Protein AF-0000000078657724 (afdb_homodimer)

Sequence (510 aa):
MSLSIDTLSVAYGARSVIRDLSLPDLPAGSLVALIGPNGAGKSTLLRALAGLERMKGRVSLEGEDVSRLSFAERSRRLAYMPQQLPPGIALGVLESIVAALRVSGSEDLLGTAYEALRRLGIEHLAEYPLDSLSGGQRQLVALAQLLARNPRVLLLDEPTSALDLHYQLRVMDAVRERVLERRLLAVAVLHDINLAASHADWLVVLHQGQVVACGTPQEILEPGILARVYGVEARVERCSRNRLHVLVDRALAVDMSLSIDTLSVAYGARSVIRDLSLPDLPAGSLVALIGPNGAGKSTLLRALAGLERMKGRVSLEGEDVSRLSFAERSRRLAYMPQQLPPGIALGVLESIVAALRVSGSEDLLGTAYEALRRLGIEHLAEYPLDSLSGGQRQLVALAQLLARNPRVLLLDEPTSALDLHYQLRVMDAVRERVLERRLLAVAVLHDINLAASHADWLVVLHQGQVVACGTPQEILEPGILARVYGVEARVERCSRNRLHVLVDRALAVD

Foldseek 3Di:
DWKWWFQKWFADVPRTQAGGATDDTDFFLFEEEEEFDPSLCQLVVLCQQLVNGDMDGFMDDPRHTCNPDDNVVSCQQEPEDAPADDAFDFDALLRVLLVLQVVLPDPDSNVLLLVLCVLLPNSVRRGPGLNPDDRLVNLSSSLSSRLSSLHQEYEAEASPVPHDPVSLVSSLVSVSVSSNVNRHYYYYHHHDLLSCQVRGQKYFYGASNYTPDIGGSVVQDDQVNCCVGVQFGWDWDADPVRGIDIGTDGGHDDD/DWKWWFQKWFADVPRTQAGGATDDTDFFLFEEEEEFDPSLCQLVVLCQQLVNGDMDGFMDDPRHTCNPDDNVVSCQQEPEDAPADDAFDQDALLRLLLVLQVVLPDPCSNVLLLVLCVLLPNSVRRGPGLNVDDRLVNLSSSLSSRLSSLHQEYEAEASPVPHDPVSLVSSLVSVSVSSNVNRHYYYYHHHDLLSCQVRGQKYFYGASNYTPDIGGSVVQDDQVNCCVGVQFGWDWDADPVRGIDIGTDGGHDDD

Nearest PDB structures (foldseek):
  3pux-assembly1_B  TM=8.702E-01  e=6.713E-22  Escherichia coli K-12
  3puy-assembly1_B  TM=8.701E-01  e=2.136E-21  Escherichia coli K-12
  2r6g-assembly1_A  TM=8.411E-01  e=3.313E-20  Escherichia coli K-12
  3rlf-assembly1_B  TM=8.177E-01  e=1.501E-20  Escherichia coli K-12
  8zx1-assembly1_D  TM=7.859E-01  e=1.176E-20  Escherichia coli

Structure (mmCIF, N/CA/C/O backbone):
data_AF-0000000078657724-model_v1
#
loop_
_entity.id
_entity.type
_entity.pdbx_description
1 polymer 'ABC transporter ATP-binding protein'
#
loop_
_atom_site.group_PDB
_atom_site.id
_atom_site.type_symbol
_atom_site.label_atom_id
_atom_site.label_alt_id
_atom_site.label_comp_id
_atom_site.label_asym_id
_atom_site.label_entity_id
_atom_site.label_seq_id
_atom_site.pdbx_PDB_ins_code
_atom_site.Cartn_x
_atom_site.Cartn_y
_atom_site.Cartn_z
_atom_site.occupancy
_atom_site.B_iso_or_equiv
_atom_site.auth_seq_id
_atom_site.auth_comp_id
_atom_site.auth_asym_id
_atom_site.auth_atom_id
_atom_site.pdbx_PDB_model_num
ATOM 1 N N . MET A 1 1 ? -5.082 26.062 18.422 1 65.94 1 MET A N 1
ATOM 2 C CA . MET A 1 1 ? -5.414 26.125 17 1 65.94 1 MET A CA 1
ATOM 3 C C . MET A 1 1 ? -6.16 24.859 16.562 1 65.94 1 MET A C 1
ATOM 5 O O . MET A 1 1 ? -5.848 23.766 17.016 1 65.94 1 MET A O 1
ATOM 9 N N . SER A 1 2 ? -7.465 25.172 16.125 1 85.5 2 SER A N 1
ATOM 10 C CA . SER A 1 2 ? -8.312 24.016 15.82 1 85.5 2 SER A CA 1
ATOM 11 C C . SER A 1 2 ? -8.922 24.141 14.422 1 85.5 2 SER A C 1
ATOM 13 O O . SER A 1 2 ? -8.953 25.219 13.844 1 85.5 2 SER A O 1
ATOM 15 N N . LEU A 1 3 ? -9.055 23.078 13.773 1 92.31 3 LEU A N 1
ATOM 16 C CA . LEU A 1 3 ? -9.789 22.984 12.516 1 92.31 3 LEU A CA 1
ATOM 17 C C . LEU A 1 3 ? -11.18 22.391 12.75 1 92.31 3 LEU A C 1
ATOM 19 O O . LEU A 1 3 ? -11.32 21.375 13.414 1 92.31 3 LEU A O 1
ATOM 23 N N . SER A 1 4 ? -12.172 23.156 12.312 1 94 4 SER A N 1
ATOM 24 C CA . SER A 1 4 ? -13.539 22.672 12.422 1 94 4 SER A CA 1
ATOM 25 C C . SER A 1 4 ? -14.227 22.625 11.055 1 94 4 SER A C 1
ATOM 27 O O . SER A 1 4 ? -13.93 23.453 10.188 1 94 4 SER A O 1
ATOM 29 N N . ILE A 1 5 ? -14.984 21.625 10.883 1 95.25 5 ILE A N 1
ATOM 30 C CA . ILE A 1 5 ? -15.758 21.438 9.656 1 95.25 5 ILE A CA 1
ATOM 31 C C . ILE A 1 5 ? -17.25 21.344 10 1 95.25 5 ILE A C 1
ATOM 33 O O . ILE A 1 5 ? -17.656 20.562 10.852 1 95.25 5 ILE A O 1
ATOM 37 N N . ASP A 1 6 ? -18 22.203 9.336 1 94.88 6 ASP A N 1
ATOM 38 C CA . ASP A 1 6 ? -19.438 22.25 9.594 1 94.88 6 ASP A CA 1
ATOM 39 C C . ASP A 1 6 ? -20.234 22 8.312 1 94.88 6 ASP A C 1
ATOM 41 O O . ASP A 1 6 ? -20.281 22.875 7.43 1 94.88 6 ASP A O 1
ATOM 45 N N . THR A 1 7 ? -20.922 20.812 8.25 1 96.12 7 THR A N 1
ATOM 46 C CA . THR A 1 7 ? -21.875 20.453 7.211 1 96.12 7 THR A CA 1
ATOM 47 C C . THR A 1 7 ? -21.25 20.578 5.824 1 96.12 7 THR A C 1
ATOM 49 O O . THR A 1 7 ? -21.828 21.203 4.93 1 96.12 7 THR A O 1
ATOM 52 N N . LEU A 1 8 ? -20.125 20.047 5.699 1 96.31 8 LEU A N 1
ATOM 53 C CA . LEU A 1 8 ? -19.406 20.094 4.434 1 96.31 8 LEU A CA 1
ATOM 54 C C . LEU A 1 8 ? -19.984 19.094 3.441 1 96.31 8 LEU A C 1
ATOM 56 O O . LEU A 1 8 ? -20.234 17.938 3.793 1 96.31 8 LEU A O 1
ATOM 60 N N . SER A 1 9 ? -20.266 19.562 2.219 1 97.44 9 SER A N 1
ATOM 61 C CA . SER A 1 9 ? -20.766 18.703 1.152 1 97.44 9 SER A CA 1
ATOM 62 C C . SER A 1 9 ? -20 18.922 -0.145 1 97.44 9 SER A C 1
ATOM 64 O O . SER A 1 9 ? -19.641 20.062 -0.48 1 97.44 9 SER A O 1
ATOM 66 N N . VAL A 1 10 ? -19.656 17.875 -0.77 1 96.88 10 VAL A N 1
ATOM 67 C CA . VAL A 1 10 ? -18.969 17.906 -2.064 1 96.88 10 VAL A CA 1
ATOM 68 C C . VAL A 1 10 ? -19.672 16.953 -3.037 1 96.88 10 VAL A C 1
ATOM 70 O O . VAL A 1 10 ? -19.984 15.82 -2.691 1 96.88 10 VAL A O 1
ATOM 73 N N . ALA A 1 11 ? -19.875 17.391 -4.262 1 94.38 11 ALA A N 1
ATOM 74 C CA . ALA A 1 11 ? -20.5 16.578 -5.312 1 94.38 11 ALA A CA 1
ATOM 75 C C . ALA A 1 11 ? -19.797 16.781 -6.648 1 94.38 11 ALA A C 1
ATOM 77 O O . ALA A 1 11 ? -19.234 17.844 -6.902 1 94.38 11 ALA A O 1
ATOM 78 N N . TYR A 1 12 ? -19.688 15.711 -7.406 1 92.06 12 TYR A N 1
ATOM 79 C CA . TYR A 1 12 ? -19.25 15.766 -8.797 1 92.06 12 TYR A CA 1
ATOM 80 C C . TYR A 1 12 ? -20.422 15.516 -9.742 1 92.06 12 TYR A C 1
ATOM 82 O O . TYR A 1 12 ? -20.844 14.367 -9.938 1 92.06 12 TYR A O 1
ATOM 90 N N . GLY A 1 13 ? -20.844 16.531 -10.32 1 90.06 13 GLY A N 1
ATOM 91 C CA . GLY A 1 13 ? -22.094 16.391 -11.07 1 90.06 13 GLY A CA 1
ATOM 92 C C . GLY A 1 13 ? -23.266 15.945 -10.211 1 90.06 13 GLY A C 1
ATOM 93 O O . GLY A 1 13 ? -23.562 16.562 -9.188 1 90.06 13 GLY A O 1
ATOM 94 N N . ALA A 1 14 ? -23.75 14.805 -10.656 1 89.12 14 ALA A N 1
ATOM 95 C CA . ALA A 1 14 ? -24.922 14.289 -9.953 1 89.12 14 ALA A CA 1
ATOM 96 C C . ALA A 1 14 ? -24.516 13.359 -8.812 1 89.12 14 ALA A C 1
ATOM 98 O O . ALA A 1 14 ? -25.344 12.961 -7.996 1 89.12 14 ALA A O 1
ATOM 99 N N . ARG A 1 15 ? -23.312 13.102 -8.695 1 90.25 15 ARG A N 1
ATOM 100 C CA . ARG A 1 15 ? -22.828 12.148 -7.695 1 90.25 15 ARG A CA 1
ATOM 101 C C . ARG A 1 15 ? -22.375 12.867 -6.43 1 90.25 15 ARG A C 1
ATOM 103 O O . ARG A 1 15 ? -21.375 13.602 -6.457 1 90.25 15 ARG A O 1
ATOM 110 N N . SER A 1 16 ? -23.078 12.656 -5.371 1 93.44 16 SER A N 1
ATOM 111 C CA . SER A 1 16 ? -22.688 13.188 -4.07 1 93.44 16 SER A CA 1
ATOM 112 C C . SER A 1 16 ? -21.641 12.305 -3.408 1 93.44 16 SER A C 1
ATOM 114 O O . SER A 1 16 ? -21.875 11.109 -3.195 1 93.44 16 SER A O 1
ATOM 116 N N . VAL A 1 17 ? -20.531 12.852 -3.051 1 95.69 17 VAL A N 1
ATOM 117 C CA . VAL A 1 17 ? -19.438 12.07 -2.479 1 95.69 17 VAL A CA 1
ATOM 118 C C . VAL A 1 17 ? -19.375 12.297 -0.97 1 95.69 17 VAL A C 1
ATOM 120 O O . VAL A 1 17 ? -19.203 11.352 -0.2 1 95.69 17 VAL A O 1
ATOM 123 N N . ILE A 1 18 ? -19.438 13.523 -0.56 1 96.88 18 ILE A N 1
ATOM 124 C CA . ILE A 1 18 ? -19.5 13.898 0.85 1 96.88 18 ILE A CA 1
ATOM 125 C C . ILE A 1 18 ? -20.828 14.586 1.148 1 96.88 18 ILE A C 1
ATOM 127 O O . ILE A 1 18 ? -21.219 15.516 0.443 1 96.88 18 ILE A O 1
ATOM 131 N N . ARG A 1 19 ? -21.547 14.07 2.23 1 93.5 19 ARG A N 1
ATOM 132 C CA . ARG A 1 19 ? -22.891 14.57 2.531 1 93.5 19 ARG A CA 1
ATOM 133 C C . ARG A 1 19 ? -22.953 15.148 3.943 1 93.5 19 ARG A C 1
ATOM 135 O O . ARG A 1 19 ? -23.031 14.398 4.918 1 93.5 19 ARG A O 1
ATOM 142 N N . ASP A 1 20 ? -22.953 16.438 4.043 1 95.38 20 ASP A N 1
ATOM 143 C CA . ASP A 1 20 ? -23.203 17.156 5.289 1 95.38 20 ASP A CA 1
ATOM 144 C C . ASP A 1 20 ? -22.266 16.672 6.395 1 95.38 20 ASP A C 1
ATOM 146 O O . ASP A 1 20 ? -22.719 16.328 7.488 1 95.38 20 ASP A O 1
ATOM 150 N N . LEU A 1 21 ? -21.047 16.656 6.047 1 96 21 LEU A N 1
ATOM 151 C CA . LEU A 1 21 ? -20.047 16.109 6.957 1 96 21 LEU A CA 1
ATOM 152 C C . LEU A 1 21 ? -19.594 17.172 7.965 1 96 21 LEU A C 1
ATOM 154 O O . LEU A 1 21 ? -19.266 18.297 7.586 1 96 21 LEU A O 1
ATOM 158 N N . SER A 1 22 ? -19.734 16.812 9.219 1 96.19 22 SER A N 1
ATOM 159 C CA . SER A 1 22 ? -19.219 17.656 10.289 1 96.19 22 SER A CA 1
ATOM 160 C C . SER A 1 22 ? -18.203 16.922 11.148 1 96.19 22 SER A C 1
ATOM 162 O O . SER A 1 22 ? -18.344 15.734 11.406 1 96.19 22 SER A O 1
ATOM 164 N N . LEU A 1 23 ? -17.188 17.594 11.469 1 93.06 23 LEU A N 1
ATOM 165 C CA . LEU A 1 23 ? -16.141 17.062 12.336 1 93.06 23 LEU A CA 1
ATOM 166 C C . LEU A 1 23 ? -15.953 17.938 13.57 1 93.06 23 LEU A C 1
ATOM 168 O O . LEU A 1 23 ? -16.047 19.156 13.484 1 93.06 23 LEU A O 1
ATOM 172 N N . PRO A 1 24 ? -15.727 17.234 14.711 1 86.12 24 PRO A N 1
ATOM 173 C CA . PRO A 1 24 ? -15.328 18.047 15.859 1 86.12 24 PRO A CA 1
ATOM 174 C C . PRO A 1 24 ? -14.031 18.812 15.617 1 86.12 24 PRO A C 1
ATOM 176 O O . PRO A 1 24 ? -13.352 18.578 14.617 1 86.12 24 PRO A O 1
ATOM 179 N N . ASP A 1 25 ? -13.695 19.672 16.578 1 91.62 25 ASP A N 1
ATOM 180 C CA . ASP A 1 25 ? -12.461 20.438 16.484 1 91.62 25 ASP A CA 1
ATOM 181 C C . ASP A 1 25 ? -11.242 19.516 16.531 1 91.62 25 ASP A C 1
ATOM 183 O O . ASP A 1 25 ? -11.055 18.781 17.5 1 91.62 25 ASP A O 1
ATOM 187 N N . LEU A 1 26 ? -10.555 19.562 15.422 1 92 26 LEU A N 1
ATOM 188 C CA . LEU A 1 26 ? -9.266 18.875 15.43 1 92 26 LEU A CA 1
ATOM 189 C C . LEU A 1 26 ? -8.188 19.734 16.094 1 92 26 LEU A C 1
ATOM 191 O O . LEU A 1 26 ? -7.957 20.875 15.672 1 92 26 LEU A O 1
ATOM 195 N N . PRO A 1 27 ? -7.555 19.234 17.016 1 89.31 27 PRO A N 1
ATOM 196 C CA . PRO A 1 27 ? -6.652 20.047 17.812 1 89.31 27 PRO A CA 1
ATOM 197 C C . PRO A 1 27 ? -5.352 20.391 17.094 1 89.31 27 PRO A C 1
ATOM 199 O O . PRO A 1 27 ? -4.809 19.547 16.359 1 89.31 27 PRO A O 1
ATOM 202 N N . ALA A 1 28 ? -4.898 21.594 17.422 1 88.88 28 ALA A N 1
ATOM 203 C CA . ALA A 1 28 ? -3.568 21.953 16.953 1 88.88 28 ALA A CA 1
ATOM 204 C C . ALA A 1 28 ? -2.494 21.094 17.594 1 88.88 28 ALA A C 1
ATOM 206 O O . ALA A 1 28 ? -2.699 20.547 18.688 1 88.88 28 ALA A O 1
ATOM 207 N N . GLY A 1 29 ? -1.42 20.953 16.859 1 93.38 29 GLY A N 1
ATOM 208 C CA . GLY A 1 29 ? -0.313 20.188 17.406 1 93.38 29 GLY A CA 1
ATOM 209 C C . GLY A 1 29 ? -0.586 18.688 17.453 1 93.38 29 GLY A C 1
ATOM 210 O O . GLY A 1 29 ? -0.076 17.984 18.328 1 93.38 29 GLY A O 1
ATOM 211 N N . SER A 1 30 ? -1.499 18.344 16.547 1 96.19 30 SER A N 1
ATOM 212 C CA . SER A 1 30 ? -1.818 16.922 16.531 1 96.19 30 SER A CA 1
ATOM 213 C C . SER A 1 30 ? -1.757 16.359 15.109 1 96.19 30 SER A C 1
ATOM 215 O O . SER A 1 30 ? -1.881 17.109 14.141 1 96.19 30 SER A O 1
ATOM 217 N N . LEU A 1 31 ? -1.461 15.141 15.008 1 97.62 31 LEU A N 1
ATOM 218 C CA . LEU A 1 31 ? -1.543 14.383 13.766 1 97.62 31 LEU A CA 1
ATOM 219 C C . LEU A 1 31 ? -2.842 13.586 13.695 1 97.62 31 LEU A C 1
ATOM 221 O O . LEU A 1 31 ? -3.088 12.719 14.539 1 97.62 31 LEU A O 1
ATOM 225 N N . VAL A 1 32 ? -3.648 13.93 12.711 1 97.81 32 VAL A N 1
ATOM 226 C CA . VAL A 1 32 ? -4.93 13.266 12.5 1 97.81 32 VAL A CA 1
ATOM 227 C C . VAL A 1 32 ? -4.84 12.344 11.281 1 97.81 32 VAL A C 1
ATOM 229 O O . VAL A 1 32 ? -4.449 12.773 10.195 1 97.81 32 VAL A O 1
ATOM 232 N N . ALA A 1 33 ? -5.133 11.086 11.484 1 98.38 33 ALA A N 1
ATOM 233 C CA . ALA A 1 33 ? -5.215 10.156 10.359 1 98.38 33 ALA A CA 1
ATOM 234 C C . ALA A 1 33 ? -6.66 10 9.883 1 98.38 33 ALA A C 1
ATOM 236 O O . ALA A 1 33 ? -7.551 9.703 10.688 1 98.38 33 ALA A O 1
ATOM 237 N N . LEU A 1 34 ? -6.852 10.305 8.656 1 97.94 34 LEU A N 1
ATOM 238 C CA . LEU A 1 34 ? -8.117 10.016 7.992 1 97.94 34 LEU A CA 1
ATOM 239 C C . LEU A 1 34 ? -8.109 8.617 7.383 1 97.94 34 LEU A C 1
ATOM 241 O O . LEU A 1 34 ? -7.34 8.344 6.457 1 97.94 34 LEU A O 1
ATOM 245 N N . ILE A 1 35 ? -8.984 7.727 7.922 1 98.12 35 ILE A N 1
ATOM 246 C CA . ILE A 1 35 ? -8.977 6.34 7.477 1 98.12 35 ILE A CA 1
ATOM 247 C C . ILE A 1 35 ? -10.375 5.945 6.996 1 98.12 35 ILE A C 1
ATOM 249 O O . ILE A 1 35 ? -11.352 6.629 7.293 1 98.12 35 ILE A O 1
ATOM 253 N N . GLY A 1 36 ? -10.469 4.871 6.242 1 97.38 36 GLY A N 1
ATOM 254 C CA . GLY A 1 36 ? -11.672 4.367 5.609 1 97.38 36 GLY A CA 1
ATOM 255 C C . GLY A 1 36 ? -11.398 3.613 4.32 1 97.38 36 GLY A C 1
ATOM 256 O O . GLY A 1 36 ? -10.289 3.68 3.781 1 97.38 36 GLY A O 1
ATOM 257 N N . PRO A 1 37 ? -12.375 2.898 3.834 1 96 37 PRO A N 1
ATOM 258 C CA . PRO A 1 37 ? -12.18 2.102 2.621 1 96 37 PRO A CA 1
ATOM 259 C C . PRO A 1 37 ? -12.047 2.963 1.365 1 96 37 PRO A C 1
ATOM 261 O O . PRO A 1 37 ? -12.18 4.188 1.437 1 96 37 PRO A O 1
ATOM 264 N N . ASN A 1 38 ? -11.688 2.287 0.302 1 92.44 38 ASN A N 1
ATOM 265 C CA . ASN A 1 38 ? -11.656 2.979 -0.982 1 92.44 38 ASN A CA 1
ATOM 266 C C . ASN A 1 38 ? -13.016 3.572 -1.332 1 92.44 38 ASN A C 1
ATOM 268 O O . ASN A 1 38 ? -14.047 2.939 -1.106 1 92.44 38 ASN A O 1
ATOM 272 N N . GLY A 1 39 ? -13.008 4.754 -1.803 1 91.69 39 GLY A N 1
ATOM 273 C CA . GLY A 1 39 ? -14.25 5.391 -2.229 1 91.69 39 GLY A CA 1
ATOM 274 C C . GLY A 1 39 ? -14.992 6.07 -1.094 1 91.69 39 GLY A C 1
ATOM 275 O O . GLY A 1 39 ? -16.078 6.621 -1.297 1 91.69 39 GLY A O 1
ATOM 276 N N . ALA A 1 40 ? -14.414 6.105 0.041 1 95.69 40 ALA A N 1
ATOM 277 C CA . ALA A 1 40 ? -15.102 6.656 1.206 1 95.69 40 ALA A CA 1
ATOM 278 C C . ALA A 1 40 ? -15.172 8.18 1.131 1 95.69 40 ALA A C 1
ATOM 280 O O . ALA A 1 40 ? -15.906 8.812 1.89 1 95.69 40 ALA A O 1
ATOM 281 N N . GLY A 1 41 ? -14.375 8.805 0.3 1 96.06 41 GLY A N 1
ATOM 282 C CA . GLY A 1 41 ? -14.383 10.25 0.153 1 96.06 41 GLY A CA 1
ATOM 283 C C . GLY A 1 41 ? -13.172 10.922 0.771 1 96.06 41 GLY A C 1
ATOM 284 O O . GLY A 1 41 ? -13.133 12.148 0.894 1 96.06 41 GLY A O 1
ATOM 285 N N . LYS A 1 42 ? -12.18 10.195 1.171 1 97.31 42 LYS A N 1
ATOM 286 C CA . LYS A 1 42 ? -11.031 10.711 1.9 1 97.31 42 LYS A CA 1
ATOM 287 C C . LYS A 1 42 ? -10.281 11.758 1.079 1 97.31 42 LYS A C 1
ATOM 289 O O . LYS A 1 42 ? -10.07 12.883 1.541 1 97.31 42 LYS A O 1
ATOM 294 N N . SER A 1 43 ? -9.922 11.391 -0.151 1 96.38 43 SER A N 1
ATOM 295 C CA . SER A 1 43 ? -9.203 12.32 -1.016 1 96.38 43 SER A CA 1
ATOM 296 C C . SER A 1 43 ? -10.062 13.531 -1.374 1 96.38 43 SER A C 1
ATOM 298 O O . SER A 1 43 ? -9.57 14.656 -1.408 1 96.38 43 SER A O 1
ATOM 300 N N . THR A 1 44 ? -11.336 13.312 -1.634 1 96.44 44 THR A N 1
ATOM 301 C CA . THR A 1 44 ? -12.266 14.391 -1.938 1 96.44 44 THR A CA 1
ATOM 302 C C . THR A 1 44 ? -12.344 15.383 -0.779 1 96.44 44 THR A C 1
ATOM 304 O O . THR A 1 44 ? -12.312 16.594 -0.991 1 96.44 44 THR A O 1
ATOM 307 N N . LEU A 1 45 ? -12.367 14.828 0.418 1 96.94 45 LEU A N 1
ATOM 308 C CA . LEU A 1 45 ? -12.43 15.68 1.598 1 96.94 45 LEU A CA 1
ATOM 309 C C . LEU A 1 45 ? -11.164 16.531 1.715 1 96.94 45 LEU A C 1
ATOM 311 O O . LEU A 1 45 ? -11.242 17.75 1.922 1 96.94 45 LEU A O 1
ATOM 315 N N . LEU A 1 46 ? -9.977 15.938 1.548 1 97 46 LEU A N 1
ATOM 316 C CA . LEU A 1 46 ? -8.719 16.672 1.658 1 97 46 LEU A CA 1
ATOM 317 C C . LEU A 1 46 ? -8.633 17.766 0.595 1 97 46 LEU A C 1
ATOM 319 O O . LEU A 1 46 ? -8.203 18.875 0.881 1 97 46 LEU A O 1
ATOM 323 N N . ARG A 1 47 ? -9.094 17.438 -0.566 1 96.12 47 ARG A N 1
ATOM 324 C CA . ARG A 1 47 ? -9.062 18.406 -1.658 1 96.12 47 ARG A CA 1
ATOM 325 C C . ARG A 1 47 ? -10.016 19.562 -1.39 1 96.12 47 ARG A C 1
ATOM 327 O O . ARG A 1 47 ? -9.703 20.719 -1.708 1 96.12 47 ARG A O 1
ATOM 334 N N . ALA A 1 48 ? -11.133 19.266 -0.848 1 95.56 48 ALA A N 1
ATOM 335 C CA . ALA A 1 48 ? -12.086 20.312 -0.484 1 95.56 48 ALA A CA 1
ATOM 336 C C . ALA A 1 48 ? -11.5 21.234 0.574 1 95.56 48 ALA A C 1
ATOM 338 O O . ALA A 1 48 ? -11.609 22.469 0.46 1 95.56 48 ALA A O 1
ATOM 339 N N . LEU A 1 49 ? -10.852 20.656 1.538 1 95.31 49 LEU A N 1
ATOM 340 C CA . LEU A 1 49 ? -10.227 21.453 2.588 1 95.31 49 LEU A CA 1
ATOM 341 C C . LEU A 1 49 ? -9.141 22.344 2.012 1 95.31 49 LEU A C 1
ATOM 343 O O . LEU A 1 49 ? -9 23.5 2.422 1 95.31 49 LEU A O 1
ATOM 347 N N . ALA A 1 50 ? -8.445 21.828 1.053 1 94.31 50 ALA A N 1
ATOM 348 C CA . ALA A 1 50 ? -7.355 22.562 0.423 1 94.31 50 ALA A CA 1
ATOM 349 C C . ALA A 1 50 ? -7.887 23.625 -0.544 1 94.31 50 ALA A C 1
ATOM 351 O O . ALA A 1 50 ? -7.121 24.422 -1.078 1 94.31 50 ALA A O 1
ATOM 352 N N . GLY A 1 51 ? -9.125 23.562 -0.857 1 94.12 51 GLY A N 1
ATOM 353 C CA . GLY A 1 51 ? -9.734 24.516 -1.773 1 94.12 51 GLY A CA 1
ATOM 354 C C . GLY A 1 51 ? -9.648 24.078 -3.225 1 94.12 51 GLY A C 1
ATOM 355 O O . GLY A 1 51 ? -9.828 24.891 -4.133 1 94.12 51 GLY A O 1
ATOM 356 N N . LEU A 1 52 ? -9.414 22.844 -3.457 1 93.25 52 LEU A N 1
ATOM 357 C CA . LEU A 1 52 ? -9.227 22.328 -4.805 1 93.25 52 LEU A CA 1
ATOM 358 C C . LEU A 1 52 ? -10.531 21.75 -5.352 1 93.25 52 LEU A C 1
ATOM 360 O O . LEU A 1 52 ? -10.609 21.391 -6.527 1 93.25 52 LEU A O 1
ATOM 364 N N . GLU A 1 53 ? -11.477 21.609 -4.48 1 93.19 53 GLU A N 1
ATOM 365 C CA . GLU A 1 53 ? -12.812 21.156 -4.859 1 93.19 53 GLU A CA 1
ATOM 366 C C . GLU A 1 53 ? -13.883 22.109 -4.367 1 93.19 53 GLU A C 1
ATOM 368 O O . GLU A 1 53 ? -13.789 22.641 -3.256 1 93.19 53 GLU A O 1
ATOM 373 N N . ARG A 1 54 ? -14.953 22.328 -5.188 1 92.44 54 ARG A N 1
ATOM 374 C CA . ARG A 1 54 ? -16.094 23.109 -4.727 1 92.44 54 ARG A CA 1
ATOM 375 C C . ARG A 1 54 ? -16.828 22.406 -3.594 1 92.44 54 ARG A C 1
ATOM 377 O O . ARG A 1 54 ? -17.031 21.188 -3.652 1 92.44 54 ARG A O 1
ATOM 384 N N . MET A 1 55 ? -17.062 23.188 -2.625 1 94.19 55 MET A N 1
ATOM 385 C CA . MET A 1 55 ? -17.734 22.594 -1.476 1 94.19 55 MET A CA 1
ATOM 386 C C . MET A 1 55 ? -18.797 23.531 -0.923 1 94.19 55 MET A C 1
ATOM 388 O O . MET A 1 55 ? -18.781 24.734 -1.191 1 94.19 55 MET A O 1
ATOM 392 N N . LYS A 1 56 ? -19.797 22.922 -0.345 1 95.31 56 LYS A N 1
ATOM 393 C CA . LYS A 1 56 ? -20.75 23.641 0.51 1 95.31 56 LYS A CA 1
ATOM 394 C C . LYS A 1 56 ? -20.453 23.375 1.986 1 95.31 56 LYS A C 1
ATOM 396 O O . LYS A 1 56 ? -19.906 22.344 2.344 1 95.31 56 LYS A O 1
ATOM 401 N N . GLY A 1 57 ? -20.844 24.375 2.787 1 95.25 57 GLY A N 1
ATOM 402 C CA . GLY A 1 57 ? -20.547 24.266 4.207 1 95.25 57 GLY A CA 1
ATOM 403 C C . GLY A 1 57 ? -19.484 25.234 4.68 1 95.25 57 GLY A C 1
ATOM 404 O O . GLY A 1 57 ? -19.234 26.25 4.027 1 95.25 57 GLY A O 1
ATOM 405 N N . ARG A 1 58 ? -18.953 24.906 5.902 1 95 58 ARG A N 1
ATOM 406 C CA . ARG A 1 58 ? -18 25.859 6.484 1 95 58 ARG A CA 1
ATOM 407 C C . ARG A 1 58 ? -16.781 25.125 7.051 1 95 58 ARG A C 1
ATOM 409 O O . ARG A 1 58 ? -16.922 24.062 7.664 1 95 58 ARG A O 1
ATOM 416 N N . VAL A 1 59 ? -15.672 25.656 6.766 1 94.75 59 VAL A N 1
ATOM 417 C CA . VAL A 1 59 ? -14.406 25.234 7.352 1 94.75 59 VAL A CA 1
ATOM 418 C C . VAL A 1 59 ? -13.766 26.391 8.109 1 94.75 59 VAL A C 1
ATOM 420 O O . VAL A 1 59 ? -13.602 27.484 7.562 1 94.75 59 VAL A O 1
ATOM 423 N N . SER A 1 60 ? -13.469 26.125 9.336 1 94.12 60 SER A N 1
ATOM 424 C CA . SER A 1 60 ? -12.883 27.188 10.148 1 94.12 60 SER A CA 1
ATOM 425 C C . SER A 1 60 ? -11.523 26.766 10.703 1 94.12 60 SER A C 1
ATOM 427 O O . SER A 1 60 ? -11.336 25.609 11.102 1 94.12 60 SER A O 1
ATOM 429 N N . LEU A 1 61 ? -10.617 27.688 10.625 1 91.69 61 LEU A N 1
ATOM 430 C CA . LEU A 1 61 ? -9.297 27.547 11.227 1 91.69 61 LEU A CA 1
ATOM 431 C C . LEU A 1 61 ? -9.055 28.625 12.281 1 91.69 61 LEU A C 1
ATOM 433 O O . LEU A 1 61 ? -9.031 29.812 11.961 1 91.69 61 LEU A O 1
ATOM 437 N N . GLU A 1 62 ? -8.906 28.188 13.438 1 87.81 62 GLU A N 1
ATOM 438 C CA . GLU A 1 62 ? -8.75 29.125 14.547 1 87.81 62 GLU A CA 1
ATOM 439 C C . GLU A 1 62 ? -9.883 30.141 14.57 1 87.81 62 GLU A C 1
ATOM 441 O O . GLU A 1 62 ? -9.641 31.344 14.703 1 87.81 62 GLU A O 1
ATOM 446 N N . GLY A 1 63 ? -11.008 29.703 14.258 1 87 63 GLY A N 1
ATOM 447 C CA . GLY A 1 63 ? -12.18 30.547 14.336 1 87 63 GLY A CA 1
ATOM 448 C C . GLY A 1 63 ? -12.438 31.328 13.062 1 87 63 GLY A C 1
ATOM 449 O O . GLY A 1 63 ? -13.5 31.938 12.898 1 87 63 GLY A O 1
ATOM 450 N N . GLU A 1 64 ? -11.5 31.344 12.227 1 90.5 64 GLU A N 1
ATOM 451 C CA . GLU A 1 64 ? -11.648 32.062 10.969 1 90.5 64 GLU A CA 1
ATOM 452 C C . GLU A 1 64 ? -12.195 31.156 9.875 1 90.5 64 GLU A C 1
ATOM 454 O O . GLU A 1 64 ? -11.695 30.062 9.664 1 90.5 64 GLU A O 1
ATOM 459 N N . ASP A 1 65 ? -13.164 31.688 9.227 1 93.69 65 ASP A N 1
ATOM 460 C CA . ASP A 1 65 ? -13.734 30.938 8.109 1 93.69 65 ASP A CA 1
ATOM 461 C C . ASP A 1 65 ? -12.797 30.938 6.91 1 93.69 65 ASP A C 1
ATOM 463 O O . ASP A 1 65 ? -12.617 31.969 6.258 1 93.69 65 ASP A O 1
ATOM 467 N N . VAL A 1 66 ? -12.273 29.797 6.602 1 92.19 66 VAL A N 1
ATOM 468 C CA . VAL A 1 66 ? -11.289 29.734 5.527 1 92.19 66 VAL A CA 1
ATOM 469 C C . VAL A 1 66 ? -11.961 29.281 4.234 1 92.19 66 VAL A C 1
ATOM 471 O O . VAL A 1 66 ? -11.328 29.25 3.176 1 92.19 66 VAL A O 1
ATOM 474 N N . SER A 1 67 ? -13.203 28.906 4.371 1 90.62 67 SER A N 1
ATOM 475 C CA . SER A 1 67 ? -13.914 28.438 3.186 1 90.62 67 SER A CA 1
ATOM 476 C C . SER A 1 67 ? -14.188 29.594 2.221 1 90.62 67 SER A C 1
ATOM 478 O O . SER A 1 67 ? -14.5 29.359 1.051 1 90.62 67 SER A O 1
ATOM 480 N N . ARG A 1 68 ? -13.969 30.797 2.705 1 88.69 68 ARG A N 1
ATOM 481 C CA . ARG A 1 68 ? -14.289 31.969 1.9 1 88.69 68 ARG A CA 1
ATOM 482 C C . ARG A 1 68 ? -13.023 32.625 1.366 1 88.69 68 ARG A C 1
ATOM 484 O O . ARG A 1 68 ? -13.102 33.594 0.595 1 88.69 68 ARG A O 1
ATOM 491 N N . LEU A 1 69 ? -11.938 32.125 1.788 1 90.38 69 LEU A N 1
ATOM 492 C CA . LEU A 1 69 ? -10.672 32.719 1.345 1 90.38 69 LEU A CA 1
ATOM 493 C C . LEU A 1 69 ? -10.398 32.375 -0.119 1 90.38 69 LEU A C 1
ATOM 495 O O . LEU A 1 69 ? -10.93 31.391 -0.64 1 90.38 69 LEU A O 1
ATOM 499 N N . SER A 1 70 ? -9.547 33.281 -0.654 1 91 70 SER A N 1
ATOM 500 C CA . SER A 1 70 ? -9.047 32.938 -1.982 1 91 70 SER A CA 1
ATOM 501 C C . SER A 1 70 ? -8.18 31.672 -1.943 1 91 70 SER A C 1
ATOM 503 O O . SER A 1 70 ? -7.684 31.281 -0.884 1 91 70 SER A O 1
ATOM 505 N N . PHE A 1 71 ? -8.047 31.062 -3.072 1 88.75 71 PHE A N 1
ATOM 506 C CA . PHE A 1 71 ? -7.223 29.859 -3.166 1 88.75 71 PHE A CA 1
ATOM 507 C C . PHE A 1 71 ? -5.809 30.141 -2.672 1 88.75 71 PHE A C 1
ATOM 509 O O . PHE A 1 71 ? -5.238 29.328 -1.933 1 88.75 71 PHE A O 1
ATOM 516 N N . ALA A 1 72 ? -5.273 31.219 -3.035 1 87.12 72 ALA A N 1
ATOM 517 C CA . ALA A 1 72 ? -3.91 31.578 -2.654 1 87.12 72 ALA A CA 1
ATOM 518 C C . ALA A 1 72 ? -3.77 31.672 -1.139 1 87.12 72 ALA A C 1
ATOM 520 O O . ALA A 1 72 ? -2.828 31.125 -0.559 1 87.12 72 ALA A O 1
ATOM 521 N N . GLU A 1 73 ? -4.723 32.344 -0.533 1 87.62 73 GLU A N 1
ATOM 522 C CA . GLU A 1 73 ? -4.688 32.5 0.917 1 87.62 73 GLU A CA 1
ATOM 523 C C . GLU A 1 73 ? -4.914 31.156 1.626 1 87.62 73 GLU A C 1
ATOM 525 O O . GLU A 1 73 ? -4.254 30.859 2.623 1 87.62 73 GLU A O 1
ATOM 530 N N . ARG A 1 74 ? -5.824 30.391 1.104 1 90.44 74 ARG A N 1
ATOM 531 C CA . ARG A 1 74 ? -6.125 29.094 1.677 1 90.44 74 ARG A CA 1
ATOM 532 C C . ARG A 1 74 ? -4.918 28.156 1.581 1 90.44 74 ARG A C 1
ATOM 534 O O . ARG A 1 74 ? -4.57 27.484 2.553 1 90.44 74 ARG A O 1
ATOM 541 N N . SER A 1 75 ? -4.285 28.203 0.473 1 87.94 75 SER A N 1
ATOM 542 C CA . SER A 1 75 ? -3.154 27.312 0.231 1 87.94 75 SER A CA 1
ATOM 543 C C . SER A 1 75 ? -1.971 27.656 1.127 1 87.94 75 SER A C 1
ATOM 545 O O . SER A 1 75 ? -1.145 26.797 1.439 1 87.94 75 SER A O 1
ATOM 547 N N . ARG A 1 76 ? -1.882 28.844 1.538 1 85.12 76 ARG A N 1
ATOM 548 C CA . ARG A 1 76 ? -0.823 29.266 2.445 1 85.12 76 ARG A CA 1
ATOM 549 C C . ARG A 1 76 ? -1.057 28.734 3.854 1 85.12 76 ARG A C 1
ATOM 551 O O . ARG A 1 76 ? -0.104 28.469 4.586 1 85.12 76 ARG A O 1
ATOM 558 N N . ARG A 1 77 ? -2.273 28.609 4.125 1 88.75 77 ARG A N 1
ATOM 559 C CA . ARG A 1 77 ? -2.617 28.172 5.469 1 88.75 77 ARG A CA 1
ATOM 560 C C . ARG A 1 77 ? -2.738 26.656 5.531 1 88.75 77 ARG A C 1
ATOM 562 O O . ARG A 1 77 ? -2.34 26.031 6.52 1 88.75 77 ARG A O 1
ATOM 569 N N . LEU A 1 78 ? -3.344 26.109 4.453 1 93.44 78 LEU A N 1
ATOM 570 C CA . LEU A 1 78 ? -3.527 24.672 4.328 1 93.44 78 LEU A CA 1
ATOM 571 C C . LEU A 1 78 ? -2.715 24.125 3.162 1 93.44 78 LEU A C 1
ATOM 573 O O . LEU A 1 78 ? -3.162 24.156 2.014 1 93.44 78 LEU A O 1
ATOM 577 N N . ALA A 1 79 ? -1.536 23.594 3.51 1 93.44 79 ALA A N 1
ATOM 578 C CA . ALA A 1 79 ? -0.669 23.031 2.477 1 93.44 79 ALA A CA 1
ATOM 579 C C . ALA A 1 79 ? -1.083 21.594 2.131 1 93.44 79 ALA A C 1
ATOM 581 O O . ALA A 1 79 ? -1.335 20.781 3.023 1 93.44 79 ALA A O 1
ATOM 582 N N . TYR A 1 80 ? -1.077 21.344 0.878 1 95.44 80 TYR A N 1
ATOM 583 C CA . TYR A 1 80 ? -1.647 20.078 0.397 1 95.44 80 TYR A CA 1
ATOM 584 C C . TYR A 1 80 ? -0.627 19.297 -0.417 1 95.44 80 TYR A C 1
ATOM 586 O O . TYR A 1 80 ? 0.038 19.859 -1.295 1 95.44 80 TYR A O 1
ATOM 594 N N . MET A 1 81 ? -0.466 18.016 -0.045 1 95.62 81 MET A N 1
ATOM 595 C CA . MET A 1 81 ? 0.292 17.062 -0.848 1 95.62 81 MET A CA 1
ATOM 596 C C . MET A 1 81 ? -0.635 16.047 -1.491 1 95.62 81 MET A C 1
ATOM 598 O O . MET A 1 81 ? -1.215 15.203 -0.799 1 95.62 81 MET A O 1
ATOM 602 N N . PRO A 1 82 ? -0.679 16.047 -2.857 1 94.25 82 PRO A N 1
ATOM 603 C CA . PRO A 1 82 ? -1.565 15.102 -3.531 1 94.25 82 PRO A CA 1
ATOM 604 C C . PRO A 1 82 ? -1.003 13.68 -3.547 1 94.25 82 PRO A C 1
ATOM 606 O O . PRO A 1 82 ? 0.198 13.484 -3.344 1 94.25 82 PRO A O 1
ATOM 609 N N . GLN A 1 83 ? -1.93 12.797 -3.76 1 86.75 83 GLN A N 1
ATOM 610 C CA . GLN A 1 83 ? -1.543 11.398 -3.885 1 86.75 83 GLN A CA 1
ATOM 611 C C . GLN A 1 83 ? -0.615 11.188 -5.078 1 86.75 83 GLN A C 1
ATOM 613 O O . GLN A 1 83 ? 0.424 10.531 -4.953 1 86.75 83 GLN A O 1
ATOM 618 N N . GLN A 1 84 ? -1.003 11.664 -6.203 1 85.5 84 GLN A N 1
ATOM 619 C CA . GLN A 1 84 ? -0.177 11.641 -7.402 1 85.5 84 GLN A CA 1
ATOM 620 C C . GLN A 1 84 ? 0.482 12.992 -7.652 1 85.5 84 GLN A C 1
ATOM 622 O O . GLN A 1 84 ? -0.201 14.016 -7.742 1 85.5 84 GLN A O 1
ATOM 627 N N . LEU A 1 85 ? 1.771 12.883 -7.801 1 86.19 85 LEU A N 1
ATOM 628 C CA . LEU A 1 85 ? 2.516 14.109 -8.031 1 86.19 85 LEU A CA 1
ATOM 629 C C . LEU A 1 85 ? 2.609 14.414 -9.523 1 86.19 85 LEU A C 1
ATOM 631 O O . LEU A 1 85 ? 2.711 13.5 -10.344 1 86.19 85 LEU A O 1
ATOM 635 N N . PRO A 1 86 ? 2.443 15.656 -9.797 1 78.75 86 PRO A N 1
ATOM 636 C CA . PRO A 1 86 ? 2.621 16.031 -11.203 1 78.75 86 PRO A CA 1
ATOM 637 C C . PRO A 1 86 ? 4.016 15.688 -11.727 1 78.75 86 PRO A C 1
ATOM 639 O O . PRO A 1 86 ? 4.957 15.547 -10.945 1 78.75 86 PRO A O 1
ATOM 642 N N . PRO A 1 87 ? 3.953 15.422 -13.078 1 74.06 87 PRO A N 1
ATOM 643 C CA . PRO A 1 87 ? 5.266 15.133 -13.656 1 74.06 87 PRO A CA 1
ATOM 644 C C . PRO A 1 87 ? 6.293 16.234 -13.367 1 74.06 87 PRO A C 1
ATOM 646 O O . PRO A 1 87 ? 5.918 17.375 -13.094 1 74.06 87 PRO A O 1
ATOM 649 N N . GLY A 1 88 ? 7.473 15.742 -13.32 1 64.94 88 GLY A N 1
ATOM 650 C CA . GLY A 1 88 ? 8.578 16.609 -12.938 1 64.94 88 GLY A CA 1
ATOM 651 C C . GLY A 1 88 ? 8.75 17.797 -13.867 1 64.94 88 GLY A C 1
ATOM 652 O O . GLY A 1 88 ? 8.43 17.719 -15.047 1 64.94 88 GLY A O 1
ATOM 653 N N . ILE A 1 89 ? 8.852 18.812 -13.195 1 73.19 89 ILE A N 1
ATOM 654 C CA . ILE A 1 89 ? 9.328 20 -13.891 1 73.19 89 ILE A CA 1
ATOM 655 C C . ILE A 1 89 ? 10.852 19.938 -14.039 1 73.19 89 ILE A C 1
ATOM 657 O O . ILE A 1 89 ? 11.523 19.266 -13.25 1 73.19 89 ILE A O 1
ATOM 661 N N . ALA A 1 90 ? 11.336 20.406 -15.031 1 79.81 90 ALA A N 1
ATOM 662 C CA . ALA A 1 90 ? 12.773 20.438 -15.273 1 79.81 90 ALA A CA 1
ATOM 663 C C . ALA A 1 90 ? 13.484 21.312 -14.25 1 79.81 90 ALA A C 1
ATOM 665 O O . ALA A 1 90 ? 13.961 22.406 -14.586 1 79.81 90 ALA A O 1
ATOM 666 N N . LEU A 1 91 ? 13.461 20.953 -12.992 1 88.94 91 LEU A N 1
ATOM 667 C CA . LEU A 1 91 ? 14.125 21.641 -11.875 1 88.94 91 LEU A CA 1
ATOM 668 C C . LEU A 1 91 ? 14.875 20.641 -11.008 1 88.94 91 LEU A C 1
ATOM 670 O O . LEU A 1 91 ? 14.523 19.453 -10.961 1 88.94 91 LEU A O 1
ATOM 674 N N . GLY A 1 92 ? 15.883 21.156 -10.438 1 94 92 GLY A N 1
ATOM 675 C CA . GLY A 1 92 ? 16.562 20.359 -9.438 1 94 92 GLY A CA 1
ATOM 676 C C . GLY A 1 92 ? 15.797 20.234 -8.141 1 94 92 GLY A C 1
ATOM 677 O O . GLY A 1 92 ? 14.93 21.062 -7.84 1 94 92 GLY A O 1
ATOM 678 N N . VAL A 1 93 ? 16.109 19.203 -7.398 1 95.38 93 VAL A N 1
ATOM 679 C CA . VAL A 1 93 ? 15.461 18.938 -6.121 1 95.38 93 VAL A CA 1
ATOM 680 C C . VAL A 1 93 ? 15.633 20.141 -5.195 1 95.38 93 VAL A C 1
ATOM 682 O O . VAL A 1 93 ? 14.648 20.703 -4.695 1 95.38 93 VAL A O 1
ATOM 685 N N . LEU A 1 94 ? 16.875 20.578 -5.055 1 94.25 94 LEU A N 1
ATOM 686 C CA . LEU A 1 94 ? 17.156 21.703 -4.168 1 94.25 94 LEU A CA 1
ATOM 687 C C . LEU A 1 94 ? 16.484 22.969 -4.672 1 94.25 94 LEU A C 1
ATOM 689 O O . LEU A 1 94 ? 15.891 23.719 -3.887 1 94.25 94 LEU A O 1
ATOM 693 N N . GLU A 1 95 ? 16.531 23.156 -5.918 1 92.5 95 GLU A N 1
ATOM 694 C CA . GLU A 1 95 ? 15.906 24.328 -6.527 1 92.5 95 GLU A CA 1
ATOM 695 C C . GLU A 1 95 ? 14.406 24.328 -6.289 1 92.5 95 GLU A C 1
ATOM 697 O O . GLU A 1 95 ? 13.812 25.391 -6.043 1 92.5 95 GLU A O 1
ATOM 702 N N . SER A 1 96 ? 13.867 23.203 -6.379 1 92.19 96 SER A N 1
ATOM 703 C CA . SER A 1 96 ? 12.422 23.094 -6.199 1 92.19 96 SER A CA 1
ATOM 704 C C . SER A 1 96 ? 12.016 23.484 -4.781 1 92.19 96 SER A C 1
ATOM 706 O O . SER A 1 96 ? 11 24.156 -4.582 1 92.19 96 SER A O 1
ATOM 708 N N . ILE A 1 97 ? 12.805 23.094 -3.832 1 93.38 97 ILE A N 1
ATOM 709 C CA . ILE A 1 97 ? 12.5 23.406 -2.438 1 93.38 97 ILE A CA 1
ATOM 710 C C . ILE A 1 97 ? 12.75 24.875 -2.168 1 93.38 97 ILE A C 1
ATOM 712 O O . ILE A 1 97 ? 11.953 25.547 -1.511 1 93.38 97 ILE A O 1
ATOM 716 N N . VAL A 1 98 ? 13.812 25.375 -2.729 1 92.81 98 VAL A N 1
ATOM 717 C CA . VAL A 1 98 ? 14.148 26.797 -2.568 1 92.81 98 VAL A CA 1
ATOM 718 C C . VAL A 1 98 ? 13.047 27.656 -3.178 1 92.81 98 VAL A C 1
ATOM 720 O O . VAL A 1 98 ? 12.641 28.656 -2.592 1 92.81 98 VAL A O 1
ATOM 723 N N . ALA A 1 99 ? 12.547 27.281 -4.301 1 89.06 99 ALA A N 1
ATOM 724 C CA . ALA A 1 99 ? 11.469 28 -4.957 1 89.06 99 ALA A CA 1
ATOM 725 C C . ALA A 1 99 ? 10.234 28.078 -4.062 1 89.06 99 ALA A C 1
ATOM 727 O O . ALA A 1 99 ? 9.57 29.109 -3.984 1 89.06 99 ALA A O 1
ATOM 728 N N . ALA A 1 100 ? 9.977 27.031 -3.381 1 85.19 100 ALA A N 1
ATOM 729 C CA . ALA A 1 100 ? 8.828 26.969 -2.484 1 85.19 100 ALA A CA 1
ATOM 730 C C . ALA A 1 100 ? 9.031 27.875 -1.271 1 85.19 100 ALA A C 1
ATOM 732 O O . ALA A 1 100 ? 8.078 28.453 -0.758 1 85.19 100 ALA A O 1
ATOM 733 N N . LEU A 1 101 ? 10.273 28.016 -0.855 1 87.88 101 LEU A N 1
ATOM 734 C CA . LEU A 1 101 ? 10.609 28.797 0.329 1 87.88 101 LEU A CA 1
ATOM 735 C C . LEU A 1 101 ? 10.586 30.297 0.022 1 87.88 101 LEU A C 1
ATOM 737 O O . LEU A 1 101 ? 10.352 31.109 0.914 1 87.88 101 LEU A O 1
ATOM 741 N N . ARG A 1 102 ? 10.875 30.641 -1.134 1 84.62 102 ARG A N 1
ATOM 742 C CA . ARG A 1 102 ? 10.883 32.031 -1.514 1 84.62 102 ARG A CA 1
ATOM 743 C C . ARG A 1 102 ? 9.508 32.688 -1.312 1 84.62 102 ARG A C 1
ATOM 745 O O . ARG A 1 102 ? 9.398 33.844 -0.914 1 84.62 102 ARG A O 1
ATOM 752 N N . VAL A 1 103 ? 8.594 31.875 -1.473 1 75.94 103 VAL A N 1
ATOM 753 C CA . VAL A 1 103 ? 7.223 32.344 -1.325 1 75.94 103 VAL A CA 1
ATOM 754 C C . VAL A 1 103 ? 6.898 32.562 0.155 1 75.94 103 VAL A C 1
ATOM 756 O O . VAL A 1 103 ? 6.09 33.406 0.513 1 75.94 103 VAL A O 1
ATOM 759 N N . SER A 1 104 ? 7.695 31.891 1.029 1 73.5 104 SER A N 1
ATOM 760 C CA . SER A 1 104 ? 7.387 31.906 2.457 1 73.5 104 SER A CA 1
ATOM 761 C C . SER A 1 104 ? 8.227 32.969 3.184 1 73.5 104 SER A C 1
ATOM 763 O O . SER A 1 104 ? 7.98 33.25 4.352 1 73.5 104 SER A O 1
ATOM 765 N N . GLY A 1 105 ? 9.203 33.562 2.527 1 71.94 105 GLY A N 1
ATOM 766 C CA . GLY A 1 105 ? 9.984 34.656 3.1 1 71.94 105 GLY A CA 1
ATOM 767 C C . GLY A 1 105 ? 11.141 34.188 3.959 1 71.94 105 GLY A C 1
ATOM 768 O O . GLY A 1 105 ? 11.633 34.938 4.812 1 71.94 105 GLY A O 1
ATOM 769 N N . SER A 1 106 ? 11.602 33.031 3.732 1 74.69 106 SER A N 1
ATOM 770 C CA . SER A 1 106 ? 12.711 32.531 4.52 1 74.69 106 SER A CA 1
ATOM 771 C C . SER A 1 106 ? 14.008 33.25 4.203 1 74.69 106 SER A C 1
ATOM 773 O O . SER A 1 106 ? 14.25 33.625 3.053 1 74.69 106 SER A O 1
ATOM 775 N N . GLU A 1 107 ? 14.82 33.5 5.246 1 80.88 107 GLU A N 1
ATOM 776 C CA . GLU A 1 107 ? 16.078 34.219 5.07 1 80.88 107 GLU A CA 1
ATOM 777 C C . GLU A 1 107 ? 17.188 33.281 4.59 1 80.88 107 GLU A C 1
ATOM 779 O O . GLU A 1 107 ? 17.953 33.625 3.695 1 80.88 107 GLU A O 1
ATOM 784 N N . ASP A 1 108 ? 17.188 32.062 5.184 1 89 108 ASP A N 1
ATOM 785 C CA . ASP A 1 108 ? 18.156 31.062 4.77 1 89 108 ASP A CA 1
ATOM 786 C C . ASP A 1 108 ? 17.5 29.969 3.93 1 89 108 ASP A C 1
ATOM 788 O O . ASP A 1 108 ? 17.25 28.859 4.426 1 89 108 ASP A O 1
ATOM 792 N N . LEU A 1 109 ? 17.453 30.234 2.656 1 90.69 109 LEU A N 1
ATOM 793 C CA . LEU A 1 109 ? 16.719 29.375 1.746 1 90.69 109 LEU A CA 1
ATOM 794 C C . LEU A 1 109 ? 17.422 28.031 1.565 1 90.69 109 LEU A C 1
ATOM 796 O O . LEU A 1 109 ? 16.812 26.969 1.729 1 90.69 109 LEU A O 1
ATOM 800 N N . LEU A 1 110 ? 18.719 28.125 1.361 1 91.56 110 LEU A N 1
ATOM 801 C CA . LEU A 1 110 ? 19.469 26.922 1.081 1 91.56 110 LEU A CA 1
ATOM 802 C C . LEU A 1 110 ? 19.578 26.047 2.328 1 91.56 110 LEU A C 1
ATOM 804 O O . LEU A 1 110 ? 19.406 24.828 2.26 1 91.56 110 LEU A O 1
ATOM 808 N N . GLY A 1 111 ? 19.859 26.625 3.42 1 92.88 111 GLY A N 1
ATOM 809 C CA . GLY A 1 111 ? 19.953 25.891 4.672 1 92.88 111 GLY A CA 1
ATOM 810 C C . GLY A 1 111 ? 18.672 25.203 5.066 1 92.88 111 GLY A C 1
ATOM 811 O O . GLY A 1 111 ? 18.672 24.047 5.469 1 92.88 111 GLY A O 1
ATOM 812 N N . THR A 1 112 ? 17.625 25.906 4.895 1 92.62 112 THR A N 1
ATOM 813 C CA . THR A 1 112 ? 16.312 25.359 5.223 1 92.62 112 THR A CA 1
ATOM 814 C C . THR A 1 112 ? 15.961 24.188 4.297 1 92.62 112 THR A C 1
ATOM 816 O O . THR A 1 112 ? 15.422 23.188 4.746 1 92.62 112 THR A O 1
ATOM 819 N N . ALA A 1 113 ? 16.312 24.359 3.064 1 93.75 113 ALA A N 1
ATOM 820 C CA . ALA A 1 113 ? 16.062 23.312 2.082 1 93.75 113 ALA A CA 1
ATOM 821 C C . ALA A 1 113 ? 16.828 22.047 2.414 1 93.75 113 ALA A C 1
ATOM 823 O O . ALA A 1 113 ? 16.266 20.938 2.422 1 93.75 113 ALA A O 1
ATOM 824 N N . TYR A 1 114 ? 18.047 22.219 2.738 1 93.69 114 TYR A N 1
ATOM 825 C CA . TYR A 1 114 ? 18.891 21.078 3.074 1 93.69 114 TYR A CA 1
ATOM 826 C C . TYR A 1 114 ? 18.406 20.406 4.352 1 93.69 114 TYR A C 1
ATOM 828 O O . TYR A 1 114 ? 18.422 19.172 4.453 1 93.69 114 TYR A O 1
ATOM 836 N N . GLU A 1 115 ? 18.031 21.172 5.238 1 93 115 GLU A N 1
ATOM 837 C CA . GLU A 1 115 ? 17.531 20.641 6.496 1 93 115 GLU A CA 1
ATOM 838 C C . GLU A 1 115 ? 16.266 19.797 6.273 1 93 115 GLU A C 1
ATOM 840 O O . GLU A 1 115 ? 16.094 18.75 6.895 1 93 115 GLU A O 1
ATOM 845 N N . ALA A 1 116 ? 15.43 20.266 5.457 1 93.25 116 ALA A N 1
ATOM 846 C CA . ALA A 1 116 ? 14.211 19.531 5.137 1 93.25 116 ALA A CA 1
ATOM 847 C C . ALA A 1 116 ? 14.547 18.172 4.527 1 93.25 116 ALA A C 1
ATOM 849 O O . ALA A 1 116 ? 13.93 17.156 4.875 1 93.25 116 ALA A O 1
ATOM 850 N N . LEU A 1 117 ? 15.539 18.156 3.67 1 95.81 117 LEU A N 1
ATOM 851 C CA . LEU A 1 117 ? 15.977 16.906 3.053 1 95.81 117 LEU A CA 1
ATOM 852 C C . LEU A 1 117 ? 16.625 15.992 4.082 1 95.81 117 LEU A C 1
ATOM 854 O O . LEU A 1 117 ? 16.375 14.781 4.09 1 95.81 117 LEU A O 1
ATOM 858 N N . ARG A 1 118 ? 17.375 16.578 4.922 1 94.06 118 ARG A N 1
ATOM 859 C CA . ARG A 1 118 ? 18.094 15.812 5.945 1 94.06 118 ARG A CA 1
ATOM 860 C C . ARG A 1 118 ? 17.109 15.156 6.91 1 94.06 118 ARG A C 1
ATOM 862 O O . ARG A 1 118 ? 17.312 14.016 7.328 1 94.06 118 ARG A O 1
ATOM 869 N N . ARG A 1 119 ? 16.109 15.805 7.234 1 91.94 119 ARG A N 1
ATOM 870 C CA . ARG A 1 119 ? 15.117 15.281 8.164 1 91.94 119 ARG A CA 1
ATOM 871 C C . ARG A 1 119 ? 14.461 14.016 7.617 1 91.94 119 ARG A C 1
ATOM 873 O O . ARG A 1 119 ? 14.055 13.141 8.383 1 91.94 119 ARG A O 1
ATOM 880 N N . LEU A 1 120 ? 14.383 13.945 6.336 1 94 120 LEU A N 1
ATOM 881 C CA . LEU A 1 120 ? 13.781 12.773 5.699 1 94 120 LEU A CA 1
ATOM 882 C C . LEU A 1 120 ? 14.852 11.766 5.293 1 94 120 LEU A C 1
ATOM 884 O O . LEU A 1 120 ? 14.531 10.68 4.809 1 94 120 LEU A O 1
ATOM 888 N N . GLY A 1 121 ? 16.109 12.117 5.438 1 92.25 121 GLY A N 1
ATOM 889 C CA . GLY A 1 121 ? 17.219 11.234 5.105 1 92.25 121 GLY A CA 1
ATOM 890 C C . GLY A 1 121 ? 17.469 11.133 3.613 1 92.25 121 GLY A C 1
ATOM 891 O O . GLY A 1 121 ? 17.906 10.094 3.123 1 92.25 121 GLY A O 1
ATOM 892 N N . ILE A 1 122 ? 17.109 12.203 2.885 1 95.5 122 ILE A N 1
ATOM 893 C CA . ILE A 1 122 ? 17.25 12.102 1.437 1 95.5 122 ILE A CA 1
ATOM 894 C C . ILE A 1 122 ? 18.125 13.242 0.926 1 95.5 122 ILE A C 1
ATOM 896 O O . ILE A 1 122 ? 17.938 13.734 -0.19 1 95.5 122 ILE A O 1
ATOM 900 N N . GLU A 1 123 ? 19.031 13.734 1.732 1 95 123 GLU A N 1
ATOM 901 C CA . GLU A 1 123 ? 19.922 14.82 1.341 1 95 123 GLU A CA 1
ATOM 902 C C . GLU A 1 123 ? 20.766 14.422 0.136 1 95 123 GLU A C 1
ATOM 904 O O . GLU A 1 123 ? 21.203 15.289 -0.626 1 95 123 GLU A O 1
ATOM 909 N N . HIS A 1 124 ? 20.953 13.164 -0.062 1 94.44 124 HIS A N 1
ATOM 910 C CA . HIS A 1 124 ? 21.734 12.68 -1.187 1 94.44 124 HIS A CA 1
ATOM 911 C C . HIS A 1 124 ? 21.047 12.969 -2.514 1 94.44 124 HIS A C 1
ATOM 913 O O . HIS A 1 124 ? 21.672 12.898 -3.574 1 94.44 124 HIS A O 1
ATOM 919 N N . LEU A 1 125 ? 19.812 13.297 -2.5 1 95.25 125 LEU A N 1
ATOM 920 C CA . LEU A 1 125 ? 19.062 13.57 -3.719 1 95.25 125 LEU A CA 1
ATOM 921 C C . LEU A 1 125 ? 19.141 15.047 -4.09 1 95.25 125 LEU A C 1
ATOM 923 O O . LEU A 1 125 ? 18.672 15.453 -5.152 1 95.25 125 LEU A O 1
ATOM 927 N N . ALA A 1 126 ? 19.781 15.828 -3.346 1 95.5 126 ALA A N 1
ATOM 928 C CA . ALA A 1 126 ? 19.719 17.281 -3.408 1 95.5 126 ALA A CA 1
ATOM 929 C C . ALA A 1 126 ? 20.109 17.797 -4.793 1 95.5 126 ALA A C 1
ATOM 931 O O . ALA A 1 126 ? 19.5 18.734 -5.309 1 95.5 126 ALA A O 1
ATOM 932 N N . GLU A 1 127 ? 20.969 17.172 -5.449 1 94.12 127 GLU A N 1
ATOM 933 C CA . GLU A 1 127 ? 21.531 17.719 -6.68 1 94.12 127 GLU A CA 1
ATOM 934 C C . GLU A 1 127 ? 20.938 17.047 -7.91 1 94.12 127 GLU A C 1
ATOM 936 O O . GLU A 1 127 ? 21.328 17.328 -9.039 1 94.12 127 GLU A O 1
ATOM 941 N N . TYR A 1 128 ? 19.969 16.234 -7.723 1 94.75 128 TYR A N 1
ATOM 942 C CA . TYR A 1 128 ? 19.375 15.523 -8.844 1 94.75 128 TYR A CA 1
ATOM 943 C C . TYR A 1 128 ? 18.203 16.297 -9.43 1 94.75 128 TYR A C 1
ATOM 945 O O . TYR A 1 128 ? 17.531 17.062 -8.727 1 94.75 128 TYR A O 1
ATOM 953 N N . PRO A 1 129 ? 18.047 16.109 -10.727 1 94.44 129 PRO A N 1
ATOM 954 C CA . PRO A 1 129 ? 16.812 16.641 -11.312 1 94.44 129 PRO A CA 1
ATOM 955 C C . PRO A 1 129 ? 15.57 15.867 -10.844 1 94.44 129 PRO A C 1
ATOM 957 O O . PRO A 1 129 ? 15.617 14.648 -10.688 1 94.44 129 PRO A O 1
ATOM 960 N N . LEU A 1 130 ? 14.508 16.547 -10.648 1 92.62 130 LEU A N 1
ATOM 961 C CA . LEU A 1 130 ? 13.266 15.945 -10.18 1 92.62 130 LEU A CA 1
ATOM 962 C C . LEU A 1 130 ? 12.789 14.867 -11.148 1 92.62 130 LEU A C 1
ATOM 964 O O . LEU A 1 130 ? 12.242 13.844 -10.727 1 92.62 130 LEU A O 1
ATOM 968 N N . ASP A 1 131 ? 13.039 15.047 -12.344 1 91.06 131 ASP A N 1
ATOM 969 C CA . ASP A 1 131 ? 12.5 14.141 -13.359 1 91.06 131 ASP A CA 1
ATOM 970 C C . ASP A 1 131 ? 13.305 12.852 -13.43 1 91.06 131 ASP A C 1
ATOM 972 O O . ASP A 1 131 ? 12.906 11.898 -14.094 1 91.06 131 ASP A O 1
ATOM 976 N N . SER A 1 132 ? 14.414 12.797 -12.781 1 91.19 132 SER A N 1
ATOM 977 C CA . SER A 1 132 ? 15.234 11.594 -12.758 1 91.19 132 SER A CA 1
ATOM 978 C C . SER A 1 132 ? 14.883 10.703 -11.57 1 91.19 132 SER A C 1
ATOM 980 O O . SER A 1 132 ? 15.359 9.57 -11.469 1 91.19 132 SER A O 1
ATOM 982 N N . LEU A 1 133 ? 14.023 11.188 -10.789 1 91.44 133 LEU A N 1
ATOM 983 C CA . LEU A 1 133 ? 13.719 10.5 -9.539 1 91.44 133 LEU A CA 1
ATOM 984 C C . LEU A 1 133 ? 12.617 9.461 -9.75 1 91.44 133 LEU A C 1
ATOM 986 O O . LEU A 1 133 ? 11.766 9.625 -10.625 1 91.44 133 LEU A O 1
ATOM 990 N N . SER A 1 134 ? 12.688 8.406 -8.938 1 87.5 134 SER A N 1
ATOM 991 C CA . SER A 1 134 ? 11.586 7.449 -8.891 1 87.5 134 SER A CA 1
ATOM 992 C C . SER A 1 134 ? 10.344 8.07 -8.273 1 87.5 134 SER A C 1
ATOM 994 O O . SER A 1 134 ? 10.406 9.148 -7.684 1 87.5 134 SER A O 1
ATOM 996 N N . GLY A 1 135 ? 9.203 7.418 -8.406 1 86.62 135 GLY A N 1
ATOM 997 C CA . GLY A 1 135 ? 7.969 7.887 -7.809 1 86.62 135 GLY A CA 1
ATOM 998 C C . GLY A 1 135 ? 8.07 8.086 -6.309 1 86.62 135 GLY A C 1
ATOM 999 O O . GLY A 1 135 ? 7.625 9.109 -5.781 1 86.62 135 GLY A O 1
ATOM 1000 N N . GLY A 1 136 ? 8.695 7.125 -5.625 1 91 136 GLY A N 1
ATOM 1001 C CA . GLY A 1 136 ? 8.891 7.238 -4.188 1 91 136 GLY A CA 1
ATOM 1002 C C . GLY A 1 136 ? 9.797 8.391 -3.795 1 91 136 GLY A C 1
ATOM 1003 O O . GLY A 1 136 ? 9.516 9.102 -2.828 1 91 136 GLY A O 1
ATOM 1004 N N . GLN A 1 137 ? 10.805 8.539 -4.566 1 92 137 GLN A N 1
ATOM 1005 C CA . GLN A 1 137 ? 11.727 9.641 -4.305 1 92 137 GLN A CA 1
ATOM 1006 C C . GLN A 1 137 ? 11.039 10.984 -4.492 1 92 137 GLN A C 1
ATOM 1008 O O . GLN A 1 137 ? 11.227 11.906 -3.691 1 92 137 GLN A O 1
ATOM 1013 N N . ARG A 1 138 ? 10.273 11.07 -5.43 1 93.25 138 ARG A N 1
ATOM 1014 C CA . ARG A 1 138 ? 9.539 12.305 -5.676 1 93.25 138 ARG A CA 1
ATOM 1015 C C . ARG A 1 138 ? 8.578 12.617 -4.531 1 93.25 138 ARG A C 1
ATOM 1017 O O . ARG A 1 138 ? 8.414 13.773 -4.145 1 93.25 138 ARG A O 1
ATOM 1024 N N . GLN A 1 139 ? 7.996 11.625 -4.047 1 93.5 139 GLN A N 1
ATOM 1025 C CA . GLN A 1 139 ? 7.094 11.789 -2.916 1 93.5 139 GLN A CA 1
ATOM 1026 C C . GLN A 1 139 ? 7.832 12.336 -1.698 1 93.5 139 GLN A C 1
ATOM 1028 O O . GLN A 1 139 ? 7.324 13.227 -1.009 1 93.5 139 GLN A O 1
ATOM 1033 N N . LEU A 1 140 ? 8.969 11.805 -1.505 1 95.88 140 LEU A N 1
ATOM 1034 C CA . LEU A 1 140 ? 9.789 12.266 -0.388 1 95.88 140 LEU A CA 1
ATOM 1035 C C . LEU A 1 140 ? 10.188 13.727 -0.573 1 95.88 140 LEU A C 1
ATOM 1037 O O . LEU A 1 140 ? 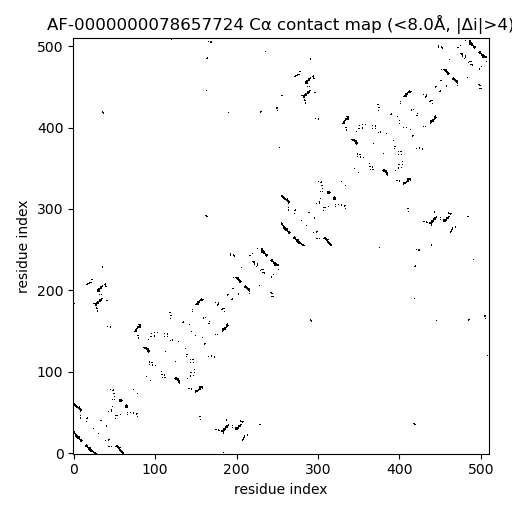10.117 14.516 0.37 1 95.88 140 LEU A O 1
ATOM 1041 N N . VAL A 1 141 ? 10.523 14.094 -1.734 1 94.75 141 VAL A N 1
ATOM 1042 C CA . VAL A 1 141 ? 10.938 15.469 -2.021 1 94.75 141 VAL A CA 1
ATOM 1043 C C . VAL A 1 141 ? 9.734 16.406 -1.879 1 94.75 141 VAL A C 1
ATOM 1045 O O . VAL A 1 141 ? 9.859 17.5 -1.333 1 94.75 141 VAL A O 1
ATOM 1048 N N . ALA A 1 142 ? 8.648 15.961 -2.352 1 94 142 ALA A N 1
ATOM 1049 C CA . ALA A 1 142 ? 7.43 16.75 -2.219 1 94 142 ALA A CA 1
ATOM 1050 C C . ALA A 1 142 ? 7.109 17.031 -0.752 1 94 142 ALA A C 1
ATOM 1052 O O . ALA A 1 142 ? 6.723 18.141 -0.392 1 94 142 ALA A O 1
ATOM 1053 N N . LEU A 1 143 ? 7.27 16.047 0.017 1 94.88 143 LEU A N 1
ATOM 1054 C CA . LEU A 1 143 ? 7.035 16.234 1.445 1 94.88 143 LEU A CA 1
ATOM 1055 C C . LEU A 1 143 ? 8.055 17.203 2.045 1 94.88 143 LEU A C 1
ATOM 1057 O O . LEU A 1 143 ? 7.695 18.062 2.844 1 94.88 143 LEU A O 1
ATOM 1061 N N . ALA A 1 144 ? 9.266 17.031 1.646 1 94.69 144 ALA A N 1
ATOM 1062 C CA . ALA A 1 144 ? 10.297 17.953 2.117 1 94.69 144 ALA A CA 1
ATOM 1063 C C . ALA A 1 144 ? 9.953 19.406 1.778 1 94.69 144 ALA A C 1
ATOM 1065 O O . ALA A 1 144 ? 10.117 20.297 2.609 1 94.69 144 ALA A O 1
ATOM 1066 N N . GLN A 1 145 ? 9.5 19.609 0.635 1 92.31 145 GLN A N 1
ATOM 1067 C CA . GLN A 1 145 ? 9.094 20.938 0.18 1 92.31 145 GLN A CA 1
ATOM 1068 C C . GLN A 1 145 ? 7.992 21.5 1.066 1 92.31 145 GLN A C 1
ATOM 1070 O O . GLN A 1 145 ? 8.055 22.672 1.462 1 92.31 145 GLN A O 1
ATOM 1075 N N . LEU A 1 146 ? 7.105 20.703 1.335 1 91.94 146 LEU A N 1
ATOM 1076 C CA . LEU A 1 146 ? 5.965 21.156 2.127 1 91.94 146 LEU A CA 1
ATOM 1077 C C . LEU A 1 146 ? 6.387 21.453 3.562 1 91.94 146 LEU A C 1
ATOM 1079 O O . LEU A 1 146 ? 5.973 22.469 4.137 1 91.94 146 LEU A O 1
ATOM 1083 N N . LEU A 1 147 ? 7.18 20.594 4.09 1 90.44 147 LEU A N 1
ATOM 1084 C CA . LEU A 1 147 ? 7.617 20.75 5.473 1 90.44 147 LEU A CA 1
ATOM 1085 C C . LEU A 1 147 ? 8.5 21.984 5.629 1 90.44 147 LEU A C 1
ATOM 1087 O O . LEU A 1 147 ? 8.516 22.609 6.691 1 90.44 147 LEU A O 1
ATOM 1091 N N . ALA A 1 148 ? 9.117 22.312 4.578 1 89.12 148 ALA A N 1
ATOM 1092 C CA . ALA A 1 148 ? 10.023 23.469 4.617 1 89.12 148 ALA A CA 1
ATOM 1093 C C . ALA A 1 148 ? 9.234 24.766 4.746 1 89.12 148 ALA A C 1
ATOM 1095 O O . ALA A 1 148 ? 9.742 25.75 5.297 1 89.12 148 ALA A O 1
ATOM 1096 N N . ARG A 1 149 ? 8.023 24.922 4.23 1 86 149 ARG A N 1
ATOM 1097 C CA . ARG A 1 149 ? 7.227 26.141 4.184 1 86 149 ARG A CA 1
ATOM 1098 C C . ARG A 1 149 ? 6.582 26.422 5.535 1 86 149 ARG A C 1
ATOM 1100 O O . ARG A 1 149 ? 6.062 27.516 5.762 1 86 149 ARG A O 1
ATOM 1107 N N . ASN A 1 150 ? 6.605 25.578 6.418 1 80 150 ASN A N 1
ATOM 1108 C CA . ASN A 1 150 ? 6.035 25.719 7.754 1 80 150 ASN A CA 1
ATOM 1109 C C . ASN A 1 150 ? 4.547 26.047 7.695 1 80 150 ASN A C 1
ATOM 1111 O O . ASN A 1 150 ? 4.102 27.031 8.281 1 80 150 ASN A O 1
ATOM 1115 N N . PRO A 1 151 ? 3.701 25.391 7.094 1 83.25 151 PRO A N 1
ATOM 1116 C CA . PRO A 1 151 ? 2.254 25.609 7.066 1 83.25 151 PRO A CA 1
ATOM 1117 C C . PRO A 1 151 ? 1.604 25.469 8.438 1 83.25 151 PRO A C 1
ATOM 1119 O O . PRO A 1 151 ? 2.217 24.906 9.359 1 83.25 151 PRO A O 1
ATOM 1122 N N . ARG A 1 152 ? 0.351 26.078 8.508 1 88 152 ARG A N 1
ATOM 1123 C CA . ARG A 1 152 ? -0.405 25.875 9.742 1 88 152 ARG A CA 1
ATOM 1124 C C . ARG A 1 152 ? -1.041 24.5 9.773 1 88 152 ARG A C 1
ATOM 1126 O O . ARG A 1 152 ? -1.112 23.859 10.828 1 88 152 ARG A O 1
ATOM 1133 N N . VAL A 1 153 ? -1.552 24.141 8.648 1 95 153 VAL A N 1
ATOM 1134 C CA . VAL A 1 153 ? -2.17 22.828 8.5 1 95 153 VAL A CA 1
ATOM 1135 C C . VAL A 1 153 ? -1.527 22.078 7.332 1 95 153 VAL A C 1
ATOM 1137 O O . VAL A 1 153 ? -1.35 22.641 6.25 1 95 153 VAL A O 1
ATOM 1140 N N . LEU A 1 154 ? -1.146 20.891 7.582 1 95.94 154 LEU A N 1
ATOM 1141 C CA . LEU A 1 154 ? -0.608 20 6.555 1 95.94 154 LEU A CA 1
ATOM 1142 C C . LEU A 1 154 ? -1.633 18.953 6.152 1 95.94 154 LEU A C 1
ATOM 1144 O O . LEU A 1 154 ? -2.135 18.203 7.004 1 95.94 154 LEU A O 1
ATOM 1148 N N . LEU A 1 155 ? -2.039 18.953 4.879 1 97.31 155 LEU A N 1
ATOM 1149 C CA . LEU A 1 155 ? -2.947 17.953 4.312 1 97.31 155 LEU A CA 1
ATOM 1150 C C . LEU A 1 155 ? -2.193 16.984 3.41 1 97.31 155 LEU A C 1
ATOM 1152 O O . LEU A 1 155 ? -1.704 17.375 2.346 1 97.31 155 LEU A O 1
ATOM 1156 N N . LEU A 1 156 ? -2.137 15.719 3.824 1 97.88 156 LEU A N 1
ATOM 1157 C CA . LEU A 1 156 ? -1.343 14.727 3.104 1 97.88 156 LEU A CA 1
ATOM 1158 C C . LEU A 1 156 ? -2.229 13.609 2.566 1 97.88 156 LEU A C 1
ATOM 1160 O O . LEU A 1 156 ? -2.801 12.836 3.34 1 97.88 156 LEU A O 1
ATOM 1164 N N . ASP A 1 157 ? -2.309 13.555 1.305 1 97.44 157 ASP A N 1
ATOM 1165 C CA . ASP A 1 157 ? -3.119 12.516 0.678 1 97.44 157 ASP A CA 1
ATOM 1166 C C . ASP A 1 157 ? -2.271 11.297 0.323 1 97.44 157 ASP A C 1
ATOM 1168 O O . ASP A 1 157 ? -1.69 11.234 -0.762 1 97.44 157 ASP A O 1
ATOM 1172 N N . GLU A 1 158 ? -2.236 10.336 1.239 1 95.94 158 GLU A N 1
ATOM 1173 C CA . GLU A 1 158 ? -1.51 9.07 1.125 1 95.94 158 GLU A CA 1
ATOM 1174 C C . GLU A 1 158 ? -0.017 9.312 0.92 1 95.94 158 GLU A C 1
ATOM 1176 O O . GLU A 1 158 ? 0.575 8.797 -0.031 1 95.94 158 GLU A O 1
ATOM 1181 N N . PRO A 1 159 ? 0.61 9.914 1.901 1 96.25 159 PRO A N 1
ATOM 1182 C CA . PRO A 1 159 ? 2.006 10.328 1.762 1 96.25 159 PRO A CA 1
ATOM 1183 C C . PRO A 1 159 ? 2.98 9.156 1.788 1 96.25 159 PRO A C 1
ATOM 1185 O O . PRO A 1 159 ? 4.176 9.336 1.546 1 96.25 159 PRO A O 1
ATOM 1188 N N . THR A 1 160 ? 2.455 7.934 2.045 1 95.06 160 THR A N 1
ATOM 1189 C CA . THR A 1 160 ? 3.371 6.809 2.213 1 95.06 160 THR A CA 1
ATOM 1190 C C . THR A 1 160 ? 3.088 5.723 1.183 1 95.06 160 THR A C 1
ATOM 1192 O O . THR A 1 160 ? 3.711 4.66 1.206 1 95.06 160 THR A O 1
ATOM 1195 N N . SER A 1 161 ? 2.227 5.895 0.276 1 89.19 161 SER A N 1
ATOM 1196 C CA . SER A 1 161 ? 1.686 4.828 -0.565 1 89.19 161 SER A CA 1
ATOM 1197 C C . SER A 1 161 ? 2.752 4.266 -1.496 1 89.19 161 SER A C 1
ATOM 1199 O O . SER A 1 161 ? 2.74 3.074 -1.813 1 89.19 161 SER A O 1
ATOM 1201 N N . ALA A 1 162 ? 3.705 5.066 -1.939 1 87.56 162 ALA A N 1
ATOM 1202 C CA . ALA A 1 162 ? 4.703 4.605 -2.9 1 87.56 162 ALA A CA 1
ATOM 1203 C C . ALA A 1 162 ? 6.027 4.285 -2.205 1 87.56 162 ALA A C 1
ATOM 1205 O O . ALA A 1 162 ? 7.043 4.07 -2.865 1 87.56 162 ALA A O 1
ATOM 1206 N N . LEU A 1 163 ? 5.992 4.219 -0.911 1 93.25 163 LEU A N 1
ATOM 1207 C CA . LEU A 1 163 ? 7.238 4.113 -0.156 1 93.25 163 LEU A CA 1
ATOM 1208 C C . LEU A 1 163 ? 7.379 2.727 0.465 1 93.25 163 LEU A C 1
ATOM 1210 O O . LEU A 1 163 ? 6.379 2.078 0.782 1 93.25 163 LEU A O 1
ATOM 1214 N N . ASP A 1 164 ? 8.625 2.316 0.589 1 93.56 164 ASP A N 1
ATOM 1215 C CA . ASP A 1 164 ? 8.875 1.089 1.339 1 93.56 164 ASP A CA 1
ATOM 1216 C C . ASP A 1 164 ? 8.82 1.344 2.844 1 93.56 164 ASP A C 1
ATOM 1218 O O . ASP A 1 164 ? 8.602 2.477 3.279 1 93.56 164 ASP A O 1
ATOM 1222 N N . LEU A 1 165 ? 9 0.295 3.541 1 94.94 165 LEU A N 1
ATOM 1223 C CA . LEU A 1 165 ? 8.789 0.3 4.984 1 94.94 165 LEU A CA 1
ATOM 1224 C C . LEU A 1 165 ? 9.648 1.363 5.656 1 94.94 165 LEU A C 1
ATOM 1226 O O . LEU A 1 165 ? 9.148 2.158 6.453 1 94.94 165 LEU A O 1
ATOM 1230 N N . HIS A 1 166 ? 10.844 1.464 5.34 1 95.44 166 HIS A N 1
ATOM 1231 C CA . HIS A 1 166 ? 11.781 2.398 5.953 1 95.44 166 HIS A CA 1
ATOM 1232 C C . HIS A 1 166 ? 11.305 3.84 5.789 1 95.44 166 HIS A C 1
ATOM 1234 O O . HIS A 1 166 ? 11.219 4.582 6.766 1 95.44 166 HIS A O 1
ATOM 1240 N N . TYR A 1 167 ? 10.945 4.184 4.672 1 94.62 167 TYR A N 1
ATOM 1241 C CA . TYR A 1 167 ? 10.617 5.574 4.383 1 94.62 167 TYR A CA 1
ATOM 1242 C C . TYR A 1 167 ? 9.211 5.914 4.855 1 94.62 167 TYR A C 1
ATOM 1244 O O . TYR A 1 167 ? 8.922 7.066 5.188 1 94.62 167 TYR A O 1
ATOM 1252 N N . GLN A 1 168 ? 8.375 4.895 4.887 1 96 168 GLN A N 1
ATOM 1253 C CA . GLN A 1 168 ? 7.07 5.148 5.488 1 96 168 GLN A CA 1
ATOM 1254 C C . GLN A 1 168 ? 7.211 5.664 6.914 1 96 168 GLN A C 1
ATOM 1256 O O . GLN A 1 168 ? 6.586 6.656 7.289 1 96 168 GLN A O 1
ATOM 1261 N N . LEU A 1 169 ? 8.086 5.043 7.602 1 95.81 169 LEU A N 1
ATOM 1262 C CA . LEU A 1 169 ? 8.305 5.422 8.992 1 95.81 169 LEU A CA 1
ATOM 1263 C C . LEU A 1 169 ? 8.992 6.781 9.078 1 95.81 169 LEU A C 1
ATOM 1265 O O . LEU A 1 169 ? 8.609 7.625 9.898 1 95.81 169 LEU A O 1
ATOM 1269 N N . ARG A 1 170 ? 9.906 6.969 8.25 1 95 170 ARG A N 1
ATOM 1270 C CA . ARG A 1 170 ? 10.633 8.234 8.266 1 95 170 ARG A CA 1
ATOM 1271 C C . ARG A 1 170 ? 9.695 9.406 7.984 1 95 170 ARG A C 1
ATOM 1273 O O . ARG A 1 170 ? 9.781 10.445 8.633 1 95 170 ARG A O 1
ATOM 1280 N N . VAL A 1 171 ? 8.898 9.203 7.059 1 96.38 171 VAL A N 1
ATOM 1281 C CA . VAL A 1 171 ? 7.934 10.242 6.691 1 96.38 171 VAL A CA 1
ATOM 1282 C C . VAL A 1 171 ? 7.008 10.531 7.871 1 96.38 171 VAL A C 1
ATOM 1284 O O . VAL A 1 171 ? 6.832 11.688 8.258 1 96.38 171 VAL A O 1
ATOM 1287 N N . MET A 1 172 ? 6.434 9.523 8.445 1 97.12 172 MET A N 1
ATOM 1288 C CA . MET A 1 172 ? 5.504 9.719 9.555 1 97.12 172 MET A CA 1
ATOM 1289 C C . MET A 1 172 ? 6.207 10.359 10.75 1 97.12 172 MET A C 1
ATOM 1291 O O . MET A 1 172 ? 5.641 11.234 11.414 1 97.12 172 MET A O 1
ATOM 1295 N N . ASP A 1 173 ? 7.398 9.969 10.93 1 95.81 173 ASP A N 1
ATOM 1296 C CA . ASP A 1 173 ? 8.18 10.555 12.016 1 95.81 173 ASP A CA 1
ATOM 1297 C C . ASP A 1 173 ? 8.461 12.031 11.75 1 95.81 173 ASP A C 1
ATOM 1299 O O . ASP A 1 173 ? 8.352 12.867 12.656 1 95.81 173 ASP A O 1
ATOM 1303 N N . ALA A 1 174 ? 8.828 12.281 10.547 1 94.44 174 ALA A N 1
ATOM 1304 C CA . ALA A 1 174 ? 9.117 13.664 10.188 1 94.44 174 ALA A CA 1
ATOM 1305 C C . ALA A 1 174 ? 7.887 14.555 10.367 1 94.44 174 ALA A C 1
ATOM 1307 O O . ALA A 1 174 ? 7.988 15.664 10.891 1 94.44 174 ALA A O 1
ATOM 1308 N N . VAL A 1 175 ? 6.793 14.062 9.977 1 96.25 175 VAL A N 1
ATOM 1309 C CA . VAL A 1 175 ? 5.547 14.812 10.125 1 96.25 175 VAL A CA 1
ATOM 1310 C C . VAL A 1 175 ? 5.238 15.016 11.609 1 96.25 175 VAL A C 1
ATOM 1312 O O . VAL A 1 175 ? 4.918 16.125 12.039 1 96.25 175 VAL A O 1
ATOM 1315 N N . ARG A 1 176 ? 5.375 14.008 12.344 1 96 176 ARG A N 1
ATOM 1316 C CA . ARG A 1 176 ? 5.094 14.086 13.773 1 96 176 ARG A CA 1
ATOM 1317 C C . ARG A 1 176 ? 6.016 15.086 14.461 1 96 176 ARG A C 1
ATOM 1319 O O . ARG A 1 176 ? 5.574 15.867 15.305 1 96 176 ARG A O 1
ATOM 1326 N N . GLU A 1 177 ? 7.207 14.992 14.094 1 93.69 177 GLU A N 1
ATOM 1327 C CA . GLU A 1 177 ? 8.172 15.922 14.664 1 93.69 177 GLU A CA 1
ATOM 1328 C C . GLU A 1 177 ? 7.793 17.359 14.375 1 93.69 177 GLU A C 1
ATOM 1330 O O . GLU A 1 177 ? 7.848 18.219 15.266 1 93.69 177 GLU A O 1
ATOM 1335 N N . ARG A 1 178 ? 7.43 17.594 13.234 1 92.75 178 ARG A N 1
ATOM 1336 C CA . ARG A 1 178 ? 7.043 18.953 12.859 1 92.75 178 ARG A CA 1
ATOM 1337 C C . ARG A 1 178 ? 5.777 19.375 13.586 1 92.75 178 ARG A C 1
ATOM 1339 O O . ARG A 1 178 ? 5.66 20.531 14.016 1 92.75 178 ARG A O 1
ATOM 1346 N N . VAL A 1 179 ? 4.867 18.5 13.734 1 94.38 179 VAL A N 1
ATOM 1347 C CA . VAL A 1 179 ? 3.623 18.75 14.453 1 94.38 179 VAL A CA 1
ATOM 1348 C C . VAL A 1 179 ? 3.928 19.188 15.883 1 94.38 179 VAL A C 1
ATOM 1350 O O . VAL A 1 179 ? 3.365 20.156 16.375 1 94.38 179 VAL A O 1
ATOM 1353 N N . LEU A 1 180 ? 4.844 18.531 16.438 1 93.38 180 LEU A N 1
ATOM 1354 C CA . LEU A 1 180 ? 5.184 18.812 17.828 1 93.38 180 LEU A CA 1
ATOM 1355 C C . LEU A 1 180 ? 6.016 20.094 17.938 1 93.38 180 LEU A C 1
ATOM 1357 O O . LEU A 1 180 ? 5.762 20.922 18.797 1 93.38 180 LEU A O 1
ATOM 1361 N N . GLU A 1 181 ? 6.914 20.234 17.016 1 91.94 181 GLU A N 1
ATOM 1362 C CA . GLU A 1 181 ? 7.844 21.359 17.062 1 91.94 181 GLU A CA 1
ATOM 1363 C C . GLU A 1 181 ? 7.125 22.688 16.781 1 91.94 181 GLU A C 1
ATOM 1365 O O . GLU A 1 181 ? 7.395 23.688 17.438 1 91.94 181 GLU A O 1
ATOM 1370 N N . ARG A 1 182 ? 6.199 22.672 15.883 1 89.88 182 ARG A N 1
ATOM 1371 C CA . ARG A 1 182 ? 5.605 23.922 15.43 1 89.88 182 ARG A CA 1
ATOM 1372 C C . ARG A 1 182 ? 4.133 24 15.805 1 89.88 182 ARG A C 1
ATOM 1374 O O . ARG A 1 182 ? 3.445 24.969 15.453 1 89.88 182 ARG A O 1
ATOM 1381 N N . ARG A 1 183 ? 3.629 22.953 16.438 1 90.56 183 ARG A N 1
ATOM 1382 C CA . ARG A 1 183 ? 2.234 22.844 16.859 1 90.56 183 ARG A CA 1
ATOM 1383 C C . ARG A 1 183 ? 1.296 22.938 15.656 1 90.56 183 ARG A C 1
ATOM 1385 O O . ARG A 1 183 ? 0.238 23.562 15.734 1 90.56 183 ARG A O 1
ATOM 1392 N N . LEU A 1 184 ? 1.782 22.484 14.562 1 91.31 184 LEU A N 1
ATOM 1393 C CA . LEU A 1 184 ? 0.9 22.484 13.398 1 91.31 184 LEU A CA 1
ATOM 1394 C C . LEU A 1 184 ? -0.05 21.281 13.453 1 91.31 184 LEU A C 1
ATOM 1396 O O . LEU A 1 184 ? 0.179 20.344 14.203 1 91.31 184 LEU A O 1
ATOM 1400 N N . LEU A 1 185 ? -1.188 21.422 12.68 1 95.44 185 LEU A N 1
ATOM 1401 C CA . LEU A 1 185 ? -2.121 20.312 12.484 1 95.44 185 LEU A CA 1
ATOM 1402 C C . LEU A 1 185 ? -1.818 19.562 11.195 1 95.44 185 LEU A C 1
ATOM 1404 O O . LEU A 1 185 ? -1.688 20.172 10.133 1 95.44 185 LEU A O 1
ATOM 1408 N N . ALA A 1 186 ? -1.611 18.328 11.312 1 97 186 ALA A N 1
ATOM 1409 C CA . ALA A 1 186 ? -1.46 17.5 10.125 1 97 186 ALA A CA 1
ATOM 1410 C C . ALA A 1 186 ? -2.637 16.531 9.969 1 97 186 ALA A C 1
ATOM 1412 O O . ALA A 1 186 ? -3.053 15.891 10.945 1 97 186 ALA A O 1
ATOM 1413 N N . VAL A 1 187 ? -3.207 16.5 8.766 1 97.56 187 VAL A N 1
ATOM 1414 C CA . VAL A 1 187 ? -4.223 15.516 8.398 1 97.56 187 VAL A CA 1
ATOM 1415 C C . VAL A 1 187 ? -3.697 14.625 7.273 1 97.56 187 VAL A C 1
ATOM 1417 O O . VAL A 1 187 ? -3.426 15.102 6.172 1 97.56 187 VAL A O 1
ATOM 1420 N N . ALA A 1 188 ? -3.588 13.359 7.578 1 98.25 188 ALA A N 1
ATOM 1421 C CA . ALA A 1 188 ? -3.037 12.43 6.594 1 98.25 188 ALA A CA 1
ATOM 1422 C C . ALA A 1 188 ? -4.023 11.305 6.293 1 98.25 188 ALA A C 1
ATOM 1424 O O . ALA A 1 188 ? -4.562 10.68 7.211 1 98.25 188 ALA A O 1
ATOM 1425 N N . VAL A 1 189 ? -4.266 11.133 5.043 1 98.12 189 VAL A N 1
ATOM 1426 C CA . VAL A 1 189 ? -4.988 9.938 4.617 1 98.12 189 VAL A CA 1
ATOM 1427 C C . VAL A 1 189 ? -4.055 8.727 4.648 1 98.12 189 VAL A C 1
ATOM 1429 O O . VAL A 1 189 ? -3.023 8.719 3.973 1 98.12 189 VAL A O 1
ATOM 1432 N N . LEU A 1 190 ? -4.41 7.695 5.438 1 96.88 190 LEU A N 1
ATOM 1433 C CA . LEU A 1 190 ? -3.594 6.492 5.543 1 96.88 190 LEU A CA 1
ATOM 1434 C C . LEU A 1 190 ? -4.438 5.242 5.305 1 96.88 190 LEU A C 1
ATOM 1436 O O . LEU A 1 190 ? -5.539 5.121 5.844 1 96.88 190 LEU A O 1
ATOM 1440 N N . HIS A 1 191 ? -3.875 4.344 4.543 1 92.69 191 HIS A N 1
ATOM 1441 C CA . HIS A 1 191 ? -4.562 3.08 4.293 1 92.69 191 HIS A CA 1
ATOM 1442 C C . HIS A 1 191 ? -4.16 2.021 5.312 1 92.69 191 HIS A C 1
ATOM 1444 O O . HIS A 1 191 ? -4.898 1.061 5.543 1 92.69 191 HIS A O 1
ATOM 1450 N N . ASP A 1 192 ? -3.006 2.131 5.82 1 94.38 192 ASP A N 1
ATOM 1451 C CA . ASP A 1 192 ? -2.523 1.197 6.832 1 94.38 192 ASP A CA 1
ATOM 1452 C C . ASP A 1 192 ? -3.012 1.595 8.227 1 94.38 192 ASP A C 1
ATOM 1454 O O . ASP A 1 192 ? -2.506 2.551 8.812 1 94.38 192 ASP A O 1
ATOM 1458 N N . ILE A 1 193 ? -3.844 0.764 8.703 1 96.69 193 ILE A N 1
ATOM 1459 C CA . ILE A 1 193 ? -4.5 1.081 9.969 1 96.69 193 ILE A CA 1
ATOM 1460 C C . ILE A 1 193 ? -3.479 1.061 11.102 1 96.69 193 ILE A C 1
ATOM 1462 O O . ILE A 1 193 ? -3.549 1.874 12.023 1 96.69 193 ILE A O 1
ATOM 1466 N N . ASN A 1 194 ? -2.586 0.138 11.07 1 96.31 194 ASN A N 1
ATOM 1467 C CA . ASN A 1 194 ? -1.592 0.054 12.141 1 96.31 194 ASN A CA 1
ATOM 1468 C C . ASN A 1 194 ? -0.609 1.221 12.078 1 96.31 194 ASN A C 1
ATOM 1470 O O . ASN A 1 194 ? -0.147 1.7 13.117 1 96.31 194 ASN A O 1
ATOM 1474 N N . LEU A 1 195 ? -0.312 1.639 10.898 1 95.88 195 LEU A N 1
ATOM 1475 C CA . LEU A 1 195 ? 0.49 2.85 10.75 1 95.88 195 LEU A CA 1
ATOM 1476 C C . LEU A 1 195 ? -0.237 4.055 11.336 1 95.88 195 LEU A C 1
ATOM 1478 O O . LEU A 1 195 ? 0.365 4.859 12.055 1 95.88 195 LEU A O 1
ATOM 1482 N N . ALA A 1 196 ? -1.488 4.172 11.062 1 97.38 196 ALA A N 1
ATOM 1483 C CA . ALA A 1 196 ? -2.309 5.238 11.633 1 97.38 196 ALA A CA 1
ATOM 1484 C C . ALA A 1 196 ? -2.346 5.148 13.156 1 97.38 196 ALA A C 1
ATOM 1486 O O . ALA A 1 196 ? -2.139 6.148 13.844 1 97.38 196 ALA A O 1
ATOM 1487 N N . ALA A 1 197 ? -2.549 3.992 13.633 1 96.62 197 ALA A N 1
ATOM 1488 C CA . ALA A 1 197 ? -2.674 3.76 15.07 1 96.62 197 ALA A CA 1
ATOM 1489 C C . ALA A 1 197 ? -1.396 4.152 15.805 1 96.62 197 ALA A C 1
ATOM 1491 O O . ALA A 1 197 ? -1.449 4.699 16.906 1 96.62 197 ALA A O 1
ATOM 1492 N N . SER A 1 198 ? -0.332 3.924 15.188 1 95.25 198 SER A N 1
ATOM 1493 C CA . SER A 1 198 ? 0.942 4.09 15.875 1 95.25 198 SER A CA 1
ATOM 1494 C C . SER A 1 198 ? 1.412 5.539 15.828 1 95.25 198 SER A C 1
ATOM 1496 O O . SER A 1 198 ? 2.213 5.965 16.672 1 95.25 198 SER A O 1
ATOM 1498 N N . HIS A 1 199 ? 0.916 6.316 14.891 1 96.25 199 HIS A N 1
ATOM 1499 C CA . HIS A 1 199 ? 1.512 7.637 14.711 1 96.25 199 HIS A CA 1
ATOM 1500 C C . HIS A 1 199 ? 0.499 8.742 14.984 1 96.25 199 HIS A C 1
ATOM 1502 O O . HIS A 1 199 ? 0.871 9.844 15.398 1 96.25 199 HIS A O 1
ATOM 1508 N N . ALA A 1 200 ? -0.733 8.453 14.789 1 97.31 200 ALA A N 1
ATOM 1509 C CA . ALA A 1 200 ? -1.736 9.508 14.852 1 97.31 200 ALA A CA 1
ATOM 1510 C C . ALA A 1 200 ? -2.197 9.742 16.297 1 97.31 200 ALA A C 1
ATOM 1512 O O . ALA A 1 200 ? -2.307 8.797 17.078 1 97.31 200 ALA A O 1
ATOM 1513 N N . ASP A 1 201 ? -2.502 10.961 16.594 1 97.19 201 ASP A N 1
ATOM 1514 C CA . ASP A 1 201 ? -3.148 11.305 17.859 1 97.19 201 ASP A CA 1
ATOM 1515 C C . ASP A 1 201 ? -4.656 11.078 17.781 1 97.19 201 ASP A C 1
ATOM 1517 O O . ASP A 1 201 ? -5.281 10.695 18.781 1 97.19 201 ASP A O 1
ATOM 1521 N N . TRP A 1 202 ? -5.148 11.352 16.625 1 96.81 202 TRP A N 1
ATOM 1522 C CA . TRP A 1 202 ? -6.578 11.227 16.359 1 96.81 202 TRP A CA 1
ATOM 1523 C C . TRP A 1 202 ? -6.824 10.445 15.07 1 96.81 202 TRP A C 1
ATOM 1525 O O . TRP A 1 202 ? -6.039 10.531 14.125 1 96.81 202 TRP A O 1
ATOM 1535 N N . LEU A 1 203 ? -7.918 9.727 15.109 1 97.81 203 LEU A N 1
ATOM 1536 C CA . LEU A 1 203 ? -8.414 9.047 13.922 1 97.81 203 LEU A CA 1
ATOM 1537 C C . LEU A 1 203 ? -9.781 9.586 13.523 1 97.81 203 LEU A C 1
ATOM 1539 O O . LEU A 1 203 ? -10.633 9.844 14.383 1 97.81 203 LEU A O 1
ATOM 1543 N N . VAL A 1 204 ? -9.961 9.805 12.297 1 97.69 204 VAL A N 1
ATOM 1544 C CA . VAL A 1 204 ? -11.266 10.078 11.695 1 97.69 204 VAL A CA 1
ATOM 1545 C C . VAL A 1 204 ? -11.617 8.969 10.711 1 97.69 204 VAL A C 1
ATOM 1547 O O . VAL A 1 204 ? -10.898 8.742 9.734 1 97.69 204 VAL A O 1
ATOM 1550 N N . VAL A 1 205 ? -12.695 8.289 10.984 1 98.12 205 VAL A N 1
ATOM 1551 C CA . VAL A 1 205 ? -13.117 7.172 10.141 1 98.12 205 VAL A CA 1
ATOM 1552 C C . VAL A 1 205 ? -14.203 7.633 9.172 1 98.12 205 VAL A C 1
ATOM 1554 O O . VAL A 1 205 ? -15.281 8.047 9.602 1 98.12 205 VAL A O 1
ATOM 1557 N N . LEU A 1 206 ? -13.875 7.547 7.934 1 97.5 206 LEU A N 1
ATOM 1558 C CA . LEU A 1 206 ? -14.82 7.922 6.887 1 97.5 206 LEU A CA 1
ATOM 1559 C C . LEU A 1 206 ? -15.398 6.68 6.211 1 97.5 206 LEU A C 1
ATOM 1561 O O . LEU A 1 206 ? -14.672 5.727 5.922 1 97.5 206 LEU A O 1
ATOM 1565 N N . HIS A 1 207 ? -16.688 6.703 6.035 1 96.94 207 HIS A N 1
ATOM 1566 C CA . HIS A 1 207 ? -17.391 5.629 5.348 1 96.94 207 HIS A CA 1
ATOM 1567 C C . HIS A 1 207 ? -18.578 6.172 4.555 1 96.94 207 HIS A C 1
ATOM 1569 O O . HIS A 1 207 ? -19.453 6.828 5.113 1 96.94 207 HIS A O 1
ATOM 1575 N N . GLN A 1 208 ? -18.547 5.934 3.27 1 94.88 208 GLN A N 1
ATOM 1576 C CA . GLN A 1 208 ? -19.625 6.336 2.367 1 94.88 208 GLN A CA 1
ATOM 1577 C C . GLN A 1 208 ? -19.906 7.832 2.484 1 94.88 208 GLN A C 1
ATOM 1579 O O . GLN A 1 208 ? -21.078 8.242 2.59 1 94.88 208 GLN A O 1
ATOM 1584 N N . GLY A 1 209 ? -18.875 8.555 2.633 1 95.56 209 GLY A N 1
ATOM 1585 C CA . GLY A 1 209 ? -18.984 10 2.59 1 95.56 209 GLY A CA 1
ATOM 1586 C C . GLY A 1 209 ? -19.375 10.609 3.924 1 95.56 209 GLY A C 1
ATOM 1587 O O . GLY A 1 209 ? -19.703 11.797 3.996 1 95.56 209 GLY A O 1
ATOM 1588 N N . GLN A 1 210 ? -19.344 9.789 4.949 1 95.88 210 GLN A N 1
ATOM 1589 C CA . GLN A 1 210 ? -19.719 10.266 6.277 1 95.88 210 GLN A CA 1
ATOM 1590 C C . GLN A 1 210 ? -18.672 9.883 7.316 1 95.88 210 GLN A C 1
ATOM 1592 O O . GLN A 1 210 ? -17.953 8.891 7.152 1 95.88 210 GLN A O 1
ATOM 1597 N N . VAL A 1 211 ? -18.641 10.719 8.344 1 96.31 211 VAL A N 1
ATOM 1598 C CA . VAL A 1 211 ? -17.781 10.367 9.477 1 96.31 211 VAL A CA 1
ATOM 1599 C C . VAL A 1 211 ? -18.5 9.359 10.375 1 96.31 211 VAL A C 1
ATOM 1601 O O . VAL A 1 211 ? -19.578 9.648 10.898 1 96.31 211 VAL A O 1
ATOM 1604 N N . VAL A 1 212 ? -17.875 8.258 10.578 1 96.06 212 VAL A N 1
ATOM 1605 C CA . VAL A 1 212 ? -18.469 7.195 11.383 1 96.06 212 VAL A CA 1
ATOM 1606 C C . VAL A 1 212 ? -17.984 7.309 12.828 1 96.06 212 VAL A C 1
ATOM 1608 O O . VAL A 1 212 ? -18.688 6.93 13.766 1 96.06 212 VAL A O 1
ATOM 1611 N N . ALA A 1 213 ? -16.797 7.762 12.961 1 96.44 213 ALA A N 1
ATOM 1612 C CA . ALA A 1 213 ? -16.188 7.879 14.281 1 96.44 213 ALA A CA 1
ATOM 1613 C C . ALA A 1 213 ? -15 8.836 14.25 1 96.44 213 ALA A C 1
ATOM 1615 O O . ALA A 1 213 ? -14.359 9 13.211 1 96.44 213 ALA A O 1
ATOM 1616 N N . CYS A 1 214 ? -14.82 9.453 15.336 1 96.25 214 CYS A N 1
ATOM 1617 C CA . CYS A 1 214 ? -13.688 10.359 15.539 1 96.25 214 CYS A CA 1
ATOM 1618 C C . CYS A 1 214 ? -13.211 10.312 16.984 1 96.25 214 CYS A C 1
ATOM 1620 O O . CYS A 1 214 ? -14.008 10.43 17.922 1 96.25 214 CYS A O 1
ATOM 1622 N N . GLY A 1 215 ? -11.953 10.109 17.156 1 96.44 215 GLY A N 1
ATOM 1623 C CA . GLY A 1 215 ? -11.375 10.031 18.484 1 96.44 215 GLY A CA 1
ATOM 1624 C C . GLY A 1 215 ? -9.953 9.492 18.5 1 96.44 215 GLY A C 1
ATOM 1625 O O . GLY A 1 215 ? -9.297 9.453 17.453 1 96.44 215 GLY A O 1
ATOM 1626 N N . THR A 1 216 ? -9.445 9.211 19.672 1 97.06 216 THR A N 1
ATOM 1627 C CA . THR A 1 216 ? -8.117 8.617 19.797 1 97.06 216 THR A CA 1
ATOM 1628 C C . THR A 1 216 ? -8.102 7.203 19.219 1 97.06 216 THR A C 1
ATOM 1630 O O . THR A 1 216 ? -9.148 6.57 19.078 1 97.06 216 THR A O 1
ATOM 1633 N N . PRO A 1 217 ? -6.926 6.711 18.859 1 97.62 217 PRO A N 1
ATOM 1634 C CA . PRO A 1 217 ? -6.852 5.332 18.375 1 97.62 217 PRO A CA 1
ATOM 1635 C C . PRO A 1 217 ? -7.492 4.332 19.328 1 97.62 217 PRO A C 1
ATOM 1637 O O . PRO A 1 217 ? -8.203 3.42 18.891 1 97.62 217 PRO A O 1
ATOM 1640 N N . GLN A 1 218 ? -7.316 4.527 20.578 1 96.62 218 GLN A N 1
ATOM 1641 C CA . GLN A 1 218 ? -7.879 3.625 21.578 1 96.62 218 GLN A CA 1
ATOM 1642 C C . GLN A 1 218 ? -9.406 3.625 21.516 1 96.62 218 GLN A C 1
ATOM 1644 O O . GLN A 1 218 ? -10.039 2.58 21.688 1 96.62 218 GLN A O 1
ATOM 1649 N N . GLU A 1 219 ? -9.961 4.738 21.281 1 96.44 219 GLU A N 1
ATOM 1650 C CA . GLU A 1 219 ? -11.406 4.891 21.25 1 96.44 219 GLU A CA 1
ATOM 1651 C C . GLU A 1 219 ? -12 4.359 19.953 1 96.44 219 GLU A C 1
ATOM 1653 O O . GLU A 1 219 ? -13.125 3.861 19.922 1 96.44 219 GLU A O 1
ATOM 1658 N N . ILE A 1 220 ? -11.234 4.473 18.891 1 97 220 ILE A N 1
ATOM 1659 C CA . ILE A 1 220 ? -11.781 4.27 17.562 1 97 220 ILE A CA 1
ATOM 1660 C C . ILE A 1 220 ? -11.539 2.828 17.109 1 97 220 ILE A C 1
ATOM 1662 O O . ILE A 1 220 ? -12.391 2.221 16.453 1 97 220 ILE A O 1
ATOM 1666 N N . LEU A 1 221 ? -10.359 2.289 17.406 1 97.25 221 LEU A N 1
ATOM 1667 C CA . LEU A 1 221 ? -10 0.96 16.922 1 97.25 221 LEU A CA 1
ATOM 1668 C C . LEU A 1 221 ? -10.688 -0.123 17.734 1 97.25 221 LEU A C 1
ATOM 1670 O O . LEU A 1 221 ? -10.133 -0.621 18.719 1 97.25 221 LEU A O 1
ATOM 1674 N N . GLU A 1 222 ? -11.812 -0.451 17.312 1 97 222 GLU A N 1
ATOM 1675 C CA . GLU A 1 222 ? -12.664 -1.486 17.891 1 97 222 GLU A CA 1
ATOM 1676 C C . GLU A 1 222 ? -13.148 -2.463 16.828 1 97 222 GLU A C 1
ATOM 1678 O O . GLU A 1 222 ? -13.461 -2.059 15.703 1 97 222 GLU A O 1
ATOM 1683 N N . PRO A 1 223 ? -13.234 -3.762 17.266 1 97.19 223 PRO A N 1
ATOM 1684 C CA . PRO A 1 223 ? -13.648 -4.766 16.281 1 97.19 223 PRO A CA 1
ATOM 1685 C C . PRO A 1 223 ? -14.961 -4.406 15.578 1 97.19 223 PRO A C 1
ATOM 1687 O O . PRO A 1 223 ? -15.094 -4.621 14.375 1 97.19 223 PRO A O 1
ATOM 1690 N N . GLY A 1 224 ? -15.867 -3.861 16.328 1 97.38 224 GLY A N 1
ATOM 1691 C CA . GLY A 1 224 ? -17.156 -3.502 15.75 1 97.38 224 GLY A CA 1
ATOM 1692 C C . GLY A 1 224 ? -17.047 -2.449 14.664 1 97.38 224 GLY A C 1
ATOM 1693 O O . GLY A 1 224 ? -17.688 -2.561 13.617 1 97.38 224 GLY A O 1
ATOM 1694 N N . ILE A 1 225 ? -16.281 -1.438 14.844 1 97.19 225 ILE A N 1
ATOM 1695 C CA . ILE A 1 225 ? -16.078 -0.376 13.859 1 97.19 225 ILE A CA 1
ATOM 1696 C C . ILE A 1 225 ? -15.375 -0.935 12.633 1 97.19 225 ILE A C 1
ATOM 1698 O O . ILE A 1 225 ? -15.773 -0.661 11.5 1 97.19 225 ILE A O 1
ATOM 1702 N N . LEU A 1 226 ? -14.344 -1.761 12.875 1 97.44 226 LEU A N 1
ATOM 1703 C CA . LEU A 1 226 ? -13.586 -2.354 11.781 1 97.44 226 LEU A CA 1
ATOM 1704 C C . LEU A 1 226 ? -14.477 -3.264 10.938 1 97.44 226 LEU A C 1
ATOM 1706 O O . LEU A 1 226 ? -14.383 -3.27 9.711 1 97.44 226 LEU A O 1
ATOM 1710 N N . ALA A 1 227 ? -15.344 -3.98 11.602 1 97.75 227 ALA A N 1
ATOM 1711 C CA . ALA A 1 227 ? -16.281 -4.848 10.898 1 97.75 227 ALA A CA 1
ATOM 1712 C C . ALA A 1 227 ? -17.25 -4.027 10.055 1 97.75 227 ALA A C 1
ATOM 1714 O O . ALA A 1 227 ? -17.484 -4.34 8.883 1 97.75 227 ALA A O 1
ATOM 1715 N N . ARG A 1 228 ? -17.734 -3.01 10.617 1 96.69 228 ARG A N 1
ATOM 1716 C CA . ARG A 1 228 ? -18.75 -2.182 9.969 1 96.69 228 ARG A CA 1
ATOM 1717 C C . ARG A 1 228 ? -18.156 -1.4 8.805 1 96.69 228 ARG A C 1
ATOM 1719 O O . ARG A 1 228 ? -18.75 -1.311 7.734 1 96.69 228 ARG A O 1
ATOM 1726 N N . VAL A 1 229 ? -17 -0.898 8.984 1 97.06 229 VAL A N 1
ATOM 1727 C CA . VAL A 1 229 ? -16.438 0.054 8.039 1 97.06 229 VAL A CA 1
ATOM 1728 C C . VAL A 1 229 ? -15.648 -0.694 6.961 1 97.06 229 VAL A C 1
ATOM 1730 O O . VAL A 1 229 ? -15.766 -0.379 5.773 1 97.06 229 VAL A O 1
ATOM 1733 N N . TYR A 1 230 ? -14.93 -1.763 7.371 1 96.69 230 TYR A N 1
ATOM 1734 C CA . TYR A 1 230 ? -14.023 -2.408 6.43 1 96.69 230 TYR A CA 1
ATOM 1735 C C . TYR A 1 230 ? -14.539 -3.789 6.035 1 96.69 230 TYR A C 1
ATOM 1737 O O . TYR A 1 230 ? -13.992 -4.426 5.133 1 96.69 230 TYR A O 1
ATOM 1745 N N . GLY A 1 231 ? -15.516 -4.258 6.711 1 96.5 231 GLY A N 1
ATOM 1746 C CA . GLY A 1 231 ? -16.047 -5.578 6.406 1 96.5 231 GLY A CA 1
ATOM 1747 C C . GLY A 1 231 ? -15.086 -6.699 6.754 1 96.5 231 GLY A C 1
ATOM 1748 O O . GLY A 1 231 ? -14.938 -7.656 5.988 1 96.5 231 GLY A O 1
ATOM 1749 N N . VAL A 1 232 ? -14.445 -6.539 7.938 1 97.25 232 VAL A N 1
ATOM 1750 C CA . VAL A 1 232 ? -13.477 -7.555 8.336 1 97.25 232 VAL A CA 1
ATOM 1751 C C . VAL A 1 232 ? -13.703 -7.949 9.789 1 97.25 232 VAL A C 1
ATOM 1753 O O . VAL A 1 232 ? -14.242 -7.16 10.578 1 97.25 232 VAL A O 1
ATOM 1756 N N . GLU A 1 233 ? -13.383 -9.133 10.133 1 97.75 233 GLU A N 1
ATOM 1757 C CA . GLU A 1 233 ? -13.211 -9.555 11.523 1 97.75 233 GLU A CA 1
ATOM 1758 C C . GLU A 1 233 ? -11.781 -9.32 12 1 97.75 233 GLU A C 1
ATOM 1760 O O . GLU A 1 233 ? -10.836 -9.852 11.43 1 97.75 233 GLU A O 1
ATOM 1765 N N . ALA A 1 234 ? -11.727 -8.508 12.984 1 97.19 234 ALA A N 1
ATOM 1766 C CA . ALA A 1 234 ? -10.398 -8.117 13.461 1 97.19 234 ALA A CA 1
ATOM 1767 C C . ALA A 1 234 ? -10.352 -8.102 14.984 1 97.19 234 ALA A C 1
ATOM 1769 O O . ALA A 1 234 ? -11.383 -8.031 15.648 1 97.19 234 ALA A O 1
ATOM 1770 N N . ARG A 1 235 ? -9.227 -8.281 15.547 1 97.31 235 ARG A N 1
ATOM 1771 C CA . ARG A 1 235 ? -8.906 -8.117 16.969 1 97.31 235 ARG A CA 1
ATOM 1772 C C . ARG A 1 235 ? -7.977 -6.934 17.188 1 97.31 235 ARG A C 1
ATOM 1774 O O . ARG A 1 235 ? -7.207 -6.57 16.297 1 97.31 235 ARG A O 1
ATOM 1781 N N . VAL A 1 236 ? -8.141 -6.305 18.234 1 97.38 236 VAL A N 1
ATOM 1782 C CA . VAL A 1 236 ? -7.254 -5.227 18.656 1 97.38 236 VAL A CA 1
ATOM 1783 C C . VAL A 1 236 ? -6.5 -5.637 19.922 1 97.38 236 VAL A C 1
ATOM 1785 O O . VAL A 1 236 ? -7.113 -5.91 20.953 1 97.38 236 VAL A O 1
ATOM 1788 N N . GLU A 1 237 ? -5.207 -5.672 19.781 1 97.06 237 GLU A N 1
ATOM 1789 C CA . GLU A 1 237 ? -4.355 -6.129 20.875 1 97.06 237 GLU A CA 1
ATOM 1790 C C . GLU A 1 237 ? -3.24 -5.125 21.156 1 97.06 237 GLU A C 1
ATOM 1792 O O . GLU A 1 237 ? -3.018 -4.199 20.375 1 97.06 237 GLU A O 1
ATOM 1797 N N . ARG A 1 238 ? -2.664 -5.246 22.328 1 95.81 238 ARG A N 1
ATOM 1798 C CA . ARG A 1 238 ? -1.48 -4.461 22.656 1 95.81 238 ARG A CA 1
ATOM 1799 C C . ARG A 1 238 ? -0.214 -5.301 22.531 1 95.81 238 ARG A C 1
ATOM 1801 O O . ARG A 1 238 ? -0.199 -6.473 22.922 1 95.81 238 ARG A O 1
ATOM 1808 N N . CYS A 1 239 ? 0.733 -4.676 21.984 1 94 239 CYS A N 1
ATOM 1809 C CA . CYS A 1 239 ? 2.008 -5.371 21.844 1 94 239 CYS A CA 1
ATOM 1810 C C . CYS A 1 239 ? 2.826 -5.266 23.125 1 94 239 CYS A C 1
ATOM 1812 O O . CYS A 1 239 ? 2.34 -4.762 24.141 1 94 239 CYS A O 1
ATOM 1814 N N . SER A 1 240 ? 4.098 -5.777 23.078 1 94.19 240 SER A N 1
ATOM 1815 C CA . SER A 1 240 ? 4.969 -5.805 24.234 1 94.19 240 SER A CA 1
ATOM 1816 C C . SER A 1 240 ? 5.336 -4.395 24.688 1 94.19 240 SER A C 1
ATOM 1818 O O . SER A 1 240 ? 5.734 -4.184 25.828 1 94.19 240 SER A O 1
ATOM 1820 N N . ARG A 1 241 ? 5.145 -3.426 23.859 1 93.94 241 ARG A N 1
ATOM 1821 C CA . ARG A 1 241 ? 5.418 -2.037 24.219 1 93.94 241 ARG A CA 1
ATOM 1822 C C . ARG A 1 241 ? 4.125 -1.276 24.5 1 93.94 241 ARG A C 1
ATOM 1824 O O . ARG A 1 241 ? 4.098 -0.046 24.422 1 93.94 241 ARG A O 1
ATOM 1831 N N . ASN A 1 242 ? 3.123 -1.997 24.641 1 94.25 242 ASN A N 1
ATOM 1832 C CA . ASN A 1 242 ? 1.817 -1.469 25.016 1 94.25 242 ASN A CA 1
ATOM 1833 C C . ASN A 1 242 ? 1.223 -0.594 23.922 1 94.25 242 ASN A C 1
ATOM 1835 O O . ASN A 1 242 ? 0.526 0.382 24.203 1 94.25 242 ASN A O 1
ATOM 1839 N N . ARG A 1 243 ? 1.585 -0.879 22.75 1 93.25 243 ARG A N 1
ATOM 1840 C CA . ARG A 1 243 ? 1.009 -0.189 21.609 1 93.25 243 ARG A CA 1
ATOM 1841 C C . ARG A 1 243 ? -0.151 -0.983 21.016 1 93.25 243 ARG A C 1
ATOM 1843 O O . ARG A 1 243 ? -0.12 -2.215 21 1 93.25 243 ARG A O 1
ATOM 1850 N N . LEU A 1 244 ? -1.067 -0.206 20.516 1 95 244 LEU A N 1
ATOM 1851 C CA . LEU A 1 244 ? -2.23 -0.849 19.906 1 95 244 LEU A CA 1
ATOM 1852 C C . LEU A 1 244 ? -1.895 -1.408 18.531 1 95 244 LEU A C 1
ATOM 1854 O O . LEU A 1 244 ? -1.169 -0.775 17.766 1 95 244 LEU A O 1
ATOM 1858 N N . HIS A 1 245 ? -2.479 -2.574 18.312 1 94.56 245 HIS A N 1
ATOM 1859 C CA . HIS A 1 245 ? -2.307 -3.203 17.016 1 94.56 245 HIS A CA 1
ATOM 1860 C C . HIS A 1 245 ? -3.588 -3.895 16.562 1 94.56 245 HIS A C 1
ATOM 1862 O O . HIS A 1 245 ? -4.227 -4.598 17.344 1 94.56 245 HIS A O 1
ATOM 1868 N N . VAL A 1 246 ? -3.861 -3.645 15.344 1 96.56 246 VAL A N 1
ATOM 1869 C CA . VAL A 1 246 ? -5.027 -4.277 14.734 1 96.56 246 VAL A CA 1
ATOM 1870 C C . VAL A 1 246 ? -4.602 -5.539 13.992 1 96.56 246 VAL A C 1
ATOM 1872 O O . VAL A 1 246 ? -3.705 -5.496 13.148 1 96.56 246 VAL A O 1
ATOM 1875 N N . LEU A 1 247 ? -5.172 -6.637 14.336 1 96.38 247 LEU A N 1
ATOM 1876 C CA . LEU A 1 247 ? -4.957 -7.93 13.695 1 96.38 247 LEU A CA 1
ATOM 1877 C C . LEU A 1 247 ? -6.211 -8.383 12.953 1 96.38 247 LEU A C 1
ATOM 1879 O O . LEU A 1 247 ? -7.262 -8.578 13.562 1 96.38 247 LEU A O 1
ATOM 1883 N N . VAL A 1 248 ? -6.105 -8.586 11.688 1 95.5 248 VAL A N 1
ATOM 1884 C CA . VAL A 1 248 ? -7.277 -8.93 10.891 1 95.5 248 VAL A CA 1
ATOM 1885 C C . VAL A 1 248 ? -7.32 -10.438 10.664 1 95.5 248 VAL A C 1
ATOM 1887 O O . VAL A 1 248 ? -6.352 -11.023 10.172 1 95.5 248 VAL A O 1
ATOM 1890 N N . ASP A 1 249 ? -8.406 -11.039 10.93 1 95.31 249 ASP A N 1
ATOM 1891 C CA . ASP A 1 249 ? -8.531 -12.492 10.883 1 95.31 249 ASP A CA 1
ATOM 1892 C C . ASP A 1 249 ? -9.133 -12.945 9.555 1 95.31 249 ASP A C 1
ATOM 1894 O O . ASP A 1 249 ? -8.664 -13.922 8.961 1 95.31 249 ASP A O 1
ATOM 1898 N N . ARG A 1 250 ? -10.172 -12.234 9.086 1 94.94 250 ARG A N 1
ATOM 1899 C CA . ARG A 1 250 ? -10.797 -12.633 7.832 1 94.94 250 ARG A CA 1
ATOM 1900 C C . ARG A 1 250 ? -11.703 -11.531 7.297 1 94.94 250 ARG A C 1
ATOM 1902 O O . ARG A 1 250 ? -12.102 -10.633 8.039 1 94.94 250 ARG A O 1
ATOM 1909 N N . ALA A 1 251 ? -11.93 -11.625 6.016 1 95 251 ALA A N 1
ATOM 1910 C CA . ALA A 1 251 ? -12.938 -10.766 5.391 1 95 251 ALA A CA 1
ATOM 1911 C C . ALA A 1 251 ? -14.344 -11.289 5.664 1 95 251 ALA A C 1
ATOM 1913 O O . ALA A 1 251 ? -14.578 -12.5 5.629 1 95 251 ALA A O 1
ATOM 1914 N N . LEU A 1 252 ? -15.172 -10.344 5.941 1 94 252 LEU A N 1
ATOM 1915 C CA . LEU A 1 252 ? -16.562 -10.742 6.188 1 94 252 LEU A CA 1
ATOM 1916 C C . LEU A 1 252 ? -17.312 -10.914 4.871 1 94 252 LEU A C 1
ATOM 1918 O O . LEU A 1 252 ? -16.969 -10.289 3.865 1 94 252 LEU A O 1
ATOM 1922 N N . ALA A 1 253 ? -18.297 -11.836 4.867 1 84.38 253 ALA A N 1
ATOM 1923 C CA . ALA A 1 253 ? -19.141 -12.039 3.686 1 84.38 253 ALA A CA 1
ATOM 1924 C C . ALA A 1 253 ? -19.922 -10.773 3.348 1 84.38 253 ALA A C 1
ATOM 1926 O O . ALA A 1 253 ? -20.359 -10.055 4.246 1 84.38 253 ALA A O 1
ATOM 1927 N N . VAL A 1 254 ? -19.766 -10.383 2.143 1 67.44 254 VAL A N 1
ATOM 1928 C CA . VAL A 1 254 ? -20.562 -9.234 1.731 1 67.44 254 VAL A CA 1
ATOM 1929 C C . VAL A 1 254 ? -22.031 -9.648 1.6 1 67.44 254 VAL A C 1
ATOM 1931 O O . VAL A 1 254 ? -22.344 -10.672 0.99 1 67.44 254 VAL A O 1
ATOM 1934 N N . ASP A 1 255 ? -22.922 -9.148 2.383 1 54.5 255 ASP A N 1
ATOM 1935 C CA . ASP A 1 255 ? -24.344 -9.422 2.238 1 54.5 255 ASP A CA 1
ATOM 1936 C C . ASP A 1 255 ? -24.875 -8.914 0.896 1 54.5 255 ASP A C 1
ATOM 1938 O O . ASP A 1 255 ? -24.375 -7.918 0.364 1 54.5 255 ASP A O 1
ATOM 1942 N N . MET B 1 1 ? 5.453 -30.797 -7.508 1 65.88 1 MET B N 1
ATOM 1943 C CA . MET B 1 1 ? 5.723 -29.766 -8.5 1 65.88 1 MET B CA 1
ATOM 1944 C C . MET B 1 1 ? 6.488 -28.594 -7.879 1 65.88 1 MET B C 1
ATOM 1946 O O . MET B 1 1 ? 6.211 -28.203 -6.746 1 65.88 1 MET B O 1
ATOM 1950 N N . SER B 1 2 ? 7.75 -28.469 -8.461 1 85.75 2 SER B N 1
ATOM 1951 C CA . SER B 1 2 ? 8.625 -27.469 -7.859 1 85.75 2 SER B CA 1
ATOM 1952 C C . SER B 1 2 ? 9.148 -26.5 -8.906 1 85.75 2 SER B C 1
ATOM 1954 O O . SER B 1 2 ? 9.117 -26.797 -10.102 1 85.75 2 SER B O 1
ATOM 1956 N N . LEU B 1 3 ? 9.281 -25.312 -8.555 1 92.5 3 LEU B N 1
ATOM 1957 C CA . LEU B 1 3 ? 9.945 -24.297 -9.359 1 92.5 3 LEU B CA 1
ATOM 1958 C C . LEU B 1 3 ? 11.359 -24.031 -8.852 1 92.5 3 LEU B C 1
ATOM 1960 O O . LEU B 1 3 ? 11.57 -23.844 -7.652 1 92.5 3 LEU B O 1
ATOM 1964 N N . SER B 1 4 ? 12.312 -24.188 -9.758 1 94.06 4 SER B N 1
ATOM 1965 C CA . SER B 1 4 ? 13.703 -23.906 -9.398 1 94.06 4 SER B CA 1
ATOM 1966 C C . SER B 1 4 ? 14.305 -22.844 -10.32 1 94.06 4 SER B C 1
ATOM 1968 O O . SER B 1 4 ? 13.938 -22.766 -11.5 1 94.06 4 SER B O 1
ATOM 1970 N N . ILE B 1 5 ? 15.078 -22.031 -9.727 1 95.31 5 ILE B N 1
ATOM 1971 C CA . ILE B 1 5 ? 15.781 -20.969 -10.445 1 95.31 5 ILE B CA 1
ATOM 1972 C C . ILE B 1 5 ? 17.297 -21.141 -10.25 1 95.31 5 ILE B C 1
ATOM 1974 O O . ILE B 1 5 ? 17.766 -21.234 -9.117 1 95.31 5 ILE B O 1
ATOM 1978 N N . ASP B 1 6 ? 17.984 -21.188 -11.375 1 94.88 6 ASP B N 1
ATOM 1979 C CA . ASP B 1 6 ? 19.438 -21.375 -11.32 1 94.88 6 ASP B CA 1
ATOM 1980 C C . ASP B 1 6 ? 20.156 -20.234 -12.039 1 94.88 6 ASP B C 1
ATOM 1982 O O . ASP B 1 6 ? 20.125 -20.141 -13.266 1 94.88 6 ASP B O 1
ATOM 1986 N N . THR B 1 7 ? 20.859 -19.375 -11.227 1 96.12 7 THR B N 1
ATOM 1987 C CA . THR B 1 7 ? 21.766 -18.328 -11.703 1 96.12 7 THR B CA 1
ATOM 1988 C C . THR B 1 7 ? 21.047 -17.406 -12.68 1 96.12 7 THR B C 1
ATOM 1990 O O . THR B 1 7 ? 21.562 -17.125 -13.766 1 96.12 7 THR B O 1
ATOM 1993 N N . LEU B 1 8 ? 19.938 -16.984 -12.305 1 96.31 8 LEU B N 1
ATOM 1994 C CA . LEU B 1 8 ? 19.141 -16.094 -13.133 1 96.31 8 LEU B CA 1
ATOM 1995 C C . LEU B 1 8 ? 19.703 -14.672 -13.086 1 96.31 8 LEU B C 1
ATOM 1997 O O . LEU B 1 8 ? 20 -14.156 -12 1 96.31 8 LEU B O 1
ATOM 2001 N N . SER B 1 9 ? 19.891 -14.062 -14.258 1 97.44 9 SER B N 1
ATOM 2002 C CA . SER B 1 9 ? 20.359 -12.68 -14.359 1 97.44 9 SER B CA 1
ATOM 2003 C C . SER B 1 9 ? 19.5 -11.883 -15.336 1 97.44 9 SER B C 1
ATOM 2005 O O . SER B 1 9 ? 19.109 -12.391 -16.391 1 97.44 9 SER B O 1
ATOM 2007 N N . VAL B 1 10 ? 19.156 -10.719 -14.945 1 96.81 10 VAL B N 1
ATOM 2008 C CA . VAL B 1 10 ? 18.406 -9.789 -15.797 1 96.81 10 VAL B CA 1
ATOM 2009 C C . VAL B 1 10 ? 19.078 -8.422 -15.773 1 96.81 10 VAL B C 1
ATOM 2011 O O . VAL B 1 10 ? 19.438 -7.91 -14.711 1 96.81 10 VAL B O 1
ATOM 2014 N N . ALA B 1 11 ? 19.203 -7.789 -16.922 1 94.31 11 ALA B N 1
ATOM 2015 C CA . ALA B 1 11 ? 19.781 -6.453 -17.047 1 94.31 11 ALA B CA 1
ATOM 2016 C C . ALA B 1 11 ? 19 -5.609 -18.047 1 94.31 11 ALA B C 1
ATOM 2018 O O . ALA B 1 11 ? 18.391 -6.145 -18.969 1 94.31 11 ALA B O 1
ATOM 2019 N N . TYR B 1 12 ? 18.875 -4.332 -17.75 1 91.94 12 TYR B N 1
ATOM 2020 C CA . TYR B 1 12 ? 18.375 -3.338 -18.688 1 91.94 12 TYR B CA 1
ATOM 2021 C C . TYR B 1 12 ? 19.5 -2.443 -19.188 1 91.94 12 TYR B C 1
ATOM 2023 O O . TYR B 1 12 ? 19.922 -1.52 -18.5 1 91.94 12 TYR B O 1
ATOM 2031 N N . GLY B 1 13 ? 19.844 -2.682 -20.359 1 90 13 GLY B N 1
ATOM 2032 C CA . GLY B 1 13 ? 21.047 -2.008 -20.828 1 90 13 GLY B CA 1
ATOM 2033 C C . GLY B 1 13 ? 22.281 -2.314 -19.984 1 90 13 GLY B C 1
ATOM 2034 O O . GLY B 1 13 ? 22.609 -3.48 -19.781 1 90 13 GLY B O 1
ATOM 2035 N N . ALA B 1 14 ? 22.766 -1.211 -19.469 1 89.19 14 ALA B N 1
ATOM 2036 C CA . ALA B 1 14 ? 23.984 -1.354 -18.672 1 89.19 14 ALA B CA 1
ATOM 2037 C C . ALA B 1 14 ? 23.672 -1.604 -17.203 1 89.19 14 ALA B C 1
ATOM 2039 O O . ALA B 1 14 ? 24.547 -1.936 -16.406 1 89.19 14 ALA B O 1
ATOM 2040 N N . ARG B 1 15 ? 22.469 -1.558 -16.859 1 90.38 15 ARG B N 1
ATOM 2041 C CA . ARG B 1 15 ? 22.078 -1.677 -15.453 1 90.38 15 ARG B CA 1
ATOM 2042 C C . ARG B 1 15 ? 21.672 -3.107 -15.125 1 90.38 15 ARG B C 1
ATOM 2044 O O . ARG B 1 15 ? 20.656 -3.604 -15.641 1 90.38 15 ARG B O 1
ATOM 2051 N N . SER B 1 16 ? 22.453 -3.732 -14.312 1 93.44 16 SER B N 1
ATOM 2052 C CA . SER B 1 16 ? 22.109 -5.066 -13.828 1 93.44 16 SER B CA 1
ATOM 2053 C C . SER B 1 16 ? 21.125 -5 -12.664 1 93.44 16 SER B C 1
ATOM 2055 O O . SER B 1 16 ? 21.406 -4.363 -11.641 1 93.44 16 SER B O 1
ATOM 2057 N N . VAL B 1 17 ? 20.016 -5.664 -12.773 1 95.69 17 VAL B N 1
ATOM 2058 C CA . VAL B 1 17 ? 18.984 -5.602 -11.742 1 95.69 17 VAL B CA 1
ATOM 2059 C C . VAL B 1 17 ? 19 -6.879 -10.914 1 95.69 17 VAL B C 1
ATOM 2061 O O . VAL B 1 17 ? 18.906 -6.828 -9.68 1 95.69 17 VAL B O 1
ATOM 2064 N N . ILE B 1 18 ? 19.062 -7.988 -11.555 1 96.81 18 ILE B N 1
ATOM 2065 C CA . ILE B 1 18 ? 19.188 -9.281 -10.898 1 96.81 18 ILE B CA 1
ATOM 2066 C C . ILE B 1 18 ? 20.516 -9.938 -11.297 1 96.81 18 ILE B C 1
ATOM 2068 O O . ILE B 1 18 ? 20.844 -10.031 -12.484 1 96.81 18 ILE B O 1
ATOM 2072 N N . ARG B 1 19 ? 21.344 -10.375 -10.234 1 93.44 19 ARG B N 1
ATOM 2073 C CA . ARG B 1 19 ? 22.688 -10.906 -10.492 1 93.44 19 ARG B CA 1
ATOM 2074 C C . ARG B 1 19 ? 22.812 -12.336 -9.984 1 93.44 19 ARG B C 1
ATOM 2076 O O . ARG B 1 19 ? 22.969 -12.562 -8.781 1 93.44 19 ARG B O 1
ATOM 2083 N N . ASP B 1 20 ? 22.766 -13.266 -10.875 1 95.38 20 ASP B N 1
ATOM 2084 C CA . ASP B 1 20 ? 23.047 -14.672 -10.594 1 95.38 20 ASP B CA 1
ATOM 2085 C C . ASP B 1 20 ? 22.203 -15.188 -9.438 1 95.38 20 ASP B C 1
ATOM 2087 O O . ASP B 1 20 ? 22.719 -15.766 -8.484 1 95.38 20 ASP B O 1
ATOM 2091 N N . LEU B 1 21 ? 20.969 -14.961 -9.586 1 96.06 21 LEU B N 1
ATOM 2092 C CA . LEU B 1 21 ? 20.031 -15.305 -8.523 1 96.06 21 LEU B CA 1
ATOM 2093 C C . LEU B 1 21 ? 19.609 -16.766 -8.609 1 96.06 21 LEU B C 1
ATOM 2095 O O . LEU B 1 21 ? 19.219 -17.25 -9.68 1 96.06 21 LEU B O 1
ATOM 2099 N N . SER B 1 22 ? 19.828 -17.453 -7.523 1 96.25 22 SER B N 1
ATOM 2100 C CA . SER B 1 22 ? 19.359 -18.828 -7.426 1 96.25 22 SER B CA 1
ATOM 2101 C C . SER B 1 22 ? 18.422 -19.016 -6.246 1 96.25 22 SER B C 1
ATOM 2103 O O . SER B 1 22 ? 18.609 -18.406 -5.191 1 96.25 22 SER B O 1
ATOM 2105 N N . LEU B 1 23 ? 17.391 -19.734 -6.477 1 93.19 23 LEU B N 1
ATOM 2106 C CA . LEU B 1 23 ? 16.422 -20.047 -5.438 1 93.19 23 LEU B CA 1
ATOM 2107 C C . LEU B 1 23 ? 16.281 -21.562 -5.27 1 93.19 23 LEU B C 1
ATOM 2109 O O . LEU B 1 23 ? 16.328 -22.312 -6.25 1 93.19 23 LEU B O 1
ATOM 2113 N N . PRO B 1 24 ? 16.141 -21.938 -3.986 1 86.56 24 PRO B N 1
ATOM 2114 C CA . PRO B 1 24 ? 15.797 -23.359 -3.811 1 86.56 24 PRO B CA 1
ATOM 2115 C C . PRO B 1 24 ? 14.461 -23.719 -4.461 1 86.56 24 PRO B C 1
ATOM 2117 O O . PRO B 1 24 ? 13.727 -22.828 -4.914 1 86.56 24 PRO B O 1
ATOM 2120 N N . ASP B 1 25 ? 14.164 -25.031 -4.445 1 91.75 25 ASP B N 1
ATOM 2121 C CA . ASP B 1 25 ? 12.898 -25.484 -5.004 1 91.75 25 ASP B CA 1
ATOM 2122 C C . ASP B 1 25 ? 11.711 -24.938 -4.207 1 91.75 25 ASP B C 1
ATOM 2124 O O . ASP B 1 25 ? 11.602 -25.188 -3.006 1 91.75 25 ASP B O 1
ATOM 2128 N N . LEU B 1 26 ? 10.961 -24.172 -4.938 1 92.19 26 LEU B N 1
ATOM 2129 C CA . LEU B 1 26 ? 9.695 -23.75 -4.344 1 92.19 26 LEU B CA 1
ATOM 2130 C C . LEU B 1 26 ? 8.633 -24.828 -4.484 1 92.19 26 LEU B C 1
ATOM 2132 O O . LEU B 1 26 ? 8.344 -25.281 -5.594 1 92.19 26 LEU B O 1
ATOM 2136 N N . PRO B 1 27 ? 8.078 -25.188 -3.451 1 89.62 27 PRO B N 1
ATOM 2137 C CA . PRO B 1 27 ? 7.199 -26.359 -3.479 1 89.62 27 PRO B CA 1
ATOM 2138 C C . PRO B 1 27 ? 5.852 -26.078 -4.129 1 89.62 27 PRO B C 1
ATOM 2140 O O . PRO B 1 27 ? 5.285 -25 -3.934 1 89.62 27 PRO B O 1
ATOM 2143 N N . ALA B 1 28 ? 5.375 -27.125 -4.785 1 89.25 28 ALA B N 1
ATOM 2144 C CA . ALA B 1 28 ? 4.008 -27.047 -5.293 1 89.25 28 ALA B CA 1
ATOM 2145 C C . ALA B 1 28 ? 3 -26.984 -4.148 1 89.25 28 ALA B C 1
ATOM 2147 O O . ALA B 1 28 ? 3.285 -27.438 -3.039 1 89.25 28 ALA B O 1
ATOM 2148 N N . GLY B 1 29 ? 1.896 -26.375 -4.453 1 93.5 29 GLY B N 1
ATOM 2149 C CA . GLY B 1 29 ? 0.85 -26.297 -3.447 1 93.5 29 GLY B CA 1
ATOM 2150 C C . GLY B 1 29 ? 1.167 -25.328 -2.324 1 93.5 29 GLY B C 1
ATOM 2151 O O . GLY B 1 29 ? 0.709 -25.516 -1.194 1 93.5 29 GLY B O 1
ATOM 2152 N N . SER B 1 30 ? 2.043 -24.406 -2.715 1 96.25 30 SER B N 1
ATOM 2153 C CA . SER B 1 30 ? 2.402 -23.422 -1.692 1 96.25 30 SER B CA 1
ATOM 2154 C C . SER B 1 30 ? 2.27 -22 -2.219 1 96.25 30 SER B C 1
ATOM 2156 O O . SER B 1 30 ? 2.316 -21.781 -3.43 1 96.25 30 SER B O 1
ATOM 2158 N N . LEU B 1 31 ? 2 -21.125 -1.366 1 97.62 31 LEU B N 1
ATOM 2159 C CA . LEU B 1 31 ? 2.029 -19.688 -1.633 1 97.62 31 LEU B CA 1
ATOM 2160 C C . LEU B 1 31 ? 3.342 -19.078 -1.159 1 97.62 31 LEU B C 1
ATOM 2162 O O . LEU B 1 31 ? 3.662 -19.125 0.031 1 97.62 31 LEU B O 1
ATOM 2166 N N . VAL B 1 32 ? 4.078 -18.547 -2.119 1 97.81 32 VAL B N 1
ATOM 2167 C CA . VAL B 1 32 ? 5.363 -17.906 -1.835 1 97.81 32 VAL B CA 1
ATOM 2168 C C . VAL B 1 32 ? 5.227 -16.391 -1.95 1 97.81 32 VAL B C 1
ATOM 2170 O O . VAL B 1 32 ? 4.758 -15.883 -2.971 1 97.81 32 VAL B O 1
ATOM 2173 N N . ALA B 1 33 ? 5.562 -15.703 -0.899 1 98.38 33 ALA B N 1
ATOM 2174 C CA . ALA B 1 33 ? 5.609 -14.242 -0.961 1 98.38 33 ALA B CA 1
ATOM 2175 C C . ALA B 1 33 ? 7.023 -13.75 -1.239 1 98.38 33 ALA B C 1
ATOM 2177 O O . ALA B 1 33 ? 7.969 -14.125 -0.542 1 98.38 33 ALA B O 1
ATOM 2178 N N . LEU B 1 34 ? 7.137 -13.031 -2.291 1 97.94 34 LEU B N 1
ATOM 2179 C CA . LEU B 1 34 ? 8.367 -12.312 -2.596 1 97.94 34 LEU B CA 1
ATOM 2180 C C . LEU B 1 34 ? 8.359 -10.93 -1.956 1 97.94 34 LEU B C 1
ATOM 2182 O O . LEU B 1 34 ? 7.551 -10.07 -2.322 1 97.94 34 LEU B O 1
ATOM 2186 N N . ILE B 1 35 ? 9.289 -10.719 -0.986 1 98.19 35 ILE B N 1
ATOM 2187 C CA . ILE B 1 35 ? 9.289 -9.461 -0.248 1 98.19 35 ILE B CA 1
ATOM 2188 C C . ILE B 1 35 ? 10.664 -8.805 -0.352 1 98.19 35 ILE B C 1
ATOM 2190 O O . ILE B 1 35 ? 11.648 -9.453 -0.72 1 98.19 35 ILE B O 1
ATOM 2194 N N . GLY B 1 36 ? 10.742 -7.52 -0.065 1 97.44 36 GLY B N 1
ATOM 2195 C CA . GLY B 1 36 ? 11.922 -6.676 -0.177 1 97.44 36 GLY B CA 1
ATOM 2196 C C . GLY B 1 36 ? 11.594 -5.223 -0.455 1 97.44 36 GLY B C 1
ATOM 2197 O O . GLY B 1 36 ? 10.461 -4.891 -0.8 1 97.44 36 GLY B O 1
ATOM 2198 N N . PRO B 1 37 ? 12.555 -4.355 -0.298 1 96 37 PRO B N 1
ATOM 2199 C CA . PRO B 1 37 ? 12.305 -2.924 -0.5 1 96 37 PRO B CA 1
ATOM 2200 C C . PRO B 1 37 ? 12.078 -2.566 -1.969 1 96 37 PRO B C 1
ATOM 2202 O O . PRO B 1 37 ? 12.188 -3.432 -2.842 1 96 37 PRO B O 1
ATOM 2205 N N . ASN B 1 38 ? 11.68 -1.328 -2.158 1 92.44 38 ASN B N 1
ATOM 2206 C CA . ASN B 1 38 ? 11.555 -0.833 -3.525 1 92.44 38 ASN B CA 1
ATOM 2207 C C . ASN B 1 38 ? 12.875 -0.936 -4.281 1 92.44 38 ASN B C 1
AT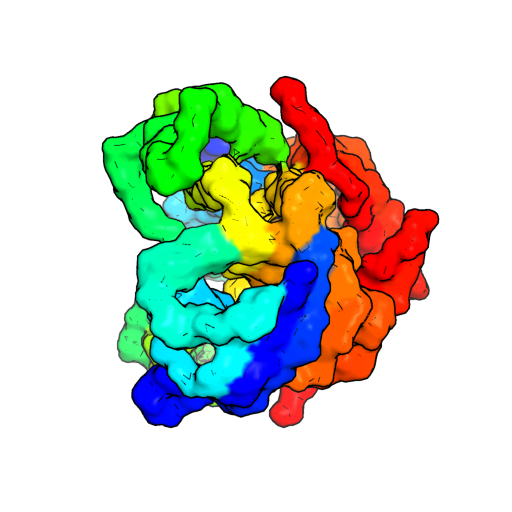OM 2209 O O . ASN B 1 38 ? 13.938 -0.658 -3.721 1 92.44 38 ASN B O 1
ATOM 2213 N N . GLY B 1 39 ? 12.812 -1.376 -5.461 1 91.75 39 GLY B N 1
ATOM 2214 C CA . GLY B 1 39 ? 14.008 -1.456 -6.293 1 91.75 39 GLY B CA 1
ATOM 2215 C C . GLY B 1 39 ? 14.789 -2.736 -6.09 1 91.75 39 GLY B C 1
ATOM 2216 O O . GLY B 1 39 ? 15.844 -2.928 -6.699 1 91.75 39 GLY B O 1
ATOM 2217 N N . ALA B 1 40 ? 14.281 -3.619 -5.328 1 95.75 40 ALA B N 1
ATOM 2218 C CA . ALA B 1 40 ? 15.016 -4.836 -5 1 95.75 40 ALA B CA 1
ATOM 2219 C C . ALA B 1 40 ? 15.039 -5.797 -6.191 1 95.75 40 ALA B C 1
ATOM 2221 O O . ALA B 1 40 ? 15.805 -6.762 -6.199 1 95.75 40 ALA B O 1
ATOM 2222 N N . GLY B 1 41 ? 14.188 -5.613 -7.168 1 96.06 41 GLY B N 1
ATOM 2223 C CA . GLY B 1 41 ? 14.156 -6.469 -8.344 1 96.06 41 GLY B CA 1
ATOM 2224 C C . GLY B 1 41 ? 12.961 -7.406 -8.359 1 96.06 41 GLY B C 1
ATOM 2225 O O . GLY B 1 41 ? 12.898 -8.32 -9.188 1 96.06 41 GLY B O 1
ATOM 2226 N N . LYS B 1 42 ? 12.023 -7.242 -7.492 1 97.31 42 LYS B N 1
ATOM 2227 C CA . LYS B 1 42 ? 10.898 -8.164 -7.324 1 97.31 42 LYS B CA 1
ATOM 2228 C C . LYS B 1 42 ? 10.078 -8.266 -8.609 1 97.31 42 LYS B C 1
ATOM 2230 O O . LYS B 1 42 ? 9.867 -9.359 -9.133 1 97.31 42 LYS B O 1
ATOM 2235 N N . SER B 1 43 ? 9.656 -7.109 -9.141 1 96.38 43 SER B N 1
ATOM 2236 C CA . SER B 1 43 ? 8.859 -7.102 -10.359 1 96.38 43 SER B CA 1
ATOM 2237 C C . SER B 1 43 ? 9.664 -7.613 -11.547 1 96.38 43 SER B C 1
ATOM 2239 O O . SER B 1 43 ? 9.148 -8.352 -12.391 1 96.38 43 SER B O 1
ATOM 2241 N N . THR B 1 44 ? 10.938 -7.246 -11.617 1 96.44 44 THR B N 1
ATOM 2242 C CA . THR B 1 44 ? 11.812 -7.719 -12.688 1 96.44 44 THR B CA 1
ATOM 2243 C C . THR B 1 44 ? 11.93 -9.242 -12.664 1 96.44 44 THR B C 1
ATOM 2245 O O . THR B 1 44 ? 11.859 -9.891 -13.703 1 96.44 44 THR B O 1
ATOM 2248 N N . LEU B 1 45 ? 12.039 -9.758 -11.461 1 96.94 45 LEU B N 1
ATOM 2249 C CA . LEU B 1 45 ? 12.141 -11.203 -11.328 1 96.94 45 LEU B CA 1
ATOM 2250 C C . LEU B 1 45 ? 10.867 -11.891 -11.805 1 96.94 45 LEU B C 1
ATOM 2252 O O . LEU B 1 45 ? 10.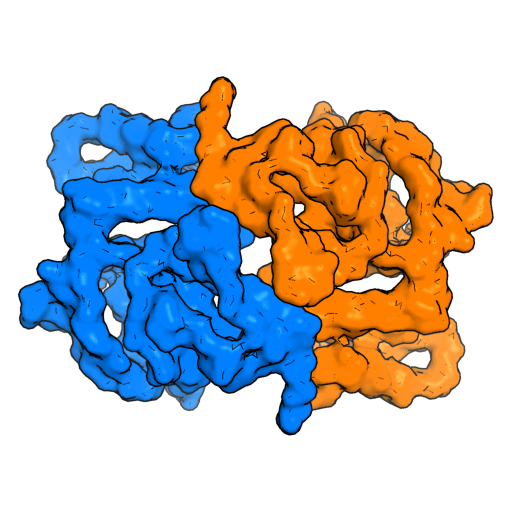922 -12.852 -12.578 1 96.94 45 LEU B O 1
ATOM 2256 N N . LEU B 1 46 ? 9.688 -11.414 -11.398 1 97 46 LEU B N 1
ATOM 2257 C CA . LEU B 1 46 ? 8.414 -12.016 -11.797 1 97 46 LEU B CA 1
ATOM 2258 C C . LEU B 1 46 ? 8.234 -11.945 -13.312 1 97 46 LEU B C 1
ATOM 2260 O O . LEU B 1 46 ? 7.797 -12.922 -13.93 1 97 46 LEU B O 1
ATOM 2264 N N . ARG B 1 47 ? 8.633 -10.852 -13.875 1 96.19 47 ARG B N 1
ATOM 2265 C CA . ARG B 1 47 ? 8.516 -10.68 -15.32 1 96.19 47 ARG B CA 1
ATOM 2266 C C . ARG B 1 47 ? 9.445 -11.633 -16.062 1 96.19 47 ARG B C 1
ATOM 2268 O O . ARG B 1 47 ? 9.086 -12.172 -17.109 1 96.19 47 ARG B O 1
ATOM 2275 N N . ALA B 1 48 ? 10.609 -11.797 -15.531 1 95.56 48 ALA B N 1
ATOM 2276 C CA . ALA B 1 48 ? 11.547 -12.742 -16.125 1 95.56 48 ALA B CA 1
ATOM 2277 C C . ALA B 1 48 ? 11 -14.164 -16.078 1 95.56 48 ALA B C 1
ATOM 2279 O O . ALA B 1 48 ? 11.062 -14.891 -17.078 1 95.56 48 ALA B O 1
ATOM 2280 N N . LEU B 1 49 ? 10.422 -14.508 -14.977 1 95.31 49 LEU B N 1
ATOM 2281 C CA . LEU B 1 49 ? 9.836 -15.836 -14.836 1 95.31 49 LEU B CA 1
ATOM 2282 C C . LEU B 1 49 ? 8.695 -16.031 -15.82 1 95.31 49 LEU B C 1
ATOM 2284 O O . LEU B 1 49 ? 8.547 -17.109 -16.406 1 95.31 49 LEU B O 1
ATOM 2288 N N . ALA B 1 50 ? 7.965 -14.992 -16.031 1 94.38 50 ALA B N 1
ATOM 2289 C CA . ALA B 1 50 ? 6.816 -15.039 -16.938 1 94.38 50 ALA B CA 1
ATOM 2290 C C . ALA B 1 50 ? 7.262 -15.008 -18.391 1 94.38 50 ALA B C 1
ATOM 2292 O O . ALA B 1 50 ? 6.441 -15.164 -19.297 1 94.38 50 ALA B O 1
ATOM 2293 N N . GLY B 1 51 ? 8.492 -14.703 -18.641 1 94.12 51 GLY B N 1
ATOM 2294 C CA . GLY B 1 51 ? 9.016 -14.641 -19.984 1 94.12 51 GLY B CA 1
ATOM 2295 C C . GLY B 1 51 ? 8.859 -13.273 -20.625 1 94.12 51 GLY B C 1
ATOM 2296 O O . GLY B 1 51 ? 8.961 -13.133 -21.844 1 94.12 51 GLY B O 1
ATOM 2297 N N . LEU B 1 52 ? 8.641 -12.289 -19.844 1 93.25 52 LEU B N 1
ATOM 2298 C CA . LEU B 1 52 ? 8.391 -10.938 -20.328 1 93.25 52 LEU B CA 1
ATOM 2299 C C . LEU B 1 52 ? 9.68 -10.117 -20.344 1 93.25 52 LEU B C 1
ATOM 2301 O O . LEU B 1 52 ? 9.695 -8.992 -20.859 1 93.25 52 LEU B O 1
ATOM 2305 N N . GLU B 1 53 ? 10.68 -10.648 -19.719 1 93.19 53 GLU B N 1
ATOM 2306 C CA . GLU B 1 53 ? 12 -10.031 -19.703 1 93.19 53 GLU B CA 1
ATOM 2307 C C . GLU B 1 53 ? 13.078 -11.016 -20.156 1 93.19 53 GLU B C 1
ATOM 2309 O O . GLU B 1 53 ? 13.031 -12.195 -19.797 1 93.19 53 GLU B O 1
ATOM 2314 N N . ARG B 1 54 ? 14.086 -10.508 -20.938 1 92.31 54 ARG B N 1
ATOM 2315 C CA . ARG B 1 54 ? 15.227 -11.344 -21.281 1 92.31 54 ARG B CA 1
ATOM 2316 C C . ARG B 1 54 ? 16.047 -11.695 -20.031 1 92.31 54 ARG B C 1
ATOM 2318 O O . ARG B 1 54 ? 16.281 -10.836 -19.188 1 92.31 54 ARG B O 1
ATOM 2325 N N . MET B 1 55 ? 16.312 -12.945 -19.984 1 94.12 55 MET B N 1
ATOM 2326 C CA . MET B 1 55 ? 17.062 -13.383 -18.812 1 94.12 55 MET B CA 1
ATOM 2327 C C . MET B 1 55 ? 18.141 -14.391 -19.203 1 94.12 55 MET B C 1
ATOM 2329 O O . MET B 1 55 ? 18.078 -14.992 -20.281 1 94.12 55 MET B O 1
ATOM 2333 N N . LYS B 1 56 ? 19.188 -14.398 -18.438 1 95.31 56 LYS B N 1
ATOM 2334 C CA . LYS B 1 56 ? 20.156 -15.492 -18.453 1 95.31 56 LYS B CA 1
ATOM 2335 C C . LYS B 1 56 ? 19.953 -16.422 -17.266 1 95.31 56 LYS B C 1
ATOM 2337 O O . LYS B 1 56 ? 19.438 -16.016 -16.234 1 95.31 56 LYS B O 1
ATOM 2342 N N . GLY B 1 57 ? 20.359 -17.672 -17.5 1 95.25 57 GLY B N 1
ATOM 2343 C CA . GLY B 1 57 ? 20.172 -18.672 -16.453 1 95.25 57 GLY B CA 1
ATOM 2344 C C . GLY B 1 57 ? 19.109 -19.688 -16.797 1 95.25 57 GLY B C 1
ATOM 2345 O O . GLY B 1 57 ? 18.797 -19.891 -17.984 1 95.25 57 GLY B O 1
ATOM 2346 N N . ARG B 1 58 ? 18.641 -20.391 -15.719 1 95 58 ARG B N 1
ATOM 2347 C CA . ARG B 1 58 ? 17.703 -21.484 -15.984 1 95 58 ARG B CA 1
ATOM 2348 C C . ARG B 1 58 ? 16.547 -21.453 -14.992 1 95 58 ARG B C 1
ATOM 2350 O O . ARG B 1 58 ? 16.75 -21.203 -13.797 1 95 58 ARG B O 1
ATOM 2357 N N . VAL B 1 59 ? 15.406 -21.625 -15.516 1 94.81 59 VAL B N 1
ATOM 2358 C CA . VAL B 1 59 ? 14.188 -21.812 -14.727 1 94.81 59 VAL B CA 1
ATOM 2359 C C . VAL B 1 59 ? 13.562 -23.172 -15.047 1 94.81 59 VAL B C 1
ATOM 2361 O O . VAL B 1 59 ? 13.336 -23.484 -16.219 1 94.81 59 VAL B O 1
ATOM 2364 N N . SER B 1 60 ? 13.352 -23.906 -14.023 1 94.25 60 SER B N 1
ATOM 2365 C CA . SER B 1 60 ? 12.789 -25.234 -14.234 1 94.25 60 SER B CA 1
ATOM 2366 C C . SER B 1 60 ? 11.477 -25.406 -13.477 1 94.25 60 SER B C 1
ATOM 2368 O O . SER B 1 60 ? 11.344 -24.938 -12.344 1 94.25 60 SER B O 1
ATOM 2370 N N . LEU B 1 61 ? 10.547 -25.984 -14.164 1 91.75 61 LEU B N 1
ATOM 2371 C CA . LEU B 1 61 ? 9.266 -26.375 -13.578 1 91.75 61 LEU B CA 1
ATOM 2372 C C . LEU B 1 61 ? 9.055 -27.875 -13.68 1 91.75 61 LEU B C 1
ATOM 2374 O O . LEU B 1 61 ? 8.977 -28.422 -14.781 1 91.75 61 LEU B O 1
ATOM 2378 N N . GLU B 1 62 ? 8.984 -28.453 -12.578 1 88 62 GLU B N 1
ATOM 2379 C CA . GLU B 1 62 ? 8.859 -29.906 -12.547 1 88 62 GLU B CA 1
ATOM 2380 C C . GLU B 1 62 ? 9.961 -30.578 -13.359 1 88 62 GLU B C 1
ATOM 2382 O O . GLU B 1 62 ? 9.688 -31.469 -14.164 1 88 62 GLU B O 1
ATOM 2387 N N . GLY B 1 63 ? 11.07 -30.031 -13.297 1 87.06 63 GLY B N 1
ATOM 2388 C CA . GLY B 1 63 ? 12.227 -30.625 -13.953 1 87.06 63 GLY B CA 1
ATOM 2389 C C . GLY B 1 63 ? 12.391 -30.188 -15.398 1 87.06 63 GLY B C 1
ATOM 2390 O O . GLY B 1 63 ? 13.422 -30.438 -16.016 1 87.06 63 GLY B O 1
ATOM 2391 N N . GLU B 1 64 ? 11.398 -29.578 -15.898 1 90.56 64 GLU B N 1
ATOM 2392 C CA . GLU B 1 64 ? 11.461 -29.109 -17.281 1 90.56 64 GLU B CA 1
ATOM 2393 C C . GLU B 1 64 ? 11.969 -27.672 -17.359 1 90.56 64 GLU B C 1
ATOM 2395 O O . GLU B 1 64 ? 11.484 -26.812 -16.625 1 90.56 64 GLU B O 1
ATOM 2400 N N . ASP B 1 65 ? 12.875 -27.516 -18.234 1 93.75 65 ASP B N 1
ATOM 2401 C CA . ASP B 1 65 ? 13.398 -26.172 -18.453 1 93.75 65 ASP B CA 1
ATOM 2402 C C . ASP B 1 65 ? 12.391 -25.297 -19.188 1 93.75 65 ASP B C 1
ATOM 2404 O O . ASP B 1 65 ? 12.164 -25.484 -20.391 1 93.75 65 ASP B O 1
ATOM 2408 N N . VAL B 1 66 ? 11.867 -24.344 -18.5 1 92.19 66 VAL B N 1
ATOM 2409 C CA . VAL B 1 66 ? 10.82 -23.516 -19.109 1 92.19 66 VAL B CA 1
ATOM 2410 C C . VAL B 1 66 ? 11.43 -22.234 -19.672 1 92.19 66 VAL B C 1
ATOM 2412 O O . VAL B 1 66 ? 10.742 -21.453 -20.328 1 92.19 66 VAL B O 1
ATOM 2415 N N . SER B 1 67 ? 12.688 -22.047 -19.375 1 90.56 67 SER B N 1
ATOM 2416 C CA . SER B 1 67 ? 13.344 -20.828 -19.859 1 90.56 67 SER B CA 1
ATOM 2417 C C . SER B 1 67 ? 13.531 -20.891 -21.375 1 90.56 67 SER B C 1
ATOM 2419 O O . SER B 1 67 ? 13.797 -19.859 -22.016 1 90.56 67 SER B O 1
ATOM 2421 N N . ARG B 1 68 ? 13.305 -22.047 -21.938 1 88.94 68 ARG B N 1
ATOM 2422 C CA . ARG B 1 68 ? 13.547 -22.234 -23.359 1 88.94 68 ARG B CA 1
ATOM 2423 C C . ARG B 1 68 ? 12.242 -22.312 -24.141 1 88.94 68 ARG B C 1
ATOM 2425 O O . ARG B 1 68 ? 12.242 -22.391 -25.375 1 88.94 68 ARG B O 1
ATOM 2432 N N . LEU B 1 69 ? 11.188 -22.312 -23.422 1 90.38 69 LEU B N 1
ATOM 2433 C CA . LEU B 1 69 ? 9.883 -22.406 -24.078 1 90.38 69 LEU B CA 1
ATOM 2434 C C . LEU B 1 69 ? 9.547 -21.094 -24.781 1 90.38 69 LEU B C 1
ATOM 2436 O O . LEU B 1 69 ? 10.07 -20.031 -24.422 1 90.38 69 LEU B O 1
ATOM 2440 N N . SER B 1 70 ? 8.625 -21.312 -25.75 1 90.94 70 SER B N 1
ATOM 2441 C CA . SER B 1 70 ? 8.055 -20.109 -26.344 1 90.94 70 SER B CA 1
ATOM 2442 C C . SER B 1 70 ? 7.234 -19.328 -25.328 1 90.94 70 SER B C 1
ATOM 2444 O O . SER B 1 70 ? 6.82 -19.859 -24.297 1 90.94 70 SER B O 1
ATOM 2446 N N . PHE B 1 71 ? 7.051 -18.078 -25.625 1 88.69 71 PHE B N 1
ATOM 2447 C CA . PHE B 1 71 ? 6.262 -17.234 -24.734 1 88.69 71 PHE B CA 1
ATOM 2448 C C . PHE B 1 71 ? 4.871 -17.828 -24.531 1 88.69 71 PHE B C 1
ATOM 2450 O O . PHE B 1 71 ? 4.363 -17.844 -23.406 1 88.69 71 PHE B O 1
ATOM 2457 N N . ALA B 1 72 ? 4.285 -18.297 -25.547 1 87.25 72 ALA B N 1
ATOM 2458 C CA . ALA B 1 72 ? 2.938 -18.859 -25.469 1 87.25 72 ALA B CA 1
ATOM 2459 C C . ALA B 1 72 ? 2.885 -20.047 -24.531 1 87.25 72 ALA B C 1
ATOM 2461 O O . ALA B 1 72 ? 1.994 -20.141 -23.688 1 87.25 72 ALA B O 1
ATOM 2462 N N . GLU B 1 73 ? 3.854 -20.906 -24.672 1 87.75 73 GLU B N 1
ATOM 2463 C CA . GLU B 1 73 ? 3.9 -22.094 -23.828 1 87.75 73 GLU B CA 1
ATOM 2464 C C . GLU B 1 73 ? 4.203 -21.734 -22.391 1 87.75 73 GLU B C 1
ATOM 2466 O O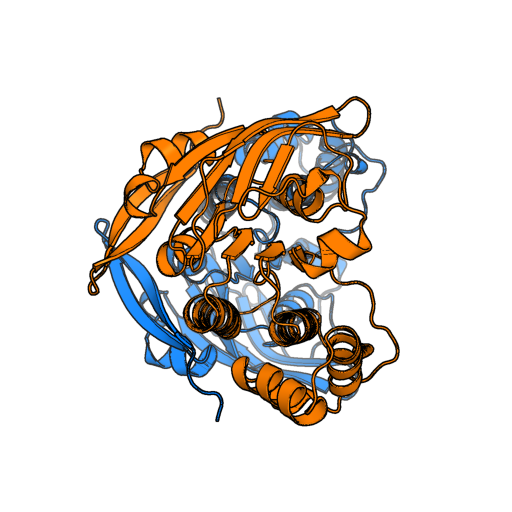 . GLU B 1 73 ? 3.613 -22.281 -21.453 1 87.75 73 GLU B O 1
ATOM 2471 N N . ARG B 1 74 ? 5.105 -20.812 -22.219 1 90.5 74 ARG B N 1
ATOM 2472 C CA . ARG B 1 74 ? 5.477 -20.359 -20.875 1 90.5 74 ARG B CA 1
ATOM 2473 C C . ARG B 1 74 ? 4.293 -19.703 -20.172 1 90.5 74 ARG B C 1
ATOM 2475 O O . ARG B 1 74 ? 4.023 -19.984 -19 1 90.5 74 ARG B O 1
ATOM 2482 N N . SER B 1 75 ? 3.59 -18.922 -20.906 1 88.06 75 SER B N 1
ATOM 2483 C CA . SER B 1 75 ? 2.473 -18.172 -20.344 1 88.06 75 SER B CA 1
ATOM 2484 C C . SER B 1 75 ? 1.334 -19.109 -19.938 1 88.06 75 SER B C 1
ATOM 2486 O O . SER B 1 75 ? 0.552 -18.781 -19.031 1 88.06 75 SER B O 1
ATOM 2488 N N . ARG B 1 76 ? 1.245 -20.188 -20.531 1 85.31 76 ARG B N 1
ATOM 2489 C CA . ARG B 1 76 ? 0.228 -21.172 -20.188 1 85.31 76 ARG B CA 1
ATOM 2490 C C . ARG B 1 76 ? 0.558 -21.859 -18.875 1 85.31 76 ARG B C 1
ATOM 2492 O O . ARG B 1 76 ? -0.343 -22.25 -18.125 1 85.31 76 ARG B O 1
ATOM 2499 N N . ARG B 1 77 ? 1.791 -21.953 -18.672 1 88.94 77 ARG B N 1
ATOM 2500 C CA . ARG B 1 77 ? 2.225 -22.641 -17.469 1 88.94 77 ARG B CA 1
ATOM 2501 C C . ARG B 1 77 ? 2.393 -21.672 -16.312 1 88.94 77 ARG B C 1
ATOM 2503 O O . ARG B 1 77 ? 2.064 -22.016 -15.164 1 88.94 77 ARG B O 1
ATOM 2510 N N . LEU B 1 78 ? 2.955 -20.516 -16.656 1 93.5 78 LEU B N 1
ATOM 2511 C CA . LEU B 1 78 ? 3.174 -19.453 -15.68 1 93.5 78 LEU B CA 1
ATOM 2512 C C . LEU B 1 78 ? 2.311 -18.234 -15.992 1 93.5 78 LEU B C 1
ATOM 2514 O O . LEU B 1 78 ? 2.688 -17.391 -16.812 1 93.5 78 LEU B O 1
ATOM 2518 N N . ALA B 1 79 ? 1.171 -18.172 -15.297 1 93.5 79 ALA B N 1
ATOM 2519 C CA . ALA B 1 79 ? 0.26 -17.047 -15.508 1 93.5 79 ALA B CA 1
ATOM 2520 C C . ALA B 1 79 ? 0.691 -15.828 -14.703 1 93.5 79 ALA B C 1
ATOM 2522 O O . ALA B 1 79 ? 1.011 -15.945 -13.516 1 93.5 79 ALA B O 1
ATOM 2523 N N . TYR B 1 80 ? 0.622 -14.727 -15.336 1 95.44 80 TYR B N 1
ATOM 2524 C CA . TYR B 1 80 ? 1.196 -13.523 -14.758 1 95.44 80 TYR B CA 1
ATOM 2525 C C . TYR B 1 80 ? 0.151 -12.414 -14.648 1 95.44 80 TYR B C 1
ATOM 2527 O O . TYR B 1 80 ? -0.576 -12.148 -15.609 1 95.44 80 TYR B O 1
ATOM 2535 N N . MET B 1 81 ? 0.037 -11.852 -13.453 1 95.62 81 MET B N 1
ATOM 2536 C CA . MET B 1 81 ? -0.74 -10.633 -13.227 1 95.62 81 MET B CA 1
ATOM 2537 C C . MET B 1 81 ? 0.175 -9.445 -12.945 1 95.62 81 MET B C 1
ATOM 2539 O O . MET B 1 81 ? 0.818 -9.391 -11.891 1 95.62 81 MET B O 1
ATOM 2543 N N . PRO B 1 82 ? 0.142 -8.438 -13.852 1 94.19 82 PRO B N 1
ATOM 2544 C CA . PRO B 1 82 ? 1.014 -7.281 -13.641 1 94.19 82 PRO B CA 1
ATOM 2545 C C . PRO B 1 82 ? 0.49 -6.336 -12.562 1 94.19 82 PRO B C 1
ATOM 2547 O O . PRO B 1 82 ? -0.691 -6.387 -12.211 1 94.19 82 PRO B O 1
ATOM 2550 N N . GLN B 1 83 ? 1.415 -5.562 -12.109 1 86.69 83 GLN B N 1
ATOM 2551 C CA . GLN B 1 83 ? 1.061 -4.547 -11.125 1 86.69 83 GLN B CA 1
ATOM 2552 C C . GLN B 1 83 ? 0.068 -3.543 -11.703 1 86.69 83 GLN B C 1
ATOM 2554 O O . GLN B 1 83 ? -0.944 -3.227 -11.07 1 86.69 83 GLN B O 1
ATOM 2559 N N . GLN B 1 84 ? 0.393 -3.014 -12.836 1 85.25 84 GLN B N 1
ATOM 2560 C CA . GLN B 1 84 ? -0.503 -2.121 -13.562 1 85.25 84 GLN B CA 1
ATOM 2561 C C . GLN B 1 84 ? -1.217 -2.861 -14.695 1 85.25 84 GLN B C 1
ATOM 2563 O O . GLN B 1 84 ? -0.571 -3.469 -15.547 1 85.25 84 GLN B O 1
ATOM 2568 N N . LEU B 1 85 ? -2.512 -2.705 -14.633 1 86 85 LEU B N 1
ATOM 2569 C CA . LEU B 1 85 ? -3.307 -3.379 -15.656 1 86 85 LEU B CA 1
ATOM 2570 C C . LEU B 1 85 ? -3.49 -2.484 -16.875 1 86 85 LEU B C 1
ATOM 2572 O O . LEU B 1 85 ? -3.607 -1.265 -16.75 1 86 85 LEU B O 1
ATOM 2576 N N . PRO B 1 86 ? -3.373 -3.123 -1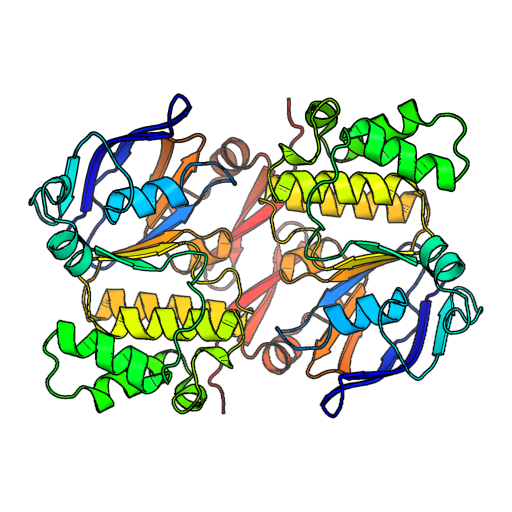7.984 1 78.69 86 PRO B N 1
ATOM 2577 C CA . PRO B 1 86 ? -3.637 -2.332 -19.188 1 78.69 86 PRO B CA 1
ATOM 2578 C C . PRO B 1 86 ? -5.043 -1.734 -19.203 1 78.69 86 PRO B C 1
ATOM 2580 O O . PRO B 1 86 ? -5.938 -2.23 -18.516 1 78.69 86 PRO B O 1
ATOM 2583 N N . PRO B 1 87 ? -5.047 -0.572 -19.922 1 74.25 87 PRO B N 1
ATOM 2584 C CA . PRO B 1 87 ? -6.379 0.03 -20.031 1 74.25 87 PRO B CA 1
ATOM 2585 C C . PRO B 1 87 ? -7.426 -0.939 -20.562 1 74.25 87 PRO B C 1
ATOM 2587 O O . PRO B 1 87 ? -7.082 -1.907 -21.25 1 74.25 87 PRO B O 1
ATOM 2590 N N . GLY B 1 88 ? -8.578 -0.659 -20.094 1 64.94 88 GLY B N 1
ATOM 2591 C CA . GLY B 1 88 ? -9.688 -1.543 -20.422 1 64.94 88 GLY B CA 1
ATOM 2592 C C . GLY B 1 88 ? -9.938 -1.659 -21.922 1 64.94 88 GLY B C 1
ATOM 2593 O O . GLY B 1 88 ? -9.664 -0.723 -22.672 1 64.94 88 GLY B O 1
ATOM 2594 N N . ILE B 1 89 ? -10.055 -2.844 -22.203 1 73.94 89 ILE B N 1
ATOM 2595 C CA . ILE B 1 89 ? -10.602 -3.127 -23.531 1 73.94 89 ILE B CA 1
ATOM 2596 C C . ILE B 1 89 ? -12.125 -3.016 -23.5 1 73.94 89 ILE B C 1
ATOM 2598 O O . ILE B 1 89 ? -12.742 -3.154 -22.438 1 73.94 89 ILE B O 1
ATOM 2602 N N . ALA B 1 90 ? -12.672 -2.609 -24.484 1 80.12 90 ALA B N 1
ATOM 2603 C CA . ALA B 1 90 ? -14.125 -2.486 -24.594 1 80.12 90 ALA B CA 1
ATOM 2604 C C . ALA B 1 90 ? -14.797 -3.855 -24.516 1 80.12 90 ALA B C 1
ATOM 2606 O O . ALA B 1 90 ? -15.336 -4.34 -25.516 1 80.12 90 ALA B O 1
ATOM 2607 N N . LEU B 1 91 ? -14.68 -4.535 -23.406 1 89 91 LEU B N 1
ATOM 2608 C CA . LEU B 1 91 ? -15.297 -5.832 -23.125 1 89 91 LEU B CA 1
ATOM 2609 C C . LEU B 1 91 ? -15.977 -5.828 -21.766 1 89 91 LEU B C 1
ATOM 2611 O O . LEU B 1 91 ? -15.594 -5.066 -20.875 1 89 91 LEU B O 1
ATOM 2615 N N . GLY B 1 92 ? -16.969 -6.637 -21.719 1 94.06 92 GLY B N 1
ATOM 2616 C CA . GLY B 1 92 ? -17.562 -6.859 -20.406 1 94.06 92 GLY B CA 1
ATOM 2617 C C . GLY B 1 92 ? -16.719 -7.723 -19.5 1 94.06 92 GLY B C 1
ATOM 2618 O O . GLY B 1 92 ? -15.859 -8.477 -19.969 1 94.06 92 GLY B O 1
ATOM 2619 N N . VAL B 1 93 ? -16.953 -7.594 -18.234 1 95.44 93 VAL B N 1
ATOM 2620 C CA . VAL B 1 93 ? -16.234 -8.352 -17.219 1 95.44 93 VAL B CA 1
ATOM 2621 C C . VAL B 1 93 ? -16.375 -9.852 -17.484 1 95.44 93 VAL B C 1
ATOM 2623 O O . VAL B 1 93 ? -15.383 -10.562 -17.625 1 95.44 93 VAL B O 1
ATOM 2626 N N . LEU B 1 94 ? -17.625 -10.258 -17.641 1 94.31 94 LEU B N 1
ATOM 2627 C CA . LEU B 1 94 ? -17.875 -11.68 -17.875 1 94.31 94 LEU B CA 1
ATOM 2628 C C . LEU B 1 94 ? -17.266 -12.133 -19.203 1 94.31 94 LEU B C 1
ATOM 2630 O O . LEU B 1 94 ? -16.656 -13.203 -19.266 1 94.31 94 LEU B O 1
ATOM 2634 N N . GLU B 1 95 ? -17.391 -11.328 -20.156 1 92.56 95 GLU B N 1
ATOM 2635 C CA . GLU B 1 95 ? -16.844 -11.633 -21.469 1 92.56 95 GLU B CA 1
ATOM 2636 C C . GLU B 1 95 ? -15.32 -11.781 -21.406 1 92.56 95 GLU B C 1
ATOM 2638 O O . GLU B 1 95 ? -14.75 -12.656 -22.062 1 92.56 95 GLU B O 1
ATOM 2643 N N . SER B 1 96 ? -14.75 -10.945 -20.656 1 92.25 96 SER B N 1
ATOM 2644 C CA . SER B 1 96 ? -13.297 -10.977 -20.547 1 92.25 96 SER B CA 1
ATOM 2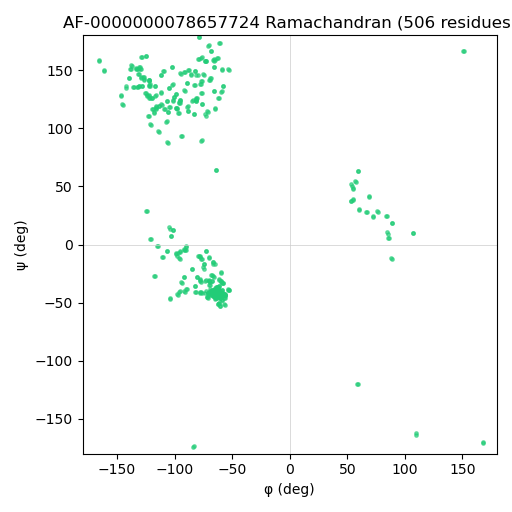645 C C . SER B 1 96 ? -12.82 -12.281 -19.906 1 92.25 96 SER B C 1
ATOM 2647 O O . SER B 1 96 ? -11.812 -12.852 -20.344 1 92.25 96 SER B O 1
ATOM 2649 N N . ILE B 1 97 ? -13.539 -12.758 -18.953 1 93.44 97 ILE B N 1
ATOM 2650 C CA . ILE B 1 97 ? -13.164 -13.992 -18.266 1 93.44 97 ILE B CA 1
ATOM 2651 C C . ILE B 1 97 ? -13.438 -15.18 -19.188 1 93.44 97 ILE B C 1
ATOM 2653 O O . ILE B 1 97 ? -12.617 -16.094 -19.297 1 93.44 97 ILE B O 1
ATOM 2657 N N . VAL B 1 98 ? -14.547 -15.125 -19.859 1 92.88 98 VAL B N 1
ATOM 2658 C CA . VAL B 1 98 ? -14.906 -16.188 -20.797 1 92.88 98 VAL B CA 1
ATOM 2659 C C . VAL B 1 98 ? -13.867 -16.281 -21.906 1 92.88 98 VAL B C 1
ATOM 2661 O O . VAL B 1 98 ? -13.453 -17.391 -22.297 1 92.88 98 VAL B O 1
ATOM 2664 N N . ALA B 1 99 ? -13.438 -15.18 -22.391 1 89.12 99 ALA B N 1
ATOM 2665 C CA . ALA B 1 99 ? -12.414 -15.148 -23.438 1 89.12 99 ALA B CA 1
ATOM 2666 C C . ALA B 1 99 ? -11.133 -15.836 -22.969 1 89.12 99 ALA B C 1
ATOM 2668 O O . ALA B 1 99 ? -10.492 -16.562 -23.734 1 89.12 99 ALA B O 1
ATOM 2669 N N . ALA B 1 100 ? -10.797 -15.633 -21.75 1 85.31 100 ALA B N 1
ATOM 2670 C CA . ALA B 1 100 ? -9.594 -16.234 -21.188 1 85.31 100 ALA B CA 1
ATOM 2671 C C . ALA B 1 100 ? -9.758 -17.75 -21.031 1 85.31 100 ALA B C 1
ATOM 2673 O O . ALA B 1 100 ? -8.789 -18.5 -21.188 1 85.31 100 ALA B O 1
ATOM 2674 N N . LEU B 1 101 ? -10.977 -18.188 -20.797 1 88.06 101 LEU B N 1
ATOM 2675 C CA . LEU B 1 101 ? -11.266 -19.594 -20.578 1 88.06 101 LEU B CA 1
ATOM 2676 C C . LEU B 1 101 ? -11.297 -20.375 -21.891 1 88.06 101 LEU B C 1
ATOM 2678 O O . LEU B 1 101 ? -11.031 -21.578 -21.922 1 88.06 101 LEU B O 1
ATOM 2682 N N . ARG B 1 102 ? -11.656 -19.734 -22.891 1 84.75 102 ARG B N 1
ATOM 2683 C CA . ARG B 1 102 ? -11.719 -20.391 -24.203 1 84.75 102 ARG B CA 1
ATOM 2684 C C . ARG B 1 102 ? -10.352 -20.922 -24.609 1 84.75 102 ARG B C 1
ATOM 2686 O O . ARG B 1 102 ? -10.25 -21.984 -25.219 1 84.75 102 ARG B O 1
ATOM 2693 N N . VAL B 1 103 ? -9.422 -20.25 -24.172 1 75.81 103 VAL B N 1
ATOM 2694 C CA . VAL B 1 103 ? -8.062 -20.641 -24.5 1 75.81 103 VAL B CA 1
ATOM 2695 C C . VAL B 1 103 ? -7.656 -21.859 -23.688 1 75.81 103 VAL B C 1
ATOM 2697 O O . VAL B 1 103 ? -6.855 -22.688 -24.141 1 75.81 103 VAL B O 1
ATOM 2700 N N . SER B 1 104 ? -8.383 -22.109 -22.578 1 73.5 104 SER B N 1
ATOM 2701 C CA . SER B 1 104 ? -7.996 -23.172 -21.672 1 73.5 104 SER B CA 1
ATOM 2702 C C . SER B 1 104 ? -8.828 -24.438 -21.922 1 73.5 104 SER B C 1
ATOM 2704 O O . SER B 1 104 ? -8.523 -25.5 -21.375 1 73.5 104 SER B O 1
ATOM 2706 N N . GLY B 1 105 ? -9.852 -24.375 -22.75 1 72.19 105 GLY B N 1
ATOM 2707 C CA . GLY B 1 105 ? -10.625 -25.531 -23.141 1 72.19 105 GLY B CA 1
ATOM 2708 C C . GLY B 1 105 ? -11.711 -25.891 -22.141 1 72.19 105 GLY B C 1
ATOM 2709 O O . GLY B 1 105 ? -12.164 -27.031 -22.078 1 72.19 105 GLY B O 1
ATOM 2710 N N . SER B 1 106 ? -12.148 -24.984 -21.406 1 74.88 106 SER B N 1
ATOM 2711 C CA . SER B 1 106 ? -13.195 -25.25 -20.422 1 74.88 106 SER B CA 1
ATOM 2712 C C . SER B 1 106 ? -14.523 -25.547 -21.109 1 74.88 106 SER B C 1
ATOM 2714 O O . SER B 1 106 ? -14.852 -24.953 -22.125 1 74.88 106 SER B O 1
ATOM 2716 N N . GLU B 1 107 ? -15.281 -26.516 -20.547 1 81.06 107 GLU B N 1
ATOM 2717 C CA . GLU B 1 107 ? -16.562 -26.891 -21.109 1 81.06 107 GLU B CA 1
ATOM 2718 C C . GLU B 1 107 ? -17.672 -25.938 -20.672 1 81.06 107 GLU B C 1
ATOM 2720 O O . GLU B 1 107 ? -18.516 -25.531 -21.484 1 81.06 107 GLU B O 1
ATOM 2725 N N . ASP B 1 108 ? -17.609 -25.562 -19.375 1 89.12 108 ASP B N 1
ATOM 2726 C CA . ASP B 1 108 ? -18.594 -24.609 -18.844 1 89.12 108 ASP B CA 1
ATOM 2727 C C . ASP B 1 108 ? -17.953 -23.234 -18.625 1 89.12 108 ASP B C 1
ATOM 2729 O O . ASP B 1 108 ? -17.641 -22.859 -17.5 1 89.12 108 ASP B O 1
ATOM 2733 N N . LEU B 1 109 ? -18 -22.469 -19.688 1 90.75 109 LEU B N 1
ATOM 2734 C CA . LEU B 1 109 ? -17.281 -21.203 -19.703 1 90.75 109 LEU B CA 1
ATOM 2735 C C . LEU B 1 109 ? -17.969 -20.188 -18.781 1 90.75 109 LEU B C 1
ATOM 2737 O O . LEU B 1 109 ? -17.328 -19.594 -17.922 1 90.75 109 LEU B O 1
ATOM 2741 N N . LEU B 1 110 ? -19.266 -20.141 -18.906 1 91.69 110 LEU B N 1
ATOM 2742 C CA . LEU B 1 110 ? -20.016 -19.141 -18.156 1 91.69 110 LEU B CA 1
ATOM 2743 C C . LEU B 1 110 ? -20.031 -19.5 -16.672 1 91.69 110 LEU B C 1
ATOM 2745 O O . LEU B 1 110 ? -19.812 -18.625 -15.812 1 91.69 110 LEU B O 1
ATOM 2749 N N . GLY B 1 111 ? -20.266 -20.703 -16.359 1 92.88 111 GLY B N 1
ATOM 2750 C CA . GLY B 1 111 ? -20.266 -21.156 -14.969 1 92.88 111 GLY B CA 1
ATOM 2751 C C . GLY B 1 111 ? -18.938 -20.953 -14.273 1 92.88 111 GLY B C 1
ATOM 2752 O O . GLY B 1 111 ? -18.891 -20.469 -13.141 1 92.88 111 GLY B O 1
ATOM 2753 N N . THR B 1 112 ? -17.922 -21.25 -14.961 1 92.69 112 THR B N 1
ATOM 2754 C CA . THR B 1 112 ? -16.578 -21.094 -14.422 1 92.69 112 THR B CA 1
ATOM 2755 C C . THR B 1 112 ? -16.25 -19.625 -14.188 1 92.69 112 THR B C 1
ATOM 2757 O O . THR B 1 112 ? -15.664 -19.266 -13.164 1 92.69 112 THR B O 1
ATOM 2760 N N . ALA B 1 113 ? -16.688 -18.828 -15.102 1 93.81 113 ALA B N 1
ATOM 2761 C CA . ALA B 1 113 ? -16.453 -17.391 -14.992 1 93.81 113 ALA B CA 1
ATOM 2762 C C . ALA B 1 113 ? -17.188 -16.812 -13.781 1 93.81 113 ALA B C 1
ATOM 2764 O O . ALA B 1 113 ? -16.594 -16.078 -12.992 1 93.81 113 ALA B O 1
ATOM 2765 N N . TYR B 1 114 ? -18.391 -17.203 -13.625 1 93.69 114 TYR B N 1
ATOM 2766 C CA . TYR B 1 114 ? -19.172 -16.719 -12.5 1 93.69 114 TYR B CA 1
ATOM 2767 C C . TYR B 1 114 ? -18.609 -17.203 -11.18 1 93.69 114 TYR B C 1
ATOM 2769 O O . TYR B 1 114 ? -18.578 -16.469 -10.195 1 93.69 114 TYR B O 1
ATOM 2777 N N . GLU B 1 115 ? -18.188 -18.375 -11.195 1 92.88 115 GLU B N 1
ATOM 2778 C CA . GLU B 1 115 ? -17.609 -18.938 -9.984 1 92.88 115 GLU B CA 1
ATOM 2779 C C . GLU B 1 115 ? -16.344 -18.172 -9.578 1 92.88 115 GLU B C 1
ATOM 2781 O O . GLU B 1 115 ? -16.094 -17.938 -8.398 1 92.88 115 GLU B O 1
ATOM 2786 N N . ALA B 1 116 ? -15.555 -17.859 -10.523 1 93.25 116 ALA B N 1
ATOM 2787 C CA . ALA B 1 116 ? -14.344 -17.094 -10.25 1 93.25 116 ALA B CA 1
ATOM 2788 C C . ALA B 1 116 ? -14.672 -15.742 -9.625 1 93.25 116 ALA B C 1
ATOM 2790 O O . ALA B 1 116 ? -14.016 -15.32 -8.672 1 93.25 116 ALA B O 1
ATOM 2791 N N . LEU B 1 117 ? -15.727 -15.117 -10.125 1 95.75 117 LEU B N 1
ATOM 2792 C CA . LEU B 1 117 ? -16.172 -13.836 -9.586 1 95.75 117 LEU B CA 1
ATOM 2793 C C . LEU B 1 117 ? -16.734 -14.008 -8.18 1 95.75 117 LEU B C 1
ATOM 2795 O O . LEU B 1 117 ? -16.453 -13.203 -7.289 1 95.75 117 LEU B O 1
ATOM 2799 N N . ARG B 1 118 ? -17.438 -15.055 -8.016 1 93.88 118 ARG B N 1
ATOM 2800 C CA . ARG B 1 118 ? -18.078 -15.328 -6.727 1 93.88 118 ARG B CA 1
ATOM 2801 C C . ARG B 1 118 ? -17.031 -15.578 -5.648 1 93.88 118 ARG B C 1
ATOM 2803 O O . ARG B 1 118 ? -17.172 -15.133 -4.508 1 93.88 118 ARG B O 1
ATOM 2810 N N . ARG B 1 119 ? -16.031 -16.234 -5.969 1 91.88 119 ARG B N 1
ATOM 2811 C CA . ARG B 1 119 ? -14.969 -16.547 -5.02 1 91.88 119 ARG B CA 1
ATOM 2812 C C . ARG B 1 119 ? -14.312 -15.281 -4.484 1 91.88 119 ARG B C 1
ATOM 2814 O O . ARG B 1 119 ? -13.836 -15.258 -3.346 1 91.88 119 ARG B O 1
ATOM 2821 N N . LEU B 1 120 ? -14.297 -14.273 -5.285 1 93.94 120 LEU B N 1
ATOM 2822 C CA . LEU B 1 120 ? -13.711 -13.008 -4.875 1 93.94 120 LEU B CA 1
ATOM 2823 C C . LEU B 1 120 ? -14.773 -12.062 -4.336 1 93.94 120 LEU B C 1
ATOM 2825 O O . LEU B 1 120 ? -14.453 -10.961 -3.867 1 93.94 120 LEU B O 1
ATOM 2829 N N . GLY B 1 121 ? -16.016 -12.438 -4.414 1 92.19 121 GLY B N 1
ATOM 2830 C CA . GLY B 1 121 ? -17.125 -11.625 -3.914 1 92.19 121 GLY B CA 1
ATOM 2831 C C . GLY B 1 121 ? -17.453 -10.453 -4.816 1 92.19 121 GLY B C 1
ATOM 2832 O O . GLY B 1 121 ? -17.906 -9.414 -4.344 1 92.19 121 GLY B O 1
ATOM 2833 N N . ILE B 1 122 ? -17.172 -10.625 -6.125 1 95.38 122 ILE B N 1
ATOM 2834 C CA . ILE B 1 122 ? -17.406 -9.477 -7.004 1 95.38 122 ILE B CA 1
ATOM 2835 C C . ILE B 1 122 ? -18.344 -9.883 -8.141 1 95.38 122 ILE B C 1
ATOM 2837 O O . ILE B 1 122 ? -18.219 -9.375 -9.258 1 95.38 122 ILE B O 1
ATOM 2841 N N . GLU B 1 123 ? -19.203 -10.828 -7.926 1 94.94 123 GLU B N 1
ATOM 2842 C CA . GLU B 1 123 ? -20.141 -11.281 -8.945 1 94.94 123 GLU B CA 1
ATOM 2843 C C . GLU B 1 123 ? -21.047 -10.148 -9.406 1 94.94 123 GLU B C 1
ATOM 2845 O O . GLU B 1 123 ? -21.562 -10.164 -10.523 1 94.94 123 GLU B O 1
ATOM 2850 N N . HIS B 1 124 ? -21.219 -9.164 -8.57 1 94.31 124 HIS B N 1
ATOM 2851 C CA . HIS B 1 124 ? -22.062 -8.023 -8.914 1 94.31 124 HIS B CA 1
ATOM 2852 C C . HIS B 1 124 ? -21.453 -7.211 -10.047 1 94.31 124 HIS B C 1
ATOM 2854 O O . HIS B 1 124 ? -22.125 -6.391 -10.672 1 94.31 124 HIS B O 1
ATOM 2860 N N . LEU B 1 125 ? -20.219 -7.406 -10.359 1 95.19 125 LEU B N 1
ATOM 2861 C CA . LEU B 1 125 ? -19.547 -6.66 -11.414 1 95.19 125 LEU B CA 1
ATOM 2862 C C . LEU B 1 125 ? -19.688 -7.371 -12.758 1 95.19 125 LEU B C 1
ATOM 2864 O O . LEU B 1 125 ? -19.281 -6.836 -13.789 1 95.19 125 LEU B O 1
ATOM 2868 N N . ALA B 1 126 ? -20.297 -8.469 -12.812 1 95.44 126 ALA B N 1
ATOM 2869 C CA . ALA B 1 126 ? -20.266 -9.391 -13.938 1 95.44 126 ALA B CA 1
ATOM 2870 C C . ALA B 1 126 ? -20.75 -8.703 -15.219 1 95.44 126 ALA B C 1
ATOM 2872 O O . ALA B 1 126 ? -20.203 -8.938 -16.297 1 95.44 126 ALA B O 1
ATOM 2873 N N . GLU B 1 127 ? -21.641 -7.82 -15.125 1 94.19 127 GLU B N 1
ATOM 2874 C CA . GLU B 1 127 ? -22.297 -7.285 -16.312 1 94.19 127 GLU B CA 1
ATOM 2875 C C . GLU B 1 127 ? -21.75 -5.902 -16.672 1 94.19 127 GLU B C 1
ATOM 2877 O O . GLU B 1 127 ? -22.219 -5.27 -17.609 1 94.19 127 GLU B O 1
ATOM 2882 N N . TYR B 1 128 ? -20.75 -5.48 -16.016 1 94.75 128 TYR B N 1
ATOM 2883 C CA . TYR B 1 128 ? -20.203 -4.148 -16.266 1 94.75 128 TYR B CA 1
ATOM 2884 C C . TYR B 1 128 ? -19.094 -4.199 -17.297 1 94.75 128 TYR B C 1
ATOM 2886 O O . TYR B 1 128 ? -18.406 -5.215 -17.438 1 94.75 128 TYR B O 1
ATOM 2894 N N . PRO B 1 129 ? -19.016 -3.109 -18.031 1 94.44 129 PRO B N 1
ATOM 2895 C CA . PRO B 1 129 ? -17.828 -2.988 -18.875 1 94.44 129 PRO B CA 1
ATOM 2896 C C . PRO B 1 129 ? -16.547 -2.793 -18.062 1 94.44 129 PRO B C 1
ATOM 2898 O O . PRO B 1 129 ? -16.547 -2.102 -17.047 1 94.44 129 PRO B O 1
ATOM 2901 N N . LEU B 1 130 ? -15.484 -3.367 -18.5 1 92.62 130 LEU B N 1
ATOM 2902 C CA . LEU B 1 130 ? -14.203 -3.279 -17.812 1 92.62 130 LEU B CA 1
ATOM 2903 C C . LEU B 1 130 ? -13.75 -1.827 -17.688 1 92.62 130 LEU B C 1
ATOM 2905 O O . LEU B 1 130 ? -13.156 -1.448 -16.672 1 92.62 130 LEU B O 1
ATOM 2909 N N . ASP B 1 131 ? -14.078 -1.06 -18.594 1 91 131 ASP B N 1
ATOM 2910 C CA . ASP B 1 131 ? -13.578 0.311 -18.625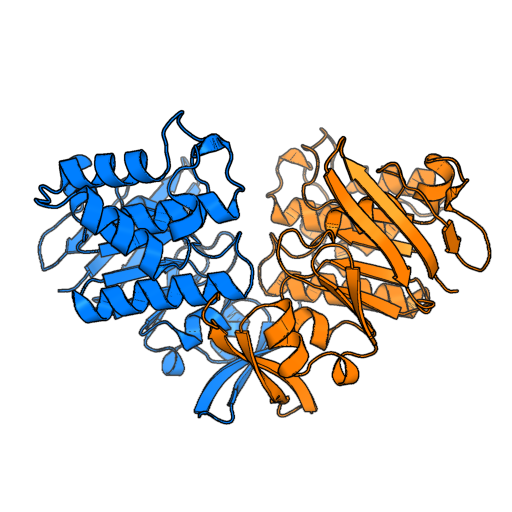 1 91 131 ASP B CA 1
ATOM 2911 C C . ASP B 1 131 ? -14.359 1.205 -17.656 1 91 131 ASP B C 1
ATOM 2913 O O . ASP B 1 131 ? -13.969 2.348 -17.422 1 91 131 ASP B O 1
ATOM 2917 N N . SER B 1 132 ? -15.422 0.729 -17.125 1 91.25 132 SER B N 1
ATOM 2918 C CA . SER B 1 132 ? -16.219 1.494 -16.172 1 91.25 132 SER B CA 1
ATOM 2919 C C . SER B 1 132 ? -15.766 1.212 -14.742 1 91.25 132 SER B C 1
ATOM 2921 O O . SER B 1 132 ? -16.219 1.872 -13.805 1 91.25 132 SER B O 1
ATOM 2923 N N . LEU B 1 133 ? -14.875 0.328 -14.625 1 91.44 133 LEU B N 1
ATOM 2924 C CA . LEU B 1 133 ? -14.477 -0.133 -13.305 1 91.44 133 LEU B CA 1
ATOM 2925 C C . LEU B 1 133 ? -13.367 0.743 -12.734 1 91.44 133 LEU B C 1
ATOM 2927 O O . LEU B 1 133 ? -12.57 1.311 -13.484 1 91.44 133 LEU B O 1
ATOM 2931 N N . SER B 1 134 ? -13.367 0.833 -11.398 1 87.25 134 SER B N 1
ATOM 2932 C CA . SER B 1 134 ? -12.242 1.467 -10.719 1 87.25 134 SER B CA 1
ATOM 2933 C C . SER B 1 134 ? -10.977 0.626 -10.844 1 87.25 134 SER B C 1
ATOM 2935 O O . SER B 1 134 ? -11.031 -0.535 -11.258 1 87.25 134 SER B O 1
ATOM 2937 N N . GLY B 1 135 ? -9.836 1.194 -10.516 1 86.5 135 GLY B N 1
ATOM 2938 C CA . GLY B 1 135 ? -8.578 0.469 -10.539 1 86.5 135 GLY B CA 1
ATOM 2939 C C . GLY B 1 135 ? -8.594 -0.784 -9.688 1 86.5 135 GLY B C 1
ATOM 2940 O O . GLY B 1 135 ? -8.141 -1.845 -10.125 1 86.5 135 GLY B O 1
ATOM 2941 N N . GLY B 1 136 ? -9.148 -0.66 -8.484 1 90.81 136 GLY B N 1
ATOM 2942 C CA . GLY B 1 136 ? -9.258 -1.812 -7.602 1 90.81 136 GLY B CA 1
ATOM 2943 C C . GLY B 1 136 ? -10.172 -2.896 -8.141 1 90.81 136 GLY B C 1
ATOM 2944 O O . GLY B 1 136 ? -9.852 -4.086 -8.047 1 90.81 136 GLY B O 1
ATOM 2945 N N . GLN B 1 137 ? -11.227 -2.449 -8.711 1 91.88 137 GLN B N 1
ATOM 2946 C CA . GLN B 1 137 ? -12.156 -3.406 -9.297 1 91.88 137 GLN B CA 1
ATOM 2947 C C . GLN B 1 137 ? -11.516 -4.148 -10.469 1 91.88 137 GLN B C 1
ATOM 2949 O O . GLN B 1 137 ? -11.68 -5.359 -10.609 1 91.88 137 GLN B O 1
ATOM 2954 N N . ARG B 1 138 ? -10.812 -3.48 -11.203 1 93.19 138 ARG B N 1
ATOM 2955 C CA . ARG B 1 138 ? -10.125 -4.102 -12.328 1 93.19 138 ARG B CA 1
ATOM 2956 C C . ARG B 1 138 ? -9.109 -5.133 -11.852 1 93.19 138 ARG B C 1
ATOM 2958 O O . ARG B 1 138 ? -8.945 -6.188 -12.469 1 93.19 138 ARG B O 1
ATOM 2965 N N . GLN B 1 139 ? -8.469 -4.816 -10.828 1 93.38 139 GLN B N 1
ATOM 2966 C CA . GLN B 1 139 ? -7.504 -5.746 -10.25 1 93.38 139 GLN B CA 1
ATOM 2967 C C . GLN B 1 139 ? -8.18 -7.039 -9.805 1 93.38 139 GLN B C 1
ATOM 2969 O O . GLN B 1 139 ? -7.66 -8.133 -10.047 1 93.38 139 GLN B O 1
ATOM 2974 N N . LEU B 1 140 ? -9.297 -6.859 -9.211 1 95.75 140 LEU B N 1
ATOM 2975 C CA . LEU B 1 140 ? -10.055 -8.023 -8.766 1 95.75 140 LEU B CA 1
ATOM 2976 C C . LEU B 1 140 ? -10.508 -8.867 -9.953 1 95.75 140 LEU B C 1
ATOM 2978 O O . LEU B 1 140 ? -10.398 -10.094 -9.922 1 95.75 140 LEU B O 1
ATOM 2982 N N . VAL B 1 141 ? -10.922 -8.25 -10.977 1 94.75 141 VAL B N 1
ATOM 2983 C CA . VAL B 1 141 ? -11.383 -8.961 -12.164 1 94.75 141 VAL B CA 1
ATOM 2984 C C . VAL B 1 141 ? -10.203 -9.656 -12.844 1 94.75 141 VAL B C 1
ATOM 2986 O O . VAL B 1 141 ? -10.32 -10.797 -13.289 1 94.75 141 VAL B O 1
ATOM 2989 N N . ALA B 1 142 ? -9.125 -8.977 -12.883 1 94 142 ALA B N 1
ATOM 2990 C CA . ALA B 1 142 ? -7.926 -9.578 -13.461 1 94 142 ALA B CA 1
ATOM 2991 C C . ALA B 1 142 ? -7.531 -10.844 -12.711 1 94 142 ALA B C 1
ATOM 2993 O O . ALA B 1 142 ? -7.152 -11.844 -13.328 1 94 142 ALA B O 1
ATOM 2994 N N . LEU B 1 143 ? -7.613 -10.781 -11.469 1 94.88 143 LEU B N 1
ATOM 2995 C CA . LEU B 1 143 ? -7.301 -11.961 -10.672 1 94.88 143 LEU B CA 1
ATOM 2996 C C . LEU B 1 143 ? -8.305 -13.078 -10.938 1 94.88 143 LEU B C 1
ATOM 2998 O O . LEU B 1 143 ? -7.93 -14.242 -11.078 1 94.88 143 LEU B O 1
ATOM 3002 N N . ALA B 1 144 ? -9.539 -12.695 -11 1 94.69 144 ALA B N 1
ATOM 3003 C CA . ALA B 1 144 ? -10.57 -13.688 -11.312 1 94.69 144 ALA B CA 1
ATOM 3004 C C . ALA B 1 144 ? -10.281 -14.383 -12.633 1 94.69 144 ALA B C 1
ATOM 3006 O O . ALA B 1 144 ? -10.422 -15.609 -12.742 1 94.69 144 ALA B O 1
ATOM 3007 N N . GLN B 1 145 ? -9.898 -13.664 -13.57 1 92.31 145 GLN B N 1
ATOM 3008 C CA . GLN B 1 145 ? -9.562 -14.195 -14.891 1 92.31 145 GLN B CA 1
ATOM 3009 C C . GLN B 1 145 ? -8.43 -15.211 -14.789 1 92.31 145 GLN B C 1
ATOM 3011 O O . GLN B 1 145 ? -8.492 -16.281 -15.398 1 92.31 145 GLN B O 1
ATOM 3016 N N . LEU B 1 146 ? -7.492 -14.859 -14.07 1 91.88 146 LEU B N 1
ATOM 3017 C CA . LEU B 1 146 ? -6.324 -15.719 -13.945 1 91.88 146 LEU B CA 1
ATOM 3018 C C . LEU B 1 146 ? -6.668 -17 -13.188 1 91.88 146 LEU B C 1
ATOM 3020 O O . LEU B 1 146 ? -6.254 -18.094 -13.586 1 91.88 146 LEU B O 1
ATOM 3024 N N . LEU B 1 147 ? -7.402 -16.844 -12.156 1 90.44 147 LEU B N 1
ATOM 3025 C CA . LEU B 1 147 ? -7.766 -17.984 -11.328 1 90.44 147 LEU B CA 1
ATOM 3026 C C . LEU B 1 147 ? -8.672 -18.953 -12.094 1 90.44 147 LEU B C 1
ATOM 3028 O O . LEU B 1 147 ? -8.648 -20.156 -11.844 1 90.44 147 LEU B O 1
ATOM 3032 N N . ALA B 1 148 ? -9.367 -18.391 -13 1 89.12 148 ALA B N 1
ATOM 3033 C CA . ALA B 1 148 ? -10.289 -19.219 -13.773 1 89.12 148 ALA B CA 1
ATOM 3034 C C . ALA B 1 148 ? -9.539 -20.156 -14.703 1 89.12 148 ALA B C 1
ATOM 3036 O O . ALA B 1 148 ? -10.031 -21.234 -15.039 1 89.12 148 ALA B O 1
ATOM 3037 N N . ARG B 1 149 ? -8.359 -19.844 -15.242 1 85.94 149 ARG B N 1
ATOM 3038 C CA . ARG B 1 149 ? -7.598 -20.609 -16.234 1 85.94 149 ARG B CA 1
ATOM 3039 C C . ARG B 1 149 ? -6.879 -21.781 -15.578 1 85.94 149 ARG B C 1
ATOM 3041 O O . ARG B 1 149 ? -6.395 -22.688 -16.266 1 85.94 149 ARG B O 1
ATOM 3048 N N . ASN B 1 150 ? -6.828 -21.875 -14.352 1 79.94 150 ASN B N 1
ATOM 3049 C CA . ASN B 1 150 ? -6.18 -22.953 -13.602 1 79.94 150 ASN B CA 1
ATOM 3050 C C . ASN B 1 150 ? -4.707 -23.078 -13.977 1 79.94 150 ASN B C 1
ATOM 3052 O O . ASN B 1 150 ? -4.254 -24.172 -14.359 1 79.94 150 ASN B O 1
ATOM 3056 N N . PRO B 1 151 ? -3.867 -22.188 -13.953 1 83.69 151 PRO B N 1
ATOM 3057 C CA . PRO B 1 151 ? -2.432 -22.281 -14.227 1 83.69 151 PRO B CA 1
ATOM 3058 C C . PRO B 1 151 ? -1.696 -23.172 -13.242 1 83.69 151 PRO B C 1
ATOM 3060 O O . PRO B 1 151 ? -2.24 -23.516 -12.18 1 83.69 151 PRO B O 1
ATOM 3063 N N . ARG B 1 152 ? -0.449 -23.609 -13.734 1 88.38 152 ARG B N 1
ATOM 3064 C CA . ARG B 1 152 ? 0.384 -24.375 -12.812 1 88.38 152 ARG B CA 1
ATOM 3065 C C . ARG B 1 152 ? 1.05 -23.453 -11.789 1 88.38 152 ARG B C 1
ATOM 3067 O O . ARG B 1 152 ? 1.197 -23.812 -10.625 1 88.38 152 ARG B O 1
ATOM 3074 N N . VAL B 1 153 ? 1.492 -22.359 -12.297 1 95.12 153 VAL B N 1
ATOM 3075 C CA . VAL B 1 153 ? 2.129 -21.359 -11.445 1 95.12 153 VAL B CA 1
ATOM 3076 C C . VAL B 1 153 ? 1.435 -20.016 -11.633 1 95.12 153 VAL B C 1
ATOM 3078 O O . VAL B 1 153 ? 1.181 -19.594 -12.758 1 95.12 153 VAL B O 1
ATOM 3081 N N . LEU B 1 154 ? 1.098 -19.422 -10.562 1 95.94 154 LEU B N 1
ATOM 3082 C CA . LEU B 1 154 ? 0.521 -18.078 -10.547 1 95.94 154 LEU B CA 1
ATOM 3083 C C . LEU B 1 154 ? 1.547 -17.047 -10.086 1 95.94 154 LEU B C 1
ATOM 3085 O O . LEU B 1 154 ? 2.117 -17.188 -9 1 95.94 154 LEU B O 1
ATOM 3089 N N . LEU B 1 155 ? 1.874 -16.094 -10.961 1 97.31 155 LEU B N 1
ATOM 3090 C CA . LEU B 1 155 ? 2.775 -14.984 -10.648 1 97.31 155 LEU B CA 1
ATOM 3091 C C . LEU B 1 155 ? 1.998 -13.688 -10.477 1 97.31 155 LEU B C 1
ATOM 3093 O O . LEU B 1 155 ? 1.438 -13.156 -11.438 1 97.31 155 LEU B O 1
ATOM 3097 N N . LEU B 1 156 ? 1.996 -13.156 -9.25 1 97.88 156 LEU B N 1
ATOM 3098 C CA . LEU B 1 156 ? 1.19 -11.977 -8.945 1 97.88 156 LEU B CA 1
ATOM 3099 C C . LEU B 1 156 ? 2.074 -10.812 -8.523 1 97.88 156 LEU B C 1
ATOM 3101 O O . LEU B 1 156 ? 2.713 -10.859 -7.469 1 97.88 156 LEU B O 1
ATOM 3105 N N . ASP B 1 157 ? 2.074 -9.828 -9.32 1 97.44 157 ASP B N 1
ATOM 3106 C CA . ASP B 1 157 ? 2.877 -8.648 -9.008 1 97.44 157 ASP B CA 1
ATOM 3107 C C . ASP B 1 157 ? 2.043 -7.594 -8.289 1 97.44 157 ASP B C 1
ATOM 3109 O O . ASP B 1 157 ? 1.402 -6.758 -8.922 1 97.44 157 ASP B O 1
ATOM 3113 N N . GLU B 1 158 ? 2.086 -7.641 -6.965 1 95.94 158 GLU B N 1
ATOM 3114 C CA . GLU B 1 158 ? 1.391 -6.734 -6.055 1 95.94 158 GLU B CA 1
ATOM 3115 C C . GLU B 1 158 ? -0.118 -6.777 -6.277 1 95.94 158 GLU B C 1
ATOM 3117 O O . GLU B 1 158 ? -0.749 -5.738 -6.496 1 95.94 158 GLU B O 1
ATOM 3122 N N . PRO B 1 159 ? -0.699 -7.922 -6.039 1 96.19 159 PRO B N 1
ATOM 3123 C CA . PRO B 1 159 ? -2.111 -8.133 -6.359 1 96.19 159 PRO B CA 1
ATOM 3124 C C . PRO B 1 159 ? -3.051 -7.398 -5.406 1 96.19 159 PRO B C 1
ATOM 3126 O O . PRO B 1 159 ? -4.266 -7.371 -5.625 1 96.19 159 PRO B O 1
ATOM 3129 N N . THR B 1 160 ? -2.475 -6.762 -4.359 1 95.06 160 THR B N 1
ATOM 3130 C CA . THR B 1 160 ? -3.348 -6.168 -3.354 1 95.06 160 THR B CA 1
ATOM 3131 C C . THR B 1 160 ? -3.096 -4.668 -3.236 1 95.06 160 THR B C 1
ATOM 3133 O O . THR B 1 160 ? -3.693 -3.996 -2.395 1 95.06 160 THR B O 1
ATOM 3136 N N . SER B 1 161 ? -2.299 -4.082 -4.016 1 89.19 161 SER B N 1
ATOM 3137 C CA . SER B 1 161 ? -1.779 -2.734 -3.807 1 89.19 161 SER B CA 1
ATOM 3138 C C . SER B 1 161 ? -2.881 -1.689 -3.943 1 89.19 161 SER B C 1
ATOM 3140 O O . SER B 1 161 ? -2.857 -0.662 -3.264 1 89.19 161 SER B O 1
ATOM 3142 N N . ALA B 1 162 ? -3.879 -1.921 -4.777 1 87.56 162 ALA B N 1
ATOM 3143 C CA . ALA B 1 162 ? -4.918 -0.922 -5.016 1 87.56 162 ALA B CA 1
ATOM 3144 C C . ALA B 1 162 ? -6.188 -1.259 -4.238 1 87.56 162 ALA B C 1
ATOM 3146 O O . ALA B 1 162 ? -7.234 -0.643 -4.453 1 87.56 162 ALA B O 1
ATOM 3147 N N . LEU B 1 163 ? -6.082 -2.18 -3.336 1 93.31 163 LEU B N 1
ATOM 3148 C CA . LEU B 1 163 ? -7.277 -2.699 -2.682 1 93.31 163 LEU B CA 1
ATOM 3149 C C . LEU B 1 163 ? -7.348 -2.242 -1.228 1 93.31 163 LEU B C 1
ATOM 3151 O O . LEU B 1 163 ? -6.312 -2.018 -0.595 1 93.31 163 LEU B O 1
ATOM 3155 N N . ASP B 1 164 ? -8.57 -2.1 -0.764 1 93.5 164 ASP B N 1
ATOM 3156 C CA . ASP B 1 164 ? -8.742 -1.848 0.664 1 93.5 164 ASP B CA 1
ATOM 3157 C C . ASP B 1 164 ? -8.602 -3.137 1.469 1 93.5 164 ASP B C 1
ATOM 3159 O O . ASP B 1 164 ? -8.391 -4.211 0.9 1 93.5 164 ASP B O 1
ATOM 3163 N N . LEU B 1 165 ? -8.711 -2.961 2.723 1 94.88 165 LEU B N 1
ATOM 3164 C CA . LEU B 1 165 ? -8.414 -4.035 3.664 1 94.88 165 LEU B CA 1
ATOM 3165 C C . LEU B 1 165 ? -9.266 -5.266 3.367 1 94.88 165 LEU B C 1
ATOM 3167 O O . LEU B 1 165 ? -8.742 -6.379 3.275 1 94.88 165 LEU B O 1
ATOM 3171 N N . HIS B 1 166 ? -10.477 -5.121 3.154 1 95.44 166 HIS B N 1
ATOM 3172 C CA . HIS B 1 166 ? -11.406 -6.227 2.92 1 95.44 166 HIS B CA 1
ATOM 3173 C C . HIS B 1 166 ? -10.984 -7.051 1.708 1 95.44 166 HIS B C 1
ATOM 3175 O O . HIS B 1 166 ? -10.852 -8.273 1.797 1 95.44 166 HIS B O 1
ATOM 3181 N N . TYR B 1 167 ? -10.703 -6.438 0.69 1 94.56 167 TYR B N 1
ATOM 3182 C CA . TYR B 1 167 ? -10.43 -7.141 -0.56 1 94.56 167 TYR B CA 1
ATOM 3183 C C . TYR B 1 167 ? -9.008 -7.684 -0.583 1 94.56 167 TYR B C 1
ATOM 3185 O O . TYR B 1 167 ? -8.734 -8.688 -1.242 1 94.56 167 TYR B O 1
ATOM 3193 N N . GLN B 1 168 ? -8.133 -7.012 0.139 1 96 168 GLN B N 1
ATOM 3194 C CA . GLN B 1 168 ? -6.805 -7.594 0.272 1 96 168 GLN B CA 1
ATOM 3195 C C . GLN B 1 168 ? -6.879 -9.008 0.848 1 96 168 GLN B C 1
ATOM 3197 O O . GLN B 1 168 ? -6.258 -9.93 0.318 1 96 168 GLN B O 1
ATOM 3202 N N . LEU B 1 169 ? -7.688 -9.125 1.824 1 95.81 169 LEU B N 1
ATOM 3203 C CA . LEU B 1 169 ? -7.836 -10.422 2.479 1 95.81 169 LEU B CA 1
ATOM 3204 C C . LEU B 1 169 ? -8.547 -11.414 1.564 1 95.81 169 LEU B C 1
ATOM 3206 O O . LEU B 1 169 ? -8.141 -12.57 1.457 1 95.81 169 LEU B O 1
ATOM 3210 N N . ARG B 1 170 ? -9.523 -10.938 0.932 1 95 170 ARG B N 1
ATOM 3211 C CA . ARG B 1 170 ? -10.281 -11.812 0.04 1 95 170 ARG B CA 1
ATOM 3212 C C . ARG B 1 170 ? -9.398 -12.352 -1.076 1 95 170 ARG B C 1
ATOM 3214 O O . ARG B 1 170 ? -9.469 -13.539 -1.418 1 95 170 ARG B O 1
ATOM 3221 N N . VAL B 1 171 ? -8.648 -11.516 -1.592 1 96.38 171 VAL B N 1
ATOM 3222 C CA . VAL B 1 171 ? -7.738 -11.898 -2.666 1 96.38 171 VAL B CA 1
ATOM 3223 C C . VAL B 1 171 ? -6.75 -12.945 -2.156 1 96.38 171 VAL B C 1
ATOM 3225 O O . VAL B 1 171 ? -6.582 -14 -2.771 1 96.38 171 VAL B O 1
ATOM 3228 N N . MET B 1 172 ? -6.117 -12.688 -1.057 1 97.12 172 MET B N 1
ATOM 3229 C CA . MET B 1 172 ? -5.125 -13.625 -0.521 1 97.12 172 MET B CA 1
ATOM 3230 C C . MET B 1 172 ? -5.77 -14.961 -0.167 1 97.12 172 MET B C 1
ATOM 3232 O O . MET B 1 172 ? -5.191 -16.016 -0.417 1 97.12 172 MET B O 1
ATOM 3236 N N . ASP B 1 173 ? -6.938 -14.867 0.319 1 95.81 173 ASP B N 1
ATOM 3237 C CA . ASP B 1 173 ? -7.664 -16.094 0.646 1 95.81 173 ASP B CA 1
ATOM 3238 C C . ASP B 1 173 ? -8 -16.875 -0.615 1 95.81 173 ASP B C 1
ATOM 3240 O O . ASP B 1 173 ? -7.867 -18.109 -0.641 1 95.81 173 ASP B O 1
ATOM 3244 N N . ALA B 1 174 ? -8.453 -16.156 -1.575 1 94.44 174 ALA B N 1
ATOM 3245 C CA . ALA B 1 174 ? -8.797 -16.812 -2.83 1 94.44 174 ALA B CA 1
ATOM 3246 C C . ALA B 1 174 ? -7.586 -17.5 -3.443 1 94.44 174 ALA B C 1
ATOM 3248 O O . ALA B 1 174 ? -7.684 -18.641 -3.922 1 94.44 174 ALA B O 1
ATOM 3249 N N . VAL B 1 175 ? -6.504 -16.859 -3.404 1 96.25 175 VAL B N 1
ATOM 3250 C CA . VAL B 1 175 ? -5.273 -17.438 -3.939 1 96.25 175 VAL B CA 1
ATOM 3251 C C . VAL B 1 175 ? -4.883 -18.672 -3.125 1 96.25 175 VAL B C 1
ATOM 3253 O O . VAL B 1 175 ? -4.566 -19.719 -3.689 1 96.25 175 VAL B O 1
ATOM 3256 N N . ARG B 1 176 ? -4.941 -18.547 -1.877 1 96 176 ARG B N 1
ATOM 3257 C CA . ARG B 1 176 ? -4.574 -19.656 -1.001 1 96 176 ARG B CA 1
ATOM 3258 C C . ARG B 1 176 ? -5.48 -20.859 -1.236 1 96 176 ARG B C 1
ATOM 3260 O O . ARG B 1 176 ? -5.008 -22 -1.287 1 96 176 ARG B O 1
ATOM 3267 N N . GLU B 1 177 ? -6.699 -20.547 -1.343 1 93.75 177 GLU B N 1
ATOM 3268 C CA . GLU B 1 177 ? -7.652 -21.625 -1.594 1 93.75 177 GLU B CA 1
ATOM 3269 C C . GLU B 1 177 ? -7.328 -22.359 -2.891 1 93.75 177 GLU B C 1
ATOM 3271 O O . GLU B 1 177 ? -7.355 -23.594 -2.934 1 93.75 177 GLU B O 1
ATOM 3276 N N . ARG B 1 178 ? -7.043 -21.656 -3.84 1 92.81 178 ARG B N 1
ATOM 3277 C CA . ARG B 1 178 ? -6.711 -22.266 -5.129 1 92.81 178 ARG B CA 1
ATOM 3278 C C . ARG B 1 178 ? -5.418 -23.062 -5.039 1 92.81 178 ARG B C 1
ATOM 3280 O O . ARG B 1 178 ? -5.312 -24.141 -5.621 1 92.81 178 ARG B O 1
ATOM 3287 N N . VAL B 1 179 ? -4.477 -22.562 -4.34 1 94.44 179 VAL B N 1
ATOM 3288 C CA . VAL B 1 179 ? -3.195 -23.234 -4.125 1 94.44 179 VAL B CA 1
ATOM 3289 C C . VAL B 1 179 ? -3.428 -24.594 -3.477 1 94.44 179 VAL B C 1
ATOM 3291 O O . VAL B 1 179 ? -2.861 -25.609 -3.912 1 94.44 179 VAL B O 1
ATOM 3294 N N . LEU B 1 180 ? -4.297 -24.609 -2.574 1 93.44 180 LEU B N 1
ATOM 3295 C CA . LEU B 1 180 ? -4.559 -25.844 -1.844 1 93.44 180 LEU B CA 1
ATOM 3296 C C . LEU B 1 180 ? -5.414 -26.781 -2.676 1 93.44 180 LEU B C 1
ATOM 3298 O O . LEU B 1 180 ? -5.133 -27.984 -2.744 1 93.44 180 LEU B O 1
ATOM 3302 N N . GLU B 1 181 ? -6.367 -26.234 -3.342 1 92 181 GLU B N 1
ATOM 3303 C CA . GLU B 1 181 ? -7.324 -27.031 -4.102 1 92 181 GLU B CA 1
ATOM 3304 C C . GLU B 1 181 ? -6.66 -27.688 -5.309 1 92 181 GLU B C 1
ATOM 3306 O O . GLU B 1 181 ? -6.914 -28.859 -5.605 1 92 181 GLU B O 1
ATOM 3311 N N . ARG B 1 182 ? -5.797 -26.969 -5.957 1 89.88 182 ARG B N 1
ATOM 3312 C CA . ARG B 1 182 ? -5.266 -27.453 -7.23 1 89.88 182 ARG B CA 1
ATOM 3313 C C . ARG B 1 182 ? -3.773 -27.75 -7.121 1 89.88 182 ARG B C 1
ATOM 3315 O O . ARG B 1 182 ? -3.135 -28.109 -8.109 1 89.88 182 ARG B O 1
ATOM 3322 N N . ARG B 1 183 ? -3.201 -27.516 -5.945 1 90.62 183 ARG B N 1
ATOM 3323 C CA . ARG B 1 183 ? -1.784 -27.734 -5.668 1 90.62 183 ARG B CA 1
ATOM 3324 C C . ARG B 1 183 ? -0.917 -26.875 -6.59 1 90.62 183 ARG B C 1
ATOM 3326 O O . ARG B 1 183 ? 0.127 -27.328 -7.062 1 90.62 183 ARG B O 1
ATOM 3333 N N . LEU B 1 184 ? -1.456 -25.766 -6.965 1 91.44 184 LEU B N 1
ATOM 3334 C CA . LEU B 1 184 ? -0.639 -24.875 -7.773 1 91.44 184 LEU B CA 1
ATOM 3335 C C . LEU B 1 184 ? 0.343 -24.094 -6.906 1 91.44 184 LEU B C 1
ATOM 3337 O O . LEU B 1 184 ? 0.186 -24.047 -5.684 1 91.44 184 LEU B O 1
ATOM 3341 N N . LEU B 1 185 ? 1.424 -23.578 -7.586 1 95.5 185 LEU B N 1
ATOM 3342 C CA . LEU B 1 185 ? 2.373 -22.672 -6.941 1 95.5 185 LEU B CA 1
ATOM 3343 C C . LEU B 1 185 ? 2.014 -21.219 -7.219 1 95.5 185 LEU B C 1
ATOM 3345 O O . LEU B 1 185 ? 1.808 -20.828 -8.375 1 95.5 185 LEU B O 1
ATOM 3349 N N . ALA B 1 186 ? 1.848 -20.484 -6.195 1 97 186 ALA B N 1
ATOM 3350 C CA . ALA B 1 186 ? 1.647 -19.047 -6.355 1 97 186 ALA B CA 1
ATOM 3351 C C . ALA B 1 186 ? 2.838 -18.266 -5.809 1 97 186 ALA B C 1
ATOM 3353 O O . ALA B 1 186 ? 3.328 -18.562 -4.715 1 97 186 ALA B O 1
ATOM 3354 N N . VAL B 1 187 ? 3.334 -17.328 -6.617 1 97.62 187 VAL B N 1
ATOM 3355 C CA . VAL B 1 187 ? 4.355 -16.375 -6.195 1 97.62 187 VAL B CA 1
ATOM 3356 C C . VAL B 1 187 ? 3.791 -14.961 -6.246 1 97.62 187 VAL B C 1
ATOM 3358 O O . VAL B 1 187 ? 3.439 -14.469 -7.316 1 97.62 187 VAL B O 1
ATOM 3361 N N . ALA B 1 188 ? 3.727 -14.352 -5.094 1 98.31 188 ALA B N 1
ATOM 3362 C CA . ALA B 1 188 ? 3.145 -13.008 -5.027 1 98.31 188 ALA B CA 1
ATOM 3363 C C . ALA B 1 188 ? 4.141 -12.008 -4.445 1 98.31 188 ALA B C 1
ATOM 3365 O O . ALA B 1 188 ? 4.75 -12.266 -3.402 1 98.31 188 ALA B O 1
ATOM 3366 N N . VAL B 1 189 ? 4.316 -10.953 -5.152 1 98.19 189 VAL B N 1
ATOM 3367 C CA . VAL B 1 189 ? 5.047 -9.82 -4.586 1 98.19 189 VAL B CA 1
ATOM 3368 C C . VAL B 1 189 ? 4.152 -9.07 -3.607 1 98.19 189 VAL B C 1
ATOM 3370 O O . VAL B 1 189 ? 3.082 -8.578 -3.984 1 98.19 189 VAL B O 1
ATOM 3373 N N . LEU B 1 190 ? 4.578 -8.961 -2.34 1 96.88 190 LEU B N 1
ATOM 3374 C CA . LEU B 1 190 ? 3.805 -8.258 -1.32 1 96.88 190 LEU B CA 1
ATOM 3375 C C . LEU B 1 190 ? 4.668 -7.227 -0.6 1 96.88 190 LEU B C 1
ATOM 3377 O O . LEU B 1 190 ? 5.805 -7.52 -0.217 1 96.88 190 LEU B O 1
ATOM 3381 N N . HIS B 1 191 ? 4.09 -6.066 -0.402 1 92.69 191 HIS B N 1
ATOM 3382 C CA . HIS B 1 191 ? 4.797 -5.023 0.33 1 92.69 191 HIS B CA 1
ATOM 3383 C C . HIS B 1 191 ? 4.484 -5.086 1.82 1 92.69 191 HIS B C 1
ATOM 3385 O O . HIS B 1 191 ? 5.262 -4.602 2.645 1 92.69 191 HIS B O 1
ATOM 3391 N N . ASP B 1 192 ? 3.35 -5.566 2.139 1 94.38 192 ASP B N 1
ATOM 3392 C CA . ASP B 1 192 ? 2.957 -5.711 3.537 1 94.38 192 ASP B CA 1
ATOM 3393 C C . ASP B 1 192 ? 3.514 -7 4.133 1 94.38 192 ASP B C 1
ATOM 3395 O O . ASP B 1 192 ? 3.018 -8.094 3.844 1 94.38 192 ASP B O 1
ATOM 3399 N N . ILE B 1 193 ? 4.402 -6.785 5.027 1 96.69 193 ILE B N 1
ATOM 3400 C CA . ILE B 1 193 ? 5.121 -7.922 5.59 1 96.69 193 ILE B CA 1
ATOM 3401 C C . ILE B 1 193 ? 4.164 -8.781 6.418 1 96.69 193 ILE B C 1
ATOM 3403 O O . ILE B 1 193 ? 4.266 -10.008 6.422 1 96.69 193 ILE B O 1
ATOM 3407 N N . ASN B 1 194 ? 3.293 -8.164 7.145 1 96.31 194 ASN B N 1
ATOM 3408 C CA . ASN B 1 194 ? 2.363 -8.93 7.973 1 96.31 194 ASN B CA 1
ATOM 3409 C C . ASN B 1 194 ? 1.35 -9.688 7.121 1 96.31 194 ASN B C 1
ATOM 3411 O O . ASN B 1 194 ? 0.936 -10.789 7.484 1 96.31 194 ASN B O 1
ATOM 3415 N N . LEU B 1 195 ? 0.97 -9.102 6.043 1 95.88 195 LEU B N 1
ATOM 3416 C CA . LEU B 1 195 ? 0.13 -9.82 5.094 1 95.88 195 LEU B CA 1
ATOM 3417 C C . LEU B 1 195 ? 0.857 -11.039 4.543 1 95.88 195 LEU B C 1
ATOM 3419 O O . LEU B 1 195 ? 0.277 -12.125 4.449 1 95.88 195 LEU B O 1
ATOM 3423 N N . ALA B 1 196 ? 2.086 -10.875 4.188 1 97.44 196 ALA B N 1
ATOM 3424 C CA . ALA B 1 196 ? 2.908 -11.992 3.721 1 97.44 196 ALA B CA 1
ATOM 3425 C C . ALA B 1 196 ? 3.037 -13.07 4.797 1 97.44 196 ALA B C 1
ATOM 3427 O O . ALA B 1 196 ? 2.842 -14.25 4.523 1 97.44 196 ALA B O 1
ATOM 3428 N N . ALA B 1 197 ? 3.309 -12.641 5.965 1 96.69 197 ALA B N 1
ATOM 3429 C CA . ALA B 1 197 ? 3.527 -13.555 7.082 1 96.69 197 ALA B CA 1
ATOM 3430 C C . ALA B 1 197 ? 2.285 -14.398 7.355 1 96.69 197 ALA B C 1
ATOM 3432 O O . ALA B 1 197 ? 2.391 -15.578 7.676 1 96.69 197 ALA B O 1
ATOM 3433 N N . SER B 1 198 ? 1.187 -13.812 7.184 1 95.31 198 SER B N 1
ATOM 3434 C CA . SER B 1 198 ? -0.047 -14.477 7.598 1 95.31 198 SER B CA 1
ATOM 3435 C C . SER B 1 198 ? -0.56 -15.414 6.516 1 95.31 198 SER B C 1
ATOM 3437 O O . SER B 1 198 ? -1.318 -16.344 6.801 1 95.31 198 SER B O 1
ATOM 3439 N N . HIS B 1 199 ? -0.146 -15.219 5.281 1 96.31 199 HIS B N 1
ATOM 3440 C CA . HIS B 1 199 ? -0.789 -15.977 4.215 1 96.31 199 HIS B CA 1
ATOM 3441 C C . HIS B 1 199 ? 0.208 -16.891 3.512 1 96.31 199 HIS B C 1
ATOM 3443 O O . HIS B 1 199 ? -0.17 -17.938 2.99 1 96.31 199 HIS B O 1
ATOM 3449 N N . ALA B 1 200 ? 1.437 -16.531 3.52 1 97.31 200 ALA B N 1
ATOM 3450 C CA . ALA B 1 200 ? 2.414 -17.25 2.715 1 97.31 200 ALA B CA 1
ATOM 3451 C C . ALA B 1 200 ? 2.951 -18.469 3.471 1 97.31 200 ALA B C 1
ATOM 3453 O O . ALA B 1 200 ? 3.143 -18.422 4.688 1 97.31 200 ALA B O 1
ATOM 3454 N N . ASP B 1 201 ? 3.242 -19.5 2.744 1 97.25 201 ASP B N 1
ATOM 3455 C CA . ASP B 1 201 ? 3.951 -20.656 3.287 1 97.25 201 ASP B CA 1
ATOM 3456 C C . ASP B 1 201 ? 5.457 -20.406 3.322 1 97.25 201 ASP B C 1
ATOM 3458 O O . ASP B 1 201 ? 6.148 -20.875 4.23 1 97.25 201 ASP B O 1
ATOM 3462 N N . TRP B 1 202 ? 5.875 -19.703 2.305 1 96.88 202 TRP B N 1
ATOM 3463 C CA . TRP B 1 202 ? 7.289 -19.391 2.143 1 96.88 202 TRP B CA 1
ATOM 3464 C C . TRP B 1 202 ? 7.48 -17.906 1.855 1 96.88 202 TRP B C 1
ATOM 3466 O O . TRP B 1 202 ? 6.641 -17.281 1.209 1 96.88 202 TRP B O 1
ATOM 3476 N N . LEU B 1 203 ? 8.586 -17.438 2.359 1 97.88 203 LEU B N 1
ATOM 3477 C CA . LEU B 1 203 ? 9.031 -16.078 2.041 1 97.88 203 LEU B CA 1
ATOM 3478 C C . LEU B 1 203 ? 10.359 -16.109 1.295 1 97.88 203 LEU B C 1
ATOM 3480 O O . LEU B 1 203 ? 11.25 -16.891 1.627 1 97.88 203 LEU B O 1
ATOM 3484 N N . VAL B 1 204 ? 10.461 -15.336 0.306 1 97.75 204 VAL B N 1
ATOM 3485 C CA . VAL B 1 204 ? 11.719 -15.031 -0.369 1 97.75 204 VAL B CA 1
ATOM 3486 C C . VAL B 1 204 ? 12.047 -13.547 -0.217 1 97.75 204 VAL B C 1
ATOM 3488 O O . VAL B 1 204 ? 11.273 -12.688 -0.655 1 97.75 204 VAL B O 1
ATOM 3491 N N . VAL B 1 205 ? 13.156 -13.273 0.411 1 98.19 205 VAL B N 1
ATOM 3492 C CA . VAL B 1 205 ? 13.555 -11.891 0.661 1 98.19 205 VAL B CA 1
ATOM 3493 C C . VAL B 1 205 ? 14.57 -11.445 -0.387 1 98.19 205 VAL B C 1
ATOM 3495 O O . VAL B 1 205 ? 15.664 -12.016 -0.478 1 98.19 205 VAL B O 1
ATOM 3498 N N . LEU B 1 206 ? 14.172 -10.469 -1.127 1 97.5 206 LEU B N 1
ATOM 3499 C CA . LEU B 1 206 ? 15.047 -9.914 -2.154 1 97.5 206 LEU B CA 1
ATOM 3500 C C . LEU B 1 206 ? 15.617 -8.57 -1.712 1 97.5 206 LEU B C 1
ATOM 3502 O O . LEU B 1 206 ? 14.898 -7.742 -1.147 1 97.5 206 LEU B O 1
ATOM 3506 N N . HIS B 1 207 ? 16.891 -8.422 -1.919 1 96.94 207 HIS B N 1
ATOM 3507 C CA . HIS B 1 207 ? 17.594 -7.18 -1.618 1 96.94 207 HIS B CA 1
ATOM 3508 C C . HIS B 1 207 ? 18.703 -6.914 -2.623 1 96.94 207 HIS B C 1
ATOM 3510 O O . HIS B 1 207 ? 19.594 -7.742 -2.793 1 96.94 207 HIS B O 1
ATOM 3516 N N . GLN B 1 208 ? 18.609 -5.805 -3.309 1 94.88 208 GLN B N 1
ATOM 3517 C CA . GLN B 1 208 ? 19.609 -5.375 -4.277 1 94.88 208 GLN B CA 1
ATOM 3518 C C . GLN B 1 208 ? 19.859 -6.453 -5.324 1 94.88 208 GLN B C 1
ATOM 3520 O O . GLN B 1 208 ? 21.016 -6.77 -5.633 1 94.88 208 GLN B O 1
ATOM 3525 N N . GLY B 1 209 ? 18.812 -7.07 -5.691 1 95.62 209 GLY B N 1
ATOM 3526 C CA . GLY B 1 209 ? 18.891 -8 -6.809 1 95.62 209 GLY B CA 1
ATOM 3527 C C . GLY B 1 209 ? 19.328 -9.391 -6.398 1 95.62 209 GLY B C 1
ATOM 3528 O O . GLY B 1 209 ? 19.641 -10.227 -7.25 1 95.62 209 GLY B O 1
ATOM 3529 N N . GLN B 1 210 ? 19.391 -9.609 -5.102 1 95.94 210 GLN B N 1
ATOM 3530 C CA . GLN B 1 210 ? 19.844 -10.898 -4.598 1 95.94 210 GLN B CA 1
ATOM 3531 C C . GLN B 1 210 ? 18.859 -11.445 -3.561 1 95.94 210 GLN B C 1
ATOM 3533 O O . GLN B 1 210 ? 18.172 -10.68 -2.887 1 95.94 210 GLN B O 1
ATOM 3538 N N . VAL B 1 211 ? 18.875 -12.773 -3.498 1 96.44 211 VAL B N 1
ATOM 3539 C CA . VAL B 1 211 ? 18.094 -13.406 -2.439 1 96.44 211 VAL B CA 1
ATOM 3540 C C . VAL B 1 211 ? 18.891 -13.383 -1.132 1 96.44 211 VAL B C 1
ATOM 3542 O O . VAL B 1 211 ? 20 -13.93 -1.055 1 96.44 211 VAL B O 1
ATOM 3545 N N . VAL B 1 212 ? 18.312 -12.812 -0.133 1 96.19 212 VAL B N 1
ATOM 3546 C CA . VAL B 1 212 ? 18.969 -12.695 1.165 1 96.19 212 VAL B CA 1
ATOM 3547 C C . VAL B 1 212 ? 18.562 -13.867 2.059 1 96.19 212 VAL B C 1
ATOM 3549 O O . VAL B 1 212 ? 19.344 -14.297 2.914 1 96.19 212 VAL B O 1
ATOM 3552 N N . ALA B 1 213 ? 17.375 -14.297 1.873 1 96.5 213 ALA B N 1
ATOM 3553 C CA . ALA B 1 213 ? 16.844 -15.383 2.691 1 96.5 213 ALA B CA 1
ATOM 3554 C C . ALA B 1 213 ? 15.633 -16.031 2.025 1 96.5 213 ALA B C 1
ATOM 3556 O O . ALA B 1 213 ? 14.93 -15.375 1.246 1 96.5 213 ALA B O 1
ATOM 3557 N N . CYS B 1 214 ? 15.492 -17.25 2.297 1 96.31 214 CYS B N 1
ATOM 3558 C CA . CYS B 1 214 ? 14.359 -18.031 1.822 1 96.31 214 CYS B CA 1
ATOM 3559 C C . CYS B 1 214 ? 13.961 -19.094 2.84 1 96.31 214 CYS B C 1
ATOM 3561 O O . CYS B 1 214 ? 14.812 -19.844 3.316 1 96.31 214 CYS B O 1
ATOM 3563 N N . GLY B 1 215 ? 12.727 -19.109 3.186 1 96.5 215 GLY B N 1
ATOM 3564 C CA . GLY B 1 215 ? 12.234 -20.062 4.164 1 96.5 215 GLY B CA 1
ATOM 3565 C C . GLY B 1 215 ? 10.836 -19.75 4.656 1 96.5 215 GLY B C 1
ATOM 3566 O O . GLY B 1 215 ? 10.117 -18.969 4.031 1 96.5 215 GLY B O 1
ATOM 3567 N N . THR B 1 216 ? 10.398 -20.453 5.68 1 97.06 216 THR B N 1
ATOM 3568 C CA . THR B 1 216 ? 9.102 -20.188 6.289 1 97.06 216 THR B CA 1
ATOM 3569 C C . THR B 1 216 ? 9.094 -18.812 6.957 1 97.06 216 THR B C 1
ATOM 3571 O O . THR B 1 216 ? 10.148 -18.266 7.273 1 97.06 216 THR B O 1
ATOM 3574 N N . PRO B 1 217 ? 7.91 -18.25 7.152 1 97.62 217 PRO B N 1
ATOM 3575 C CA . PRO B 1 217 ? 7.848 -16.969 7.863 1 97.62 217 PRO B CA 1
ATOM 3576 C C . PRO B 1 217 ? 8.57 -17 9.203 1 97.62 217 PRO B C 1
ATOM 3578 O O . PRO B 1 217 ? 9.273 -16.047 9.555 1 97.62 217 PRO B O 1
ATOM 3581 N N . GLN B 1 218 ? 8.461 -18.062 9.898 1 96.62 218 GLN B N 1
ATOM 3582 C CA . GLN B 1 218 ? 9.102 -18.188 11.203 1 96.62 218 GLN B CA 1
ATOM 3583 C C . GLN B 1 218 ? 10.625 -18.125 11.078 1 96.62 218 GLN B C 1
ATOM 3585 O O . GLN B 1 218 ? 11.289 -17.531 11.93 1 96.62 218 GLN B O 1
ATOM 3590 N N . GLU B 1 219 ? 11.141 -18.672 10.055 1 96.44 219 GLU B N 1
ATOM 3591 C CA . GLU B 1 219 ? 12.578 -18.719 9.836 1 96.44 219 GLU B CA 1
ATOM 3592 C C . GLU B 1 219 ? 13.109 -17.375 9.336 1 96.44 219 GLU B C 1
ATOM 3594 O O . GLU B 1 219 ? 14.242 -17 9.633 1 96.44 219 GLU B O 1
ATOM 3599 N N . ILE B 1 220 ? 12.273 -16.672 8.602 1 97 220 ILE B N 1
ATOM 3600 C CA . ILE B 1 220 ? 12.758 -15.531 7.832 1 97 220 ILE B CA 1
ATOM 3601 C C . ILE B 1 220 ? 12.531 -14.242 8.625 1 97 220 ILE B C 1
ATOM 3603 O O . ILE B 1 220 ? 13.359 -13.336 8.594 1 97 220 ILE B O 1
ATOM 3607 N N . LEU B 1 221 ? 11.367 -14.133 9.281 1 97.31 221 LEU B N 1
ATOM 3608 C CA . LEU B 1 221 ? 11.023 -12.891 9.969 1 97.31 221 LEU B CA 1
ATOM 3609 C C . LEU B 1 221 ? 11.789 -12.766 11.281 1 97.31 221 LEU B C 1
ATOM 3611 O O . LEU B 1 221 ? 11.297 -13.172 12.336 1 97.31 221 LEU B O 1
ATOM 3615 N N . GLU B 1 222 ? 12.898 -12.195 11.172 1 97 222 GLU B N 1
ATOM 3616 C CA . GLU B 1 222 ? 13.805 -11.906 12.273 1 97 222 GLU B CA 1
ATOM 3617 C C . GLU B 1 222 ? 14.25 -10.445 12.266 1 97 222 GLU B C 1
ATOM 3619 O O . GLU B 1 222 ? 14.484 -9.875 11.203 1 97 222 GLU B O 1
ATOM 3624 N N . PRO B 1 223 ? 14.398 -9.914 13.516 1 97.19 223 PRO B N 1
ATOM 3625 C CA . PRO B 1 223 ? 14.773 -8.5 13.586 1 97.19 223 PRO B CA 1
ATOM 3626 C C . PRO B 1 223 ? 16.031 -8.18 12.781 1 97.19 223 PRO B C 1
ATOM 3628 O O . PRO B 1 223 ? 16.109 -7.137 12.125 1 97.19 223 PRO B O 1
ATOM 3631 N N . GLY B 1 224 ? 16.969 -9.078 12.805 1 97.38 224 GLY B N 1
ATOM 3632 C CA . GLY B 1 224 ? 18.203 -8.852 12.078 1 97.38 224 GLY B CA 1
ATOM 3633 C C . GLY B 1 224 ? 18.016 -8.75 10.578 1 97.38 224 GLY B C 1
ATOM 3634 O O . GLY B 1 224 ? 18.594 -7.879 9.93 1 97.38 224 GLY B O 1
ATOM 3635 N N . ILE B 1 225 ? 17.219 -9.578 10.008 1 97.25 225 ILE B N 1
ATOM 3636 C CA . ILE B 1 225 ? 16.938 -9.555 8.57 1 97.25 225 ILE B CA 1
ATOM 3637 C C . ILE B 1 225 ? 16.172 -8.281 8.211 1 97.25 225 ILE B C 1
ATOM 3639 O O . ILE B 1 225 ? 16.5 -7.609 7.234 1 97.25 225 ILE B O 1
ATOM 3643 N N . LEU B 1 226 ? 15.18 -7.945 9.055 1 97.5 226 LEU B N 1
ATOM 3644 C CA . LEU B 1 226 ? 14.375 -6.75 8.812 1 97.5 226 LEU B CA 1
ATOM 3645 C C . LEU B 1 226 ? 15.242 -5.496 8.875 1 97.5 226 LEU B C 1
ATOM 3647 O O . LEU B 1 226 ? 15.07 -4.578 8.07 1 97.5 226 LEU B O 1
ATOM 3651 N N . ALA B 1 227 ? 16.156 -5.488 9.805 1 97.75 227 ALA B N 1
ATOM 3652 C CA . ALA B 1 227 ? 17.078 -4.363 9.93 1 97.75 227 ALA B CA 1
ATOM 3653 C C . ALA B 1 227 ? 17.984 -4.254 8.703 1 97.75 227 ALA B C 1
ATOM 3655 O O . ALA B 1 227 ? 18.141 -3.166 8.141 1 97.75 227 ALA B O 1
ATOM 3656 N N . ARG B 1 228 ? 18.469 -5.336 8.281 1 96.69 228 ARG B N 1
ATOM 3657 C CA . ARG B 1 228 ? 19.406 -5.375 7.172 1 96.69 228 ARG B CA 1
ATOM 3658 C C . ARG B 1 228 ? 18.719 -5.043 5.852 1 96.69 228 ARG B C 1
ATOM 3660 O O . ARG B 1 228 ? 19.266 -4.289 5.039 1 96.69 228 ARG B O 1
ATOM 3667 N N . VAL B 1 229 ? 17.578 -5.547 5.664 1 97.12 229 VAL B N 1
ATOM 3668 C CA . VAL B 1 229 ? 16.938 -5.488 4.359 1 97.12 229 VAL B CA 1
ATOM 3669 C C . VAL B 1 229 ? 16.109 -4.207 4.25 1 97.12 229 VAL B C 1
ATOM 3671 O O . VAL B 1 229 ? 16.141 -3.531 3.219 1 97.12 229 VAL B O 1
ATOM 3674 N N . TYR B 1 230 ? 15.445 -3.82 5.367 1 96.75 230 TYR B N 1
ATOM 3675 C CA . TYR B 1 230 ? 14.5 -2.711 5.277 1 96.75 230 TYR B CA 1
ATOM 3676 C C . TYR B 1 230 ? 15.023 -1.486 6.016 1 96.75 230 TYR B C 1
ATOM 3678 O O . TYR B 1 230 ? 14.445 -0.401 5.922 1 96.75 230 TYR B O 1
ATOM 3686 N N . GLY B 1 231 ? 16.062 -1.649 6.762 1 96.56 231 GLY B N 1
ATOM 3687 C CA . GLY B 1 231 ? 16.594 -0.528 7.512 1 96.56 231 GLY B CA 1
ATOM 3688 C C . GLY B 1 231 ? 15.695 -0.063 8.633 1 96.56 231 GLY B C 1
ATOM 3689 O O . GLY B 1 231 ? 15.523 1.141 8.844 1 96.56 231 GLY B O 1
ATOM 3690 N N . VAL B 1 232 ? 15.117 -1.073 9.336 1 97.25 232 VAL B N 1
ATOM 3691 C CA . VAL B 1 232 ? 14.203 -0.716 10.422 1 97.25 232 VAL B CA 1
ATOM 3692 C C . VAL B 1 232 ? 14.531 -1.538 11.664 1 97.25 232 VAL B C 1
ATOM 3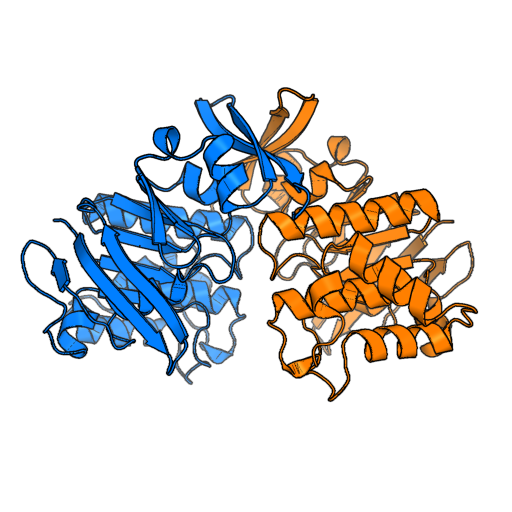694 O O . VAL B 1 232 ? 15.086 -2.635 11.562 1 97.25 232 VAL B O 1
ATOM 3697 N N . GLU B 1 233 ? 14.25 -1.014 12.781 1 97.75 233 GLU B N 1
ATOM 3698 C CA . GLU B 1 233 ? 14.18 -1.773 14.031 1 97.75 233 GLU B CA 1
ATOM 3699 C C . GLU B 1 233 ? 12.773 -2.33 14.258 1 97.75 233 GLU B C 1
ATOM 3701 O O . GLU B 1 233 ? 11.805 -1.571 14.336 1 97.75 233 GLU B O 1
ATOM 3706 N N . ALA B 1 234 ? 12.758 -3.607 14.297 1 97.19 234 ALA B N 1
ATOM 3707 C CA . ALA B 1 234 ? 11.453 -4.254 14.406 1 97.19 234 ALA B CA 1
ATOM 3708 C C . ALA B 1 234 ? 11.492 -5.406 15.406 1 97.19 234 ALA B C 1
ATOM 3710 O O . ALA B 1 234 ? 12.562 -5.918 15.734 1 97.19 234 ALA B O 1
ATOM 3711 N N . ARG B 1 235 ? 10.406 -5.727 15.984 1 97.25 235 ARG B N 1
ATOM 3712 C CA . ARG B 1 235 ? 10.172 -6.898 16.828 1 97.25 235 ARG B CA 1
ATOM 3713 C C . ARG B 1 235 ? 9.219 -7.875 16.141 1 97.25 235 ARG B C 1
ATOM 3715 O O . ARG B 1 235 ? 8.391 -7.473 15.32 1 97.25 235 ARG B O 1
ATOM 3722 N N . VAL B 1 236 ? 9.438 -9.086 16.359 1 97.38 236 VAL B N 1
ATOM 3723 C CA . VAL B 1 236 ? 8.547 -10.141 15.883 1 97.38 236 VAL B CA 1
ATOM 3724 C C . VAL B 1 236 ? 7.879 -10.828 17.078 1 97.38 236 VAL B C 1
ATOM 3726 O O . VAL B 1 236 ? 8.555 -11.398 17.922 1 97.38 236 VAL B O 1
ATOM 3729 N N . GLU B 1 237 ? 6.582 -10.734 17.094 1 97.12 237 GLU B N 1
ATOM 3730 C CA . GLU B 1 237 ? 5.812 -11.266 18.203 1 97.12 237 GLU B CA 1
ATOM 3731 C C . GLU B 1 237 ? 4.688 -12.18 17.719 1 97.12 237 GLU B C 1
ATOM 3733 O O . GLU B 1 237 ? 4.391 -12.219 16.531 1 97.12 237 GLU B O 1
ATOM 3738 N N . ARG B 1 238 ? 4.184 -12.984 18.609 1 95.88 238 ARG B N 1
ATOM 3739 C CA . ARG B 1 238 ? 3.002 -13.789 18.312 1 95.88 238 ARG B CA 1
ATOM 3740 C C . ARG B 1 238 ? 1.753 -13.18 18.938 1 95.88 238 ARG B C 1
ATOM 3742 O O . ARG B 1 238 ? 1.794 -12.68 20.062 1 95.88 238 ARG B O 1
ATOM 3749 N N . CYS B 1 239 ? 0.756 -13.203 18.172 1 94.12 239 CYS B N 1
ATOM 3750 C CA . CYS B 1 239 ? -0.504 -12.672 18.672 1 94.12 239 CYS B CA 1
ATOM 3751 C C . CYS B 1 239 ? -1.248 -13.719 19.5 1 94.12 239 CYS B C 1
ATOM 3753 O O . CYS B 1 239 ? -0.714 -14.797 19.766 1 94.12 239 CYS B O 1
ATOM 3755 N N . SER B 1 240 ? -2.504 -13.375 19.906 1 94.19 240 SER B N 1
ATOM 3756 C CA . SER B 1 240 ? -3.307 -14.25 20.766 1 94.19 240 SER B CA 1
ATOM 3757 C C . SER B 1 240 ? -3.686 -15.531 20.031 1 94.19 240 SER B C 1
ATOM 3759 O O . SER B 1 240 ? -4.023 -16.531 20.656 1 94.19 240 SER B O 1
ATOM 3761 N N . ARG B 1 241 ? -3.57 -15.562 18.734 1 94 241 ARG B N 1
ATOM 3762 C CA . ARG B 1 241 ? -3.861 -16.766 17.953 1 94 241 ARG B CA 1
ATOM 3763 C C . ARG B 1 241 ? -2.576 -17.438 17.484 1 94 241 ARG B C 1
ATOM 3765 O O . ARG B 1 241 ? -2.588 -18.203 16.531 1 94 241 ARG B O 1
ATOM 3772 N N . ASN B 1 242 ? -1.543 -17.031 18.078 1 94.38 242 ASN B N 1
ATOM 3773 C CA . ASN B 1 242 ? -0.232 -17.625 17.844 1 94.38 242 ASN B CA 1
ATOM 3774 C C . ASN B 1 242 ? 0.272 -17.375 16.438 1 94.38 242 ASN B C 1
ATOM 3776 O O . ASN B 1 242 ? 0.964 -18.203 15.852 1 94.38 242 ASN B O 1
ATOM 3780 N N . ARG B 1 243 ? -0.16 -16.312 15.883 1 93.38 243 ARG B N 1
ATOM 3781 C CA . ARG B 1 243 ? 0.326 -15.891 14.57 1 93.38 243 ARG B CA 1
ATOM 3782 C C . ARG B 1 243 ? 1.47 -14.891 14.703 1 93.38 243 ARG B C 1
ATOM 3784 O O . ARG B 1 243 ? 1.471 -14.062 15.617 1 93.38 243 ARG B O 1
ATOM 3791 N N . LEU B 1 244 ? 2.334 -15.016 13.742 1 95.06 244 LEU B N 1
ATOM 3792 C CA . LEU B 1 244 ? 3.48 -14.117 13.758 1 95.06 244 LEU B CA 1
ATOM 3793 C C . LEU B 1 244 ? 3.082 -12.727 13.266 1 95.06 244 LEU B C 1
ATOM 3795 O O . LEU B 1 244 ? 2.303 -12.594 12.32 1 95.06 244 LEU B O 1
ATOM 3799 N N . HIS B 1 245 ? 3.674 -11.766 13.953 1 94.56 245 HIS B N 1
ATOM 3800 C CA . HIS B 1 245 ? 3.453 -10.383 13.539 1 94.56 245 HIS B CA 1
ATOM 3801 C C . HIS B 1 245 ? 4.727 -9.555 13.688 1 94.56 245 HIS B C 1
ATOM 3803 O O . HIS B 1 245 ? 5.43 -9.664 14.695 1 94.56 245 HIS B O 1
ATOM 3809 N N . VAL B 1 246 ? 4.926 -8.805 12.695 1 96.56 246 VAL B N 1
ATOM 3810 C CA . VAL B 1 246 ? 6.07 -7.902 12.695 1 96.56 246 VAL B CA 1
ATOM 3811 C C . VAL B 1 246 ? 5.637 -6.516 13.164 1 96.56 246 VAL B C 1
ATOM 3813 O O . VAL B 1 246 ? 4.691 -5.938 12.625 1 96.56 246 VAL B O 1
ATOM 3816 N N . LEU B 1 247 ? 6.242 -6.02 14.188 1 96.38 247 LEU B N 1
ATOM 3817 C CA . LEU B 1 247 ? 6.023 -4.688 14.742 1 96.38 247 LEU B CA 1
ATOM 3818 C C . LEU B 1 247 ? 7.242 -3.799 14.508 1 96.38 247 LEU B C 1
ATOM 3820 O O . LEU B 1 247 ? 8.328 -4.09 15.008 1 96.38 247 LEU B O 1
ATOM 3824 N N . VAL B 1 248 ? 7.07 -2.725 13.82 1 95.5 248 VAL B N 1
ATOM 3825 C CA . VAL B 1 248 ? 8.203 -1.867 13.484 1 95.5 248 VAL B CA 1
ATOM 3826 C C . VAL B 1 248 ? 8.266 -0.692 14.461 1 95.5 248 VAL B C 1
ATOM 3828 O O . VAL B 1 248 ? 7.289 0.039 14.625 1 95.5 248 VAL B O 1
ATOM 3831 N N . ASP B 1 249 ? 9.391 -0.467 15.031 1 95.25 249 ASP B N 1
ATOM 3832 C CA . ASP B 1 249 ? 9.547 0.538 16.078 1 95.25 249 ASP B CA 1
ATOM 3833 C C . ASP B 1 249 ? 10.078 1.85 15.508 1 95.25 249 ASP B C 1
ATOM 3835 O O . ASP B 1 249 ? 9.594 2.928 15.859 1 95.25 249 ASP B O 1
ATOM 3839 N N . ARG B 1 250 ? 11.078 1.757 14.609 1 94.88 250 ARG B N 1
ATOM 3840 C CA . ARG B 1 250 ? 11.641 2.977 14.039 1 94.88 250 ARG B CA 1
ATOM 3841 C C . ARG B 1 250 ? 12.484 2.668 12.805 1 94.88 250 ARG B C 1
ATOM 3843 O O . ARG B 1 250 ? 12.906 1.526 12.609 1 94.88 250 ARG B O 1
ATOM 3850 N N . ALA B 1 251 ? 12.633 3.688 12.008 1 95.06 251 ALA B N 1
ATOM 3851 C CA . ALA B 1 251 ? 13.578 3.611 10.891 1 95.06 251 ALA B CA 1
ATOM 3852 C C . ALA B 1 251 ? 15.016 3.787 11.383 1 95.06 251 ALA B C 1
ATOM 3854 O O . ALA B 1 251 ? 15.281 4.621 12.25 1 95.06 251 ALA B O 1
ATOM 3855 N N . LEU B 1 252 ? 15.82 2.971 10.82 1 94.06 252 LEU B N 1
ATOM 3856 C CA . LEU B 1 252 ? 17.234 3.086 11.195 1 94.06 252 LEU B CA 1
ATOM 3857 C C . LEU B 1 252 ? 17.906 4.199 10.406 1 94.06 252 LEU B C 1
ATOM 3859 O O . LEU B 1 252 ? 17.484 4.523 9.289 1 94.06 252 LEU B O 1
ATOM 3863 N N . ALA B 1 253 ? 18.922 4.848 11.039 1 84.25 253 ALA B N 1
ATOM 3864 C CA . ALA B 1 253 ? 19.688 5.883 10.352 1 84.25 253 ALA B CA 1
ATOM 3865 C C . ALA B 1 253 ? 20.422 5.312 9.141 1 84.25 253 ALA B C 1
ATOM 3867 O O . ALA B 1 253 ? 20.906 4.18 9.18 1 84.25 253 ALA B O 1
ATOM 3868 N N . VAL B 1 254 ? 20.172 5.945 8.062 1 66.25 254 VAL B N 1
ATOM 3869 C CA . VAL B 1 254 ? 20.922 5.508 6.891 1 66.25 254 VAL B CA 1
ATOM 3870 C C . VAL B 1 254 ? 22.391 5.922 7.023 1 66.25 254 VAL B C 1
ATOM 3872 O O . VAL B 1 254 ? 22.688 7.07 7.352 1 66.25 254 VAL B O 1
ATOM 3875 N N . ASP B 1 255 ? 23.328 5.051 7.133 1 54.47 255 ASP B N 1
ATOM 3876 C CA . ASP B 1 255 ? 24.75 5.379 7.16 1 54.47 255 ASP B CA 1
ATOM 3877 C C . ASP B 1 255 ? 25.188 6.02 5.844 1 54.47 255 ASP B C 1
ATOM 3879 O O . ASP B 1 255 ? 24.656 5.695 4.781 1 54.47 255 ASP B O 1
#

Solvent-accessible surface area (backbone atoms only — not comparable to full-atom values): 26479 Å² total; per-residue (Å²): 96,34,42,34,37,44,44,30,29,32,57,60,84,88,46,73,47,30,61,58,30,57,46,72,72,41,55,41,40,28,37,31,24,40,32,56,43,79,83,13,34,65,66,60,50,53,34,34,73,39,57,77,38,76,64,46,64,43,33,26,50,66,83,38,67,48,68,76,48,53,59,70,61,32,37,58,40,31,33,72,43,65,67,73,71,75,78,57,55,101,40,35,40,46,54,50,29,33,57,54,27,61,77,62,66,58,88,56,40,65,60,45,39,48,49,31,26,46,65,62,70,46,50,87,47,39,82,36,48,42,65,77,47,52,73,40,54,45,48,54,50,52,48,26,38,52,63,55,50,62,43,53,25,41,37,29,33,39,82,43,75,70,42,38,73,30,53,34,43,33,50,54,48,45,51,49,50,47,16,63,74,67,43,16,25,34,41,32,36,43,85,49,62,50,60,36,47,69,67,29,59,30,35,37,34,30,47,80,15,30,71,77,46,73,37,37,41,81,75,52,65,38,44,68,51,42,28,71,63,44,34,24,44,42,47,70,44,65,48,99,81,68,40,67,38,72,45,76,76,46,51,48,82,81,128,94,35,42,33,37,45,43,30,27,30,58,60,85,89,45,74,44,30,64,56,31,59,45,73,71,43,54,41,40,30,38,30,25,41,30,56,44,80,84,14,34,65,66,58,49,54,33,35,74,38,57,75,37,75,65,45,64,43,34,28,49,65,83,38,66,50,70,76,48,53,58,71,60,31,37,58,39,30,33,71,42,66,66,73,72,74,78,58,54,102,38,36,41,46,54,52,28,33,59,54,25,62,76,64,65,58,87,57,40,67,62,45,38,49,49,30,26,47,65,62,70,46,49,87,50,39,84,37,47,42,66,76,47,52,74,40,53,43,48,52,51,52,49,26,37,52,63,55,49,62,42,52,26,42,38,28,34,39,81,43,75,68,43,38,73,30,52,34,43,32,49,53,49,45,52,49,49,47,16,63,74,68,43,16,26,35,41,31,37,43,84,49,63,50,61,37,48,70,64,29,57,30,36,35,34,30,46,80,15,30,71,76,46,73,36,37,41,81,75,52,65,38,44,69,52,44,28,70,62,46,34,26,45,42,48,69,46,65,50,99,81,69,41,68,38,72,46,76,77,44,50,48,82,82,128

InterPro domains:
  IPR003439 ABC transporter-like, ATP-binding domain [PF00005] (25-161)
  IPR003439 ABC transporter-like, ATP-binding domain [PS50893] (3-233)
  IPR003593 AAA+ ATPase domain [SM00382] (28-194)
  IPR017871 ABC transporter-like, conserved site [PS00211] (133-147)
  IPR027417 P-loop containing nucleoside triphosphate hydrolase [G3DSA:3.40.50.300] (2-249)
  IPR027417 P-loop containing nucleoside triphosphate hydrolase [SSF52540] (3-222)

Secondary structure (DSSP, 8-state):
-EEEEEEEEEEETTEEEEEEEEEEEEETT-EEEEE--TTSSHHHHHHHHHTSS--EEEEEETTEE-TTS-HHHHHHHEEEE-SSPPPPPS-BHHHHHHHHHHTTT-S-HHHHHHHHHHHHT-GGGTTSBGGGS-HHHHHHHHHHHHHHT--SEEEEESTTTT--HHHHHHHHHHHHHHHHHH--EEEEE-S-HHHHHHH-SEEEEEETTEEEEEE-HHHH--HHHHHHHH-EEEEEEE-TTS-EEEEEEEEPP--/-EEEEEEEEEEETTEEEEEEEEEEEEETT-EEEEE--TTSSHHHHHHHHHTSS--EEEEEETTEE-TTS-HHHHHHHEEEE-SSPPPPPS-BHHHHHHHHHHTTT-S-HHHHHHHHHHHHT-GGGTTSBGGGS-HHHHHHHHHHHHHHH--SEEEEESTTTT--HHHHHHHHHHHHHHHHHH--EEEEE-S-HHHHHHH-SEEEEEETTEEEEEE-HHHH--HHHHHHHH-EEEEEEE-TTS-EEEEEEEEPP--

pLDDT: mean 92.73, std 6.05, range [54.47, 98.38]

Radius of gyration: 23.62 Å; Cα contacts (8 Å, |Δi|>4): 1080; chains: 2; bounding box: 50×65×51 Å

Organism: NCBI:txid1005395